Protein AF-A0A1C5BTN1-F1 (afdb_monomer)

Nearest PDB structures (foldseek):
  1w8y-assembly4_D  TM=7.448E-01  e=2.068E-21  Actinomadura sp. R39
  1w5d-assembly1_A  TM=7.800E-01  e=8.644E-19  Bacillus subtilis
  6pq9-assembly1_A  TM=5.997E-01  e=9.226E-04  Escherichia coli
  5tfq-assembly1_A  TM=5.715E-01  e=2.314E-03  Bacteroides cellulosilyticus DSM 14838
  6hzj-assembly1_A  TM=1.402E-01  e=7.714E-02  Neisseria gonorrhoeae FA6140

Sequence (410 aa):
MVGSGDLALGGRTTASGTLDVPDFDHYDANAVPGMASLTQEDPLAGINELARQVVASGVRQIDGDVVIDNRLWDPVSIGGVPVTPTIVNDNLIDVLITPGAPGEPAKVDWRPKTAAFSVDAQVATAPAGSKPAVTTESVTPGHIRVRGSVPADAKAPFVTTYQVPDPAAFARTVLIEALARNGVSVAAPRLGENPSSKLPPSKEVKEMPASATYTSPPFKEYAKLINKVSHNLGANLLPPLMAVQHGQRTYADGMKIERDFLARSGIDPHSLTLVDAQGLPGDKATPTAQVALLRHLARQDNFGVFYDSMPSMGVDGSLADVIERTNPAAGHIRAKTGTLVSTYKGKLALGTKALAGYIDAKDGHPYAFAIYVNNIPVPSNSVSDAIDLALRANKQLGAMAANIYESPKA

Radius of gyration: 22.61 Å; Cα contacts (8 Å, |Δi|>4): 860; chains: 1; bounding box: 58×58×64 Å

Mean predicted aligned error: 3.68 Å

Structure (mmCIF, N/CA/C/O backbone):
data_AF-A0A1C5BTN1-F1
#
_entry.id   AF-A0A1C5BTN1-F1
#
loop_
_atom_site.group_PDB
_atom_site.id
_atom_site.type_symbol
_atom_site.label_atom_id
_atom_site.label_alt_id
_atom_site.label_comp_id
_atom_site.label_asym_id
_atom_site.label_entity_id
_atom_site.label_seq_id
_atom_site.pdbx_PDB_ins_code
_atom_site.Cartn_x
_atom_site.Cartn_y
_atom_site.Cartn_z
_atom_site.occupancy
_atom_site.B_iso_or_equiv
_atom_site.auth_seq_id
_atom_site.auth_comp_id
_atom_site.auth_asym_id
_atom_site.auth_atom_id
_atom_site.pdbx_PDB_model_num
ATOM 1 N N . MET A 1 1 ? -12.320 -11.335 17.261 1.00 96.00 1 MET A N 1
ATOM 2 C CA . MET A 1 1 ? -12.188 -11.346 15.788 1.00 96.00 1 MET A CA 1
ATOM 3 C C . MET A 1 1 ? -10.887 -12.035 15.439 1.00 96.00 1 MET A C 1
ATOM 5 O O . MET A 1 1 ? -9.878 -11.686 16.035 1.00 96.00 1 MET A O 1
ATOM 9 N N . VAL A 1 2 ? -10.913 -13.023 14.548 1.00 97.25 2 VAL A N 1
ATOM 10 C CA . VAL A 1 2 ? -9.708 -13.746 14.114 1.00 97.25 2 VAL A CA 1
ATOM 11 C C . VAL A 1 2 ? -9.205 -13.114 12.821 1.00 97.25 2 VAL A C 1
ATOM 13 O O . VAL A 1 2 ? -9.974 -13.007 11.869 1.00 97.25 2 VAL A O 1
ATOM 16 N N . GLY A 1 3 ? -7.948 -12.674 12.797 1.00 96.00 3 GLY A N 1
ATOM 17 C CA . GLY A 1 3 ? -7.324 -12.138 11.590 1.00 96.00 3 GLY A CA 1
ATOM 18 C C . GLY A 1 3 ? -6.980 -13.257 10.610 1.00 96.00 3 GLY A C 1
ATOM 19 O O . GLY A 1 3 ? -6.321 -14.226 10.989 1.00 96.00 3 GLY A O 1
ATOM 20 N N . SER A 1 4 ? -7.426 -13.129 9.361 1.00 94.44 4 SER A N 1
ATOM 21 C CA . SER A 1 4 ? -7.217 -14.114 8.288 1.00 94.44 4 SER A CA 1
ATOM 22 C C . SER A 1 4 ? -6.164 -13.696 7.252 1.00 94.44 4 SER A C 1
ATOM 24 O O . SER A 1 4 ? -5.919 -14.434 6.301 1.00 94.44 4 SER A O 1
ATOM 26 N N . GLY A 1 5 ? -5.532 -12.534 7.438 1.00 94.25 5 GLY A N 1
ATOM 27 C CA . GLY A 1 5 ? -4.538 -11.973 6.525 1.00 94.25 5 GLY A CA 1
ATOM 28 C C . GLY A 1 5 ? -5.113 -11.250 5.313 1.00 94.25 5 GLY A C 1
ATOM 29 O O . GLY A 1 5 ? -4.429 -11.110 4.303 1.00 94.25 5 GLY A O 1
ATOM 30 N N . ASP A 1 6 ? -6.360 -10.791 5.411 1.00 95.25 6 ASP A N 1
ATOM 31 C CA . ASP A 1 6 ? -6.957 -9.935 4.397 1.00 95.25 6 ASP A CA 1
ATOM 32 C C . ASP A 1 6 ? -6.364 -8.519 4.453 1.00 95.25 6 ASP A C 1
ATOM 34 O O . ASP A 1 6 ? -6.453 -7.856 5.485 1.00 95.25 6 ASP A O 1
ATOM 38 N N . LEU A 1 7 ? -5.766 -8.053 3.350 1.00 92.94 7 LEU A N 1
ATOM 39 C CA . LEU A 1 7 ? -5.112 -6.737 3.288 1.00 92.94 7 LEU A CA 1
ATOM 40 C C . LEU A 1 7 ? -6.119 -5.578 3.356 1.00 92.94 7 LEU A C 1
ATOM 42 O O . LEU A 1 7 ? -5.834 -4.549 3.958 1.00 92.94 7 LEU A O 1
ATOM 46 N N . ALA A 1 8 ? -7.286 -5.735 2.728 1.00 93.69 8 ALA A N 1
ATOM 47 C CA . ALA A 1 8 ? -8.221 -4.633 2.514 1.00 93.69 8 ALA A CA 1
ATOM 48 C C . ALA A 1 8 ? -9.295 -4.517 3.606 1.00 93.69 8 ALA A C 1
ATOM 50 O O . ALA A 1 8 ? -9.773 -3.418 3.882 1.00 93.69 8 ALA A O 1
ATOM 51 N N . LEU A 1 9 ? -9.742 -5.648 4.157 1.00 96.00 9 LEU A N 1
ATOM 52 C CA . LEU A 1 9 ? -10.893 -5.797 5.051 1.00 96.00 9 LEU A CA 1
ATOM 53 C C . LEU A 1 9 ? -12.097 -4.951 4.609 1.00 96.00 9 LEU A C 1
ATOM 55 O O . LEU A 1 9 ? -12.702 -4.208 5.382 1.00 96.00 9 LEU A O 1
ATOM 59 N N . GLY A 1 10 ? -12.408 -5.032 3.314 1.00 95.62 10 GLY A N 1
ATOM 60 C CA . GLY A 1 10 ? -13.507 -4.314 2.664 1.00 95.62 10 GLY A CA 1
ATOM 61 C C . GLY A 1 10 ? -13.249 -2.844 2.347 1.00 95.62 10 GLY A C 1
ATOM 62 O O . GLY A 1 10 ? -13.999 -2.286 1.554 1.00 95.62 10 GLY A O 1
ATOM 63 N N . GLY A 1 11 ? -12.178 -2.237 2.865 1.00 96.31 11 GLY A N 1
ATOM 64 C CA . GLY A 1 11 ? -11.900 -0.797 2.765 1.00 96.31 11 GLY A CA 1
ATOM 65 C C . GLY A 1 11 ? -11.727 -0.229 1.352 1.00 96.31 11 GLY A C 1
ATOM 66 O O . GLY A 1 11 ? -11.666 0.982 1.175 1.00 96.31 11 GLY A O 1
ATOM 67 N N . ARG A 1 12 ? -11.646 -1.103 0.347 1.00 96.50 12 ARG A N 1
ATOM 68 C CA . ARG A 1 12 ? -11.568 -0.774 -1.084 1.00 96.50 12 ARG A CA 1
ATOM 69 C C . ARG A 1 12 ? -12.337 -1.769 -1.958 1.00 96.50 12 ARG A C 1
ATOM 71 O O . ARG A 1 12 ? -12.048 -1.913 -3.137 1.00 96.50 12 ARG A O 1
ATOM 78 N N . THR A 1 13 ? -13.255 -2.548 -1.377 1.00 96.75 13 THR A N 1
ATOM 79 C CA . THR A 1 13 ? -14.066 -3.504 -2.148 1.00 96.75 13 THR A CA 1
ATOM 80 C C . THR A 1 13 ? -15.252 -2.784 -2.780 1.00 96.75 13 THR A C 1
ATOM 82 O O . THR A 1 13 ? -16.116 -2.264 -2.077 1.00 96.75 13 THR A O 1
ATOM 85 N N . THR A 1 14 ? -15.300 -2.777 -4.108 1.00 96.50 14 THR A N 1
ATOM 86 C CA . THR A 1 14 ? -16.365 -2.138 -4.882 1.00 96.50 14 THR A CA 1
ATOM 87 C C . THR A 1 14 ? -17.674 -2.927 -4.784 1.00 96.50 14 THR A C 1
ATOM 89 O O . THR A 1 14 ? -17.700 -4.105 -4.416 1.00 96.50 14 THR A O 1
ATOM 92 N N . ALA A 1 15 ? -18.780 -2.320 -5.223 1.00 92.94 15 ALA A N 1
ATOM 93 C CA . ALA A 1 15 ? -20.073 -3.003 -5.314 1.00 92.94 15 ALA A CA 1
ATOM 94 C C . ALA A 1 15 ? -20.061 -4.242 -6.238 1.00 92.94 15 ALA A C 1
ATOM 96 O O . ALA A 1 15 ? -20.904 -5.123 -6.081 1.00 92.94 15 ALA A O 1
ATOM 97 N N . SER A 1 16 ? -19.115 -4.337 -7.184 1.00 93.81 16 SER A N 1
ATOM 98 C CA . SER A 1 16 ? -18.939 -5.517 -8.044 1.00 93.81 16 SER A CA 1
ATOM 99 C C . SER A 1 16 ? -18.084 -6.622 -7.413 1.00 93.81 16 SER A C 1
ATOM 101 O O . SER A 1 16 ? -17.842 -7.638 -8.062 1.00 93.81 16 SER A O 1
ATOM 103 N N . GLY A 1 17 ? -17.606 -6.443 -6.176 1.00 93.00 17 GLY A N 1
ATOM 104 C CA . GLY A 1 17 ? -16.769 -7.421 -5.477 1.00 93.00 17 GLY A CA 1
ATOM 105 C C . GLY A 1 17 ? -15.315 -7.468 -5.961 1.00 93.00 17 GLY A C 1
ATOM 106 O O . GLY A 1 17 ? -14.629 -8.463 -5.733 1.00 93.00 17 GLY A O 1
ATOM 107 N N . THR A 1 18 ? -14.845 -6.417 -6.639 1.00 96.50 18 THR A N 1
ATOM 108 C CA . THR A 1 18 ? -13.437 -6.231 -7.038 1.00 96.50 18 THR A CA 1
ATOM 109 C C . THR A 1 18 ? -12.755 -5.242 -6.097 1.00 96.50 18 THR A C 1
ATOM 111 O O . THR A 1 18 ? -13.437 -4.551 -5.341 1.00 96.50 18 THR A O 1
ATOM 114 N N . LEU A 1 19 ? -11.425 -5.135 -6.138 1.00 97.44 19 LEU A N 1
ATOM 115 C CA . LEU A 1 19 ? -10.737 -4.057 -5.416 1.00 97.44 19 LEU A CA 1
ATOM 116 C C . LEU A 1 19 ? -10.651 -2.801 -6.295 1.00 97.44 19 LEU A C 1
ATOM 118 O O . LEU A 1 19 ? -10.307 -2.895 -7.478 1.00 97.44 19 LEU A O 1
ATOM 122 N N . ASP A 1 20 ? -10.963 -1.641 -5.718 1.00 97.06 20 ASP A N 1
ATOM 123 C CA . ASP A 1 20 ? -10.607 -0.342 -6.286 1.00 97.06 20 ASP A CA 1
ATOM 124 C C . ASP A 1 20 ? -9.090 -0.147 -6.162 1.00 97.06 20 ASP A C 1
ATOM 126 O O . ASP A 1 20 ? -8.489 -0.431 -5.122 1.00 97.06 20 ASP A O 1
ATOM 130 N N . VAL A 1 21 ? -8.463 0.265 -7.261 1.00 96.75 21 VAL A N 1
ATOM 131 C CA . VAL A 1 21 ? -7.008 0.368 -7.391 1.00 96.75 21 VAL A CA 1
ATOM 132 C C . VAL A 1 21 ? -6.693 1.694 -8.082 1.00 96.75 21 VAL A C 1
ATOM 134 O O . VAL A 1 21 ? -6.838 1.775 -9.305 1.00 96.75 21 VAL A O 1
ATOM 137 N N . PRO A 1 22 ? -6.274 2.729 -7.333 1.00 95.56 22 PRO A N 1
ATOM 138 C CA . PRO A 1 22 ? -5.873 4.003 -7.920 1.00 95.56 22 PRO A CA 1
ATOM 139 C C . PRO A 1 22 ? -4.527 3.870 -8.647 1.00 95.56 22 PRO A C 1
ATOM 141 O O . PRO A 1 22 ? -3.791 2.905 -8.449 1.00 95.56 22 PRO A O 1
ATOM 144 N N . ASP A 1 23 ? -4.154 4.868 -9.451 1.00 94.69 23 ASP A N 1
ATOM 145 C CA . ASP A 1 23 ? -2.835 4.877 -10.105 1.00 94.69 23 ASP A CA 1
ATOM 146 C C . ASP A 1 23 ? -1.689 5.098 -9.107 1.00 94.69 23 ASP A C 1
ATOM 148 O O . ASP A 1 23 ? -0.633 4.466 -9.198 1.00 94.69 23 ASP A O 1
ATOM 152 N N . PHE A 1 24 ? -1.939 5.954 -8.113 1.00 93.81 24 PHE A N 1
ATOM 153 C CA . PHE A 1 24 ? -1.073 6.203 -6.965 1.00 93.81 24 PHE A CA 1
ATOM 154 C C . PHE A 1 24 ? -1.886 6.031 -5.688 1.00 93.81 24 PHE A C 1
ATOM 156 O O . PHE A 1 24 ? -2.838 6.773 -5.438 1.00 93.81 24 PHE A O 1
ATOM 163 N N . ASP A 1 25 ? -1.511 5.036 -4.898 1.00 96.12 25 ASP A N 1
ATOM 164 C CA . ASP A 1 25 ? -2.249 4.600 -3.720 1.00 96.12 25 ASP A CA 1
ATOM 165 C C . ASP A 1 25 ? -1.856 5.406 -2.475 1.00 96.12 25 ASP A C 1
ATOM 167 O O . ASP A 1 25 ? -0.730 5.895 -2.352 1.00 96.12 25 ASP A O 1
ATOM 171 N N . HIS A 1 26 ? -2.797 5.560 -1.541 1.00 96.31 26 HIS A N 1
ATOM 172 C CA . HIS A 1 26 ? -2.578 6.301 -0.295 1.00 96.31 26 HIS A CA 1
ATOM 173 C C . HIS A 1 26 ? -1.416 5.759 0.550 1.00 96.31 26 HIS A C 1
ATOM 175 O O . HIS A 1 26 ? -0.807 6.518 1.305 1.00 96.31 26 HIS A O 1
ATOM 181 N N . TYR A 1 27 ? -1.051 4.487 0.371 1.00 95.12 27 TYR A N 1
ATOM 182 C CA . TYR A 1 27 ? 0.059 3.859 1.067 1.00 95.12 27 TYR A CA 1
ATOM 183 C C . TYR A 1 27 ? 1.393 4.578 0.802 1.00 95.12 27 TYR A C 1
ATOM 185 O O . TYR A 1 27 ? 2.217 4.716 1.705 1.00 95.12 27 TYR A O 1
ATOM 193 N N . ASP A 1 28 ? 1.564 5.141 -0.398 1.00 92.81 28 ASP A N 1
ATOM 194 C CA . ASP A 1 28 ? 2.759 5.889 -0.802 1.00 92.81 28 ASP A CA 1
ATOM 195 C C . ASP A 1 28 ? 2.587 7.418 -0.709 1.00 92.81 28 ASP A C 1
ATOM 197 O O . ASP A 1 28 ? 3.470 8.172 -1.131 1.00 92.81 28 ASP A O 1
ATOM 201 N N . ALA A 1 29 ? 1.489 7.911 -0.121 1.00 95.50 29 ALA A N 1
ATOM 202 C CA . ALA A 1 29 ? 1.176 9.343 -0.056 1.00 95.50 29 ALA A CA 1
ATOM 203 C C . ALA A 1 29 ? 2.302 10.186 0.564 1.00 95.50 29 ALA A C 1
ATOM 205 O O . ALA A 1 29 ? 2.580 11.292 0.107 1.00 95.50 29 ALA A O 1
ATOM 206 N N . ASN A 1 30 ? 2.993 9.648 1.571 1.00 93.88 30 ASN A N 1
ATOM 207 C CA . ASN A 1 30 ? 4.114 10.332 2.216 1.00 93.88 30 ASN A CA 1
ATOM 208 C C . ASN A 1 30 ? 5.437 10.187 1.444 1.00 93.88 30 ASN A C 1
ATOM 210 O O . ASN A 1 30 ? 6.329 11.019 1.605 1.00 93.88 30 ASN A O 1
ATOM 214 N N . ALA A 1 31 ? 5.581 9.142 0.622 1.00 90.88 31 ALA A N 1
ATOM 215 C CA . ALA A 1 31 ? 6.781 8.899 -0.175 1.00 90.88 31 ALA A CA 1
ATOM 216 C C . ALA A 1 31 ? 6.822 9.788 -1.426 1.00 90.88 31 ALA A C 1
ATOM 218 O O . ALA A 1 31 ? 7.895 10.244 -1.826 1.00 90.88 31 ALA A O 1
ATOM 219 N N . VAL A 1 32 ? 5.655 10.060 -2.021 1.00 91.56 32 VAL A N 1
ATOM 220 C CA . VAL A 1 32 ? 5.506 10.933 -3.193 1.00 91.56 32 VAL A CA 1
ATOM 221 C C . VAL A 1 32 ? 4.352 11.927 -2.962 1.00 91.56 32 VAL A C 1
ATOM 223 O O . VAL A 1 32 ? 3.234 11.722 -3.448 1.00 91.56 32 VAL A O 1
ATOM 226 N N . PRO A 1 33 ? 4.600 13.010 -2.198 1.00 93.12 33 PRO A N 1
ATOM 227 C CA . PRO A 1 33 ? 3.545 13.904 -1.731 1.00 93.12 33 PRO A CA 1
ATOM 228 C C . PRO A 1 33 ? 2.761 14.564 -2.870 1.00 93.12 33 PRO A C 1
ATOM 230 O O . PRO A 1 33 ? 3.340 15.122 -3.801 1.00 93.12 33 PRO A O 1
ATOM 233 N N . GLY A 1 34 ? 1.430 14.530 -2.768 1.00 93.00 34 GLY A N 1
ATOM 234 C CA . GLY A 1 34 ? 0.510 15.166 -3.720 1.00 93.00 34 GLY A CA 1
ATOM 235 C C . GLY A 1 34 ? 0.136 14.331 -4.947 1.00 93.00 34 GLY A C 1
ATOM 236 O O . GLY A 1 34 ? -0.662 14.797 -5.757 1.00 93.00 34 GLY A O 1
ATOM 237 N N . MET A 1 35 ? 0.667 13.111 -5.0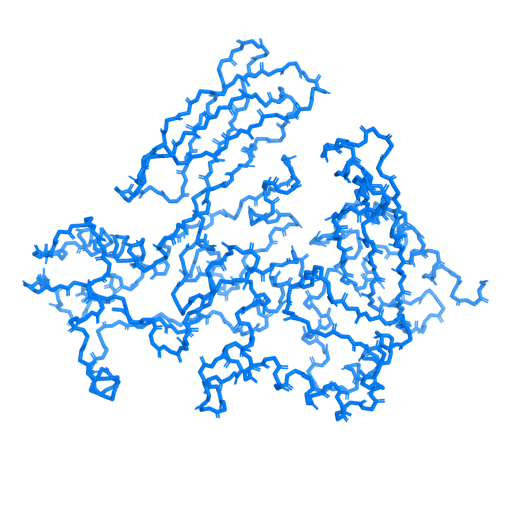85 1.00 92.81 35 MET A N 1
ATOM 238 C CA . MET A 1 35 ? 0.302 12.205 -6.186 1.00 92.81 35 MET A CA 1
ATOM 239 C C . MET A 1 35 ? -0.775 11.186 -5.804 1.00 92.81 35 MET A C 1
ATOM 241 O O . MET A 1 35 ? -1.584 10.805 -6.652 1.00 92.81 35 MET A O 1
ATOM 245 N N . ALA A 1 36 ? -0.805 10.760 -4.539 1.00 95.06 36 ALA A N 1
ATOM 246 C CA . ALA A 1 36 ? -1.744 9.749 -4.073 1.00 95.06 36 ALA A CA 1
ATOM 247 C C . ALA A 1 36 ? -3.204 10.185 -4.242 1.00 95.06 36 ALA A C 1
ATOM 249 O O . ALA A 1 36 ? -3.570 11.342 -4.033 1.00 95.06 36 ALA A O 1
ATOM 250 N N . SER A 1 37 ? -4.044 9.224 -4.608 1.00 91.44 37 SER A N 1
ATOM 251 C CA . SER A 1 37 ? -5.495 9.357 -4.649 1.00 91.44 37 SER A CA 1
ATOM 252 C C . SER A 1 37 ? -6.121 8.334 -3.707 1.00 91.44 37 SER A C 1
ATOM 254 O O . SER A 1 37 ? -5.545 7.285 -3.428 1.00 91.44 37 SER A O 1
ATOM 256 N N . LEU A 1 38 ? -7.303 8.663 -3.199 1.00 93.25 38 LEU A N 1
ATOM 257 C CA . LEU A 1 38 ? -8.046 7.814 -2.279 1.00 93.25 38 LEU A CA 1
ATOM 258 C C . LEU A 1 38 ? -9.165 7.083 -3.016 1.00 93.25 38 LEU A C 1
ATOM 260 O O . LEU A 1 38 ? -9.860 7.676 -3.844 1.00 93.25 38 LEU A O 1
ATOM 264 N N . THR A 1 39 ? -9.356 5.819 -2.655 1.00 94.81 39 THR A N 1
ATOM 265 C CA . THR A 1 39 ? -10.542 5.031 -3.006 1.00 94.81 39 THR A CA 1
ATOM 266 C C . THR A 1 39 ? -11.791 5.668 -2.389 1.00 94.81 39 THR A C 1
ATOM 268 O O . THR A 1 39 ? -11.696 6.356 -1.364 1.00 94.81 39 THR A O 1
ATOM 271 N N . GLN A 1 40 ? -12.965 5.488 -2.994 1.00 94.62 40 GLN A N 1
ATOM 272 C CA . GLN A 1 40 ? -14.209 6.098 -2.484 1.00 94.62 40 GLN A CA 1
ATOM 273 C C . GLN A 1 40 ? -14.869 5.273 -1.375 1.00 94.62 40 GLN A C 1
ATOM 275 O O . GLN A 1 40 ? -15.725 5.777 -0.647 1.00 94.62 40 GLN A O 1
ATOM 280 N N . GLU A 1 41 ? -14.475 4.011 -1.249 1.00 97.06 41 GLU A N 1
ATOM 281 C CA . GLU A 1 41 ? -15.008 3.066 -0.285 1.00 97.06 41 GLU A CA 1
ATOM 282 C C . GLU A 1 41 ? -14.732 3.491 1.165 1.00 97.06 41 GLU A C 1
ATOM 284 O O . GLU A 1 41 ? -13.768 4.194 1.486 1.00 97.06 41 GLU A O 1
ATOM 289 N N . ASP A 1 42 ? -15.616 3.046 2.061 1.00 97.44 42 ASP A N 1
ATOM 290 C CA . ASP A 1 42 ? -15.448 3.238 3.497 1.00 97.44 42 ASP A CA 1
ATOM 291 C C . ASP A 1 42 ? -14.296 2.350 4.001 1.00 97.44 42 ASP A C 1
ATOM 293 O O . ASP A 1 42 ? -14.433 1.124 3.950 1.00 97.44 42 ASP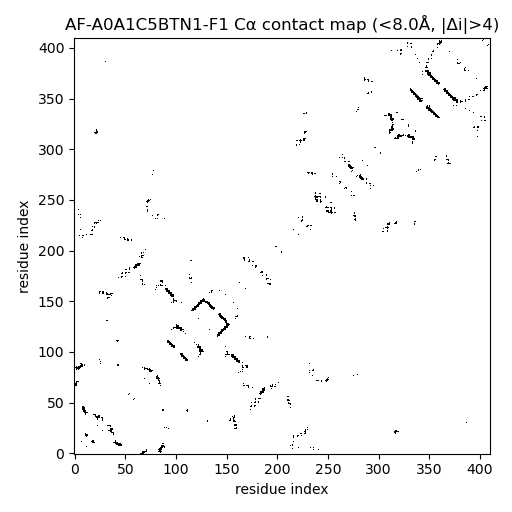 A O 1
ATOM 297 N N . PRO A 1 43 ? -13.209 2.914 4.564 1.00 97.75 43 PRO A N 1
ATOM 298 C CA . PRO A 1 43 ? -12.097 2.137 5.117 1.00 97.75 43 PRO A CA 1
ATOM 299 C C . PRO A 1 43 ? -12.501 1.157 6.234 1.00 97.75 43 PRO A C 1
ATOM 301 O O . PRO A 1 43 ? -11.726 0.267 6.581 1.00 97.75 43 PRO A O 1
ATOM 304 N N . LEU A 1 44 ? -13.702 1.301 6.812 1.00 98.31 44 LEU A N 1
ATOM 305 C CA . LEU A 1 44 ? -14.264 0.392 7.814 1.00 98.31 44 LEU A CA 1
ATOM 306 C C . LEU A 1 44 ? -15.319 -0.576 7.253 1.00 98.31 44 LEU A C 1
ATOM 308 O O . LEU A 1 44 ? -15.979 -1.253 8.043 1.00 98.31 44 LEU A O 1
ATOM 312 N N . ALA A 1 45 ? -15.503 -0.677 5.933 1.00 97.94 45 ALA A N 1
ATOM 313 C CA . ALA A 1 45 ? -16.606 -1.434 5.336 1.00 97.94 45 ALA A CA 1
ATOM 314 C C . ALA A 1 45 ? -16.682 -2.897 5.812 1.00 97.94 45 ALA A C 1
ATOM 316 O O . ALA A 1 45 ? -17.754 -3.342 6.227 1.00 97.94 45 ALA A O 1
ATOM 317 N N . GLY A 1 46 ? -15.566 -3.637 5.837 1.00 97.81 46 GLY A N 1
ATOM 318 C CA . GLY A 1 46 ? -15.558 -5.026 6.315 1.00 97.81 46 GLY A CA 1
ATOM 319 C C . GLY A 1 46 ? -15.789 -5.145 7.823 1.00 97.81 46 GLY A C 1
ATOM 320 O O . GLY A 1 46 ? -16.494 -6.048 8.268 1.00 97.81 46 GLY A O 1
ATOM 321 N N . ILE A 1 47 ? -15.291 -4.194 8.620 1.00 98.44 47 ILE A N 1
ATOM 322 C CA . ILE A 1 47 ? -15.578 -4.124 10.064 1.00 98.44 47 ILE A CA 1
ATOM 323 C C . ILE A 1 47 ? -17.073 -3.861 10.311 1.00 98.44 47 ILE A C 1
ATOM 325 O O . ILE A 1 47 ? -17.691 -4.499 11.166 1.00 98.44 47 ILE A O 1
ATOM 329 N N . ASN A 1 48 ? -17.672 -2.949 9.544 1.00 98.50 48 ASN A N 1
ATOM 330 C CA . ASN A 1 48 ? -19.094 -2.628 9.619 1.00 98.50 48 ASN A CA 1
ATOM 331 C C . ASN A 1 48 ? -19.969 -3.812 9.163 1.00 98.50 48 ASN A C 1
ATOM 333 O O . ASN A 1 48 ? -21.004 -4.075 9.775 1.00 98.50 48 ASN A O 1
ATOM 337 N N . GLU A 1 49 ? -19.551 -4.550 8.131 1.00 98.19 49 GLU A N 1
ATOM 338 C CA . GLU A 1 49 ? -20.192 -5.796 7.689 1.00 98.19 49 GLU A CA 1
ATOM 339 C C . GLU A 1 49 ? -20.147 -6.870 8.785 1.00 98.19 49 GLU A C 1
ATOM 341 O O . GLU A 1 49 ? -21.191 -7.413 9.147 1.00 98.19 49 GLU A O 1
ATOM 346 N N . LEU A 1 50 ? -18.978 -7.115 9.390 1.00 98.62 50 LEU A N 1
ATOM 347 C CA . LEU A 1 50 ? -18.842 -8.049 10.512 1.00 98.62 50 LEU A CA 1
ATOM 348 C C . LEU A 1 50 ? -19.778 -7.680 11.671 1.00 98.62 50 LEU A C 1
ATOM 350 O O . LEU A 1 50 ? -20.471 -8.547 12.198 1.00 98.62 50 LEU A O 1
ATOM 354 N N . ALA A 1 51 ? -19.852 -6.400 12.048 1.00 98.62 51 ALA A N 1
ATOM 355 C CA . ALA A 1 51 ? -20.748 -5.947 13.112 1.00 98.62 51 ALA A CA 1
ATOM 356 C C . ALA A 1 51 ? -22.234 -6.182 12.777 1.00 98.62 51 ALA A C 1
ATOM 358 O O . ALA A 1 51 ? -22.991 -6.634 13.640 1.00 98.62 51 ALA A O 1
ATOM 359 N N . ARG A 1 52 ? -22.652 -5.938 11.525 1.00 98.62 52 ARG A N 1
ATOM 360 C CA . ARG A 1 52 ? -24.018 -6.241 11.061 1.00 98.62 52 ARG A CA 1
ATOM 361 C C . ARG A 1 52 ? -24.334 -7.733 11.151 1.00 98.62 52 ARG A C 1
ATOM 363 O O . ARG A 1 52 ? -25.408 -8.093 11.629 1.00 98.62 52 ARG A O 1
ATOM 370 N N . GLN A 1 53 ? -23.403 -8.598 10.752 1.00 98.69 53 GLN A N 1
ATOM 371 C CA . GLN A 1 53 ? -23.574 -10.050 10.859 1.00 98.69 53 GLN A CA 1
ATOM 372 C C . GLN A 1 53 ? -23.658 -10.521 12.317 1.00 98.69 53 GLN A C 1
ATOM 374 O O . GLN A 1 53 ? -24.532 -11.320 12.647 1.00 98.69 53 GLN A O 1
ATOM 379 N N . VAL A 1 54 ? -22.836 -9.964 13.216 1.00 98.50 54 VAL A N 1
ATOM 380 C CA . VAL A 1 54 ? -22.924 -10.254 14.658 1.00 98.50 54 VAL A CA 1
ATOM 381 C C . VAL A 1 54 ? -24.327 -9.936 15.188 1.00 98.50 54 VAL A C 1
ATOM 383 O O . VAL A 1 54 ? -24.923 -10.762 15.878 1.00 98.50 54 VAL A O 1
ATOM 386 N N . VAL A 1 55 ? -24.913 -8.795 14.815 1.00 98.12 55 VAL A N 1
ATOM 387 C CA . VAL A 1 55 ? -26.299 -8.462 15.192 1.00 98.12 55 VAL A CA 1
ATOM 388 C C . VAL A 1 55 ? -27.305 -9.427 14.567 1.00 98.12 55 VAL A C 1
ATOM 390 O O . VAL A 1 55 ? -28.222 -9.887 15.254 1.00 98.12 55 VAL A O 1
ATOM 393 N N . ALA A 1 56 ? -27.138 -9.774 13.292 1.00 9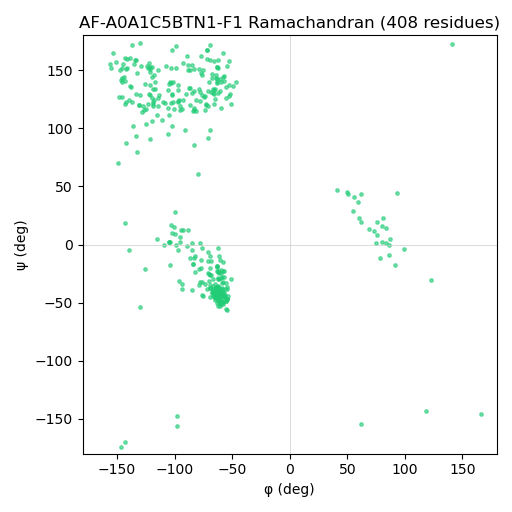8.31 56 ALA A N 1
ATOM 394 C CA . ALA A 1 56 ? -28.006 -10.730 12.607 1.00 98.31 56 ALA A CA 1
ATOM 395 C C . ALA A 1 56 ? -27.967 -12.128 13.253 1.00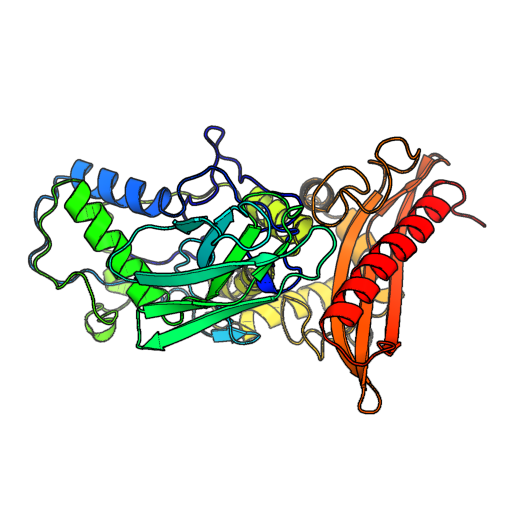 98.31 56 ALA A C 1
ATOM 397 O O . ALA A 1 56 ? -28.986 -12.812 13.274 1.00 98.31 56 ALA A O 1
ATOM 398 N N . SER A 1 57 ? -26.842 -12.513 13.867 1.00 97.94 57 SER A N 1
ATOM 399 C CA . SER A 1 57 ? -26.706 -13.766 14.627 1.00 97.94 57 SER A CA 1
ATOM 400 C C . SER A 1 57 ? -27.465 -13.781 15.967 1.00 97.94 57 SER A C 1
ATOM 402 O O . SER A 1 57 ? -27.523 -14.810 16.634 1.00 97.94 57 SER A O 1
ATOM 404 N N . GLY A 1 58 ? -28.057 -12.651 16.371 1.00 97.75 58 GLY A N 1
ATOM 405 C CA . GLY A 1 58 ? -28.836 -12.521 17.607 1.00 97.75 58 GLY A CA 1
ATOM 406 C C . GLY A 1 58 ? -28.074 -11.899 18.779 1.00 97.75 58 GLY A C 1
ATOM 407 O O . GLY A 1 58 ? -28.679 -11.624 19.814 1.00 97.75 58 GLY A O 1
ATOM 408 N N . VAL A 1 59 ? -26.780 -11.597 18.626 1.00 97.94 59 VAL A N 1
ATOM 409 C CA . VAL A 1 59 ? -26.001 -10.915 19.669 1.00 97.94 59 VAL A CA 1
ATOM 410 C C . VAL A 1 59 ? -26.526 -9.490 19.862 1.00 97.94 59 VAL A C 1
ATOM 412 O O . VAL A 1 59 ? -26.719 -8.738 18.905 1.00 97.94 59 VAL A O 1
ATOM 415 N N . ARG A 1 60 ? -26.785 -9.117 21.117 1.00 97.94 60 ARG A N 1
ATOM 416 C CA . ARG A 1 60 ? -27.211 -7.762 21.524 1.00 97.94 60 ARG A CA 1
ATOM 417 C C . ARG A 1 60 ? -26.315 -7.158 22.598 1.00 97.94 60 ARG A C 1
ATOM 419 O O . ARG A 1 60 ? -26.266 -5.942 22.740 1.00 97.94 60 ARG A O 1
ATOM 426 N N . GLN A 1 61 ? -25.586 -7.999 23.321 1.00 98.31 61 GLN A N 1
ATOM 427 C CA . GLN A 1 61 ? -24.721 -7.591 24.412 1.00 98.31 61 GLN A CA 1
ATOM 428 C C . GLN A 1 61 ? -23.484 -8.490 24.460 1.00 98.31 61 GLN A C 1
ATOM 430 O O . GLN A 1 61 ? -23.571 -9.687 24.186 1.00 98.31 61 GLN A O 1
ATOM 435 N N . ILE A 1 62 ? -22.340 -7.894 24.787 1.00 98.00 62 ILE A N 1
ATOM 436 C CA . ILE A 1 62 ? -21.069 -8.564 25.055 1.00 98.00 62 ILE A CA 1
ATOM 437 C C . ILE A 1 62 ? -20.615 -8.111 26.444 1.00 98.00 62 ILE A C 1
ATOM 439 O O . ILE A 1 62 ? -20.130 -6.991 26.607 1.00 98.00 62 ILE A O 1
ATOM 443 N N . ASP A 1 63 ? -20.782 -8.985 27.436 1.00 97.25 63 ASP A N 1
ATOM 444 C CA . ASP A 1 63 ? -20.415 -8.711 28.836 1.00 97.25 63 ASP A CA 1
ATOM 445 C C . ASP A 1 63 ? -18.907 -8.805 29.096 1.00 97.25 63 ASP A C 1
ATOM 447 O O . ASP A 1 63 ? -18.399 -8.280 30.085 1.00 97.25 63 ASP A O 1
ATOM 451 N N . GLY A 1 64 ? -18.192 -9.500 28.211 1.00 95.12 64 GLY A N 1
ATOM 452 C CA . GLY A 1 64 ? -16.749 -9.693 28.282 1.00 95.12 64 GLY A CA 1
ATOM 453 C C . GLY A 1 64 ? -15.963 -8.731 27.394 1.00 95.12 64 GLY A C 1
ATOM 454 O O . GLY A 1 64 ? -16.416 -7.648 27.024 1.00 95.12 64 GLY A O 1
ATOM 455 N N . ASP A 1 65 ? -14.758 -9.164 27.031 1.00 95.44 65 ASP A N 1
ATOM 456 C CA . ASP A 1 65 ? -13.880 -8.425 26.130 1.00 95.44 65 ASP A CA 1
ATOM 457 C C . ASP A 1 65 ? -14.156 -8.691 24.651 1.00 95.44 65 ASP A C 1
ATOM 459 O O . ASP A 1 65 ? -14.586 -9.769 24.243 1.00 95.44 65 ASP A O 1
ATOM 463 N N . VAL A 1 66 ? -13.787 -7.708 23.829 1.00 97.56 66 VAL A N 1
ATOM 464 C CA . VAL A 1 66 ? -13.523 -7.903 22.401 1.00 97.56 66 VAL A CA 1
ATOM 465 C C . VAL A 1 66 ? -12.016 -8.064 22.228 1.00 97.56 66 VAL A C 1
ATOM 467 O O . VAL A 1 66 ? -11.250 -7.196 22.644 1.00 97.56 66 VAL A O 1
ATOM 470 N N . VAL A 1 67 ? -11.586 -9.173 21.624 1.00 98.12 67 VAL A N 1
ATOM 471 C CA . VAL A 1 67 ? -10.163 -9.506 21.444 1.00 98.12 67 VAL A CA 1
ATOM 472 C C . VAL A 1 67 ? -9.866 -9.785 19.972 1.00 98.12 67 VAL A C 1
ATOM 474 O O . VAL A 1 67 ? -10.657 -10.444 19.286 1.00 98.12 67 VAL A O 1
ATOM 477 N N . ILE A 1 68 ? -8.737 -9.276 19.481 1.00 98.12 68 ILE A N 1
ATOM 478 C CA . ILE A 1 68 ? -8.216 -9.533 18.136 1.00 98.12 68 ILE A CA 1
ATOM 479 C C . ILE A 1 68 ? -7.204 -10.675 18.219 1.00 98.12 68 ILE A C 1
ATOM 481 O O . ILE A 1 68 ? -6.166 -10.555 18.873 1.00 98.12 68 ILE A O 1
ATOM 485 N N . ASP A 1 69 ? -7.518 -11.793 17.571 1.00 97.75 69 ASP A N 1
ATOM 486 C CA . ASP A 1 69 ? -6.639 -12.951 17.472 1.00 97.75 69 ASP A CA 1
ATOM 487 C C . ASP A 1 69 ? -5.776 -12.837 16.213 1.00 97.75 69 ASP A C 1
ATOM 489 O O . ASP A 1 69 ? -6.206 -13.154 15.105 1.00 97.75 69 ASP A O 1
ATOM 493 N N . ASN A 1 70 ? -4.546 -12.368 16.413 1.00 96.25 70 ASN A N 1
ATOM 494 C CA . ASN A 1 70 ? -3.515 -12.242 15.386 1.00 96.25 70 ASN A CA 1
ATOM 495 C C . ASN A 1 70 ? -2.509 -13.407 15.434 1.00 96.25 70 ASN A C 1
ATOM 497 O O . ASN A 1 70 ? -1.360 -13.233 15.050 1.00 96.25 70 ASN A O 1
ATOM 501 N N . ARG A 1 71 ? -2.909 -14.596 15.910 1.00 96.50 71 ARG A N 1
ATOM 502 C CA . ARG A 1 71 ? -2.021 -15.772 16.008 1.00 96.50 71 ARG A CA 1
ATOM 503 C C . ARG A 1 71 ? -1.995 -16.641 14.744 1.00 96.50 71 ARG A C 1
ATOM 505 O O . ARG A 1 71 ? -1.524 -17.775 14.824 1.00 96.50 71 ARG A O 1
ATOM 512 N N . LEU A 1 72 ? -2.527 -16.163 13.614 1.00 96.81 72 LEU A N 1
ATOM 513 C CA . LEU A 1 72 ? -2.484 -16.900 12.344 1.00 96.81 72 LEU A CA 1
ATOM 514 C C . LEU A 1 72 ? -1.037 -17.129 11.882 1.00 96.81 72 LEU A C 1
ATOM 516 O O . LEU A 1 72 ? -0.683 -18.242 11.511 1.00 96.81 72 LEU A O 1
ATOM 520 N N . TRP A 1 73 ? -0.206 -16.098 11.999 1.00 97.50 73 TRP A N 1
ATOM 521 C CA . TRP A 1 73 ? 1.250 -16.148 11.892 1.00 97.50 73 TRP A CA 1
ATOM 522 C C . TRP A 1 73 ? 1.856 -15.281 12.996 1.00 97.50 73 TRP A C 1
ATOM 524 O O . TRP A 1 73 ? 1.132 -14.567 13.692 1.00 97.50 73 TRP A O 1
ATOM 534 N N . ASP A 1 74 ? 3.170 -15.346 13.164 1.00 97.06 74 ASP A N 1
ATOM 535 C CA . ASP A 1 74 ? 3.882 -14.570 14.174 1.00 97.06 74 ASP A CA 1
ATOM 536 C C . ASP A 1 74 ? 4.145 -13.154 13.627 1.00 97.06 74 ASP A C 1
ATOM 538 O O . ASP A 1 74 ? 4.841 -13.020 12.613 1.00 97.06 74 ASP A O 1
ATOM 542 N N . PRO A 1 75 ? 3.571 -12.090 14.230 1.00 95.38 75 PRO A N 1
ATOM 543 C CA . PRO A 1 75 ? 3.730 -10.732 13.722 1.00 95.38 75 PRO A CA 1
ATOM 544 C C . PRO A 1 75 ? 5.195 -10.304 13.627 1.00 95.38 75 PRO A C 1
ATOM 546 O O . PRO A 1 75 ? 5.994 -10.569 14.524 1.00 95.38 75 PRO A O 1
ATOM 549 N N . VAL A 1 76 ? 5.530 -9.582 12.561 1.00 96.56 76 VAL A N 1
ATOM 550 C CA . VAL A 1 76 ? 6.876 -9.053 12.309 1.00 96.56 76 VAL A CA 1
ATOM 551 C C . VAL A 1 76 ? 6.788 -7.589 11.880 1.00 96.56 76 VAL A C 1
ATOM 553 O O . VAL A 1 76 ? 5.737 -7.135 11.431 1.00 96.56 76 VAL A O 1
ATOM 556 N N . SER A 1 77 ? 7.878 -6.838 12.023 1.00 96.25 77 SER A N 1
ATOM 557 C CA . SER A 1 77 ? 8.015 -5.495 11.454 1.00 96.25 77 SER A CA 1
ATOM 558 C C . SER A 1 77 ? 9.008 -5.539 10.297 1.00 96.25 77 SER A C 1
ATOM 560 O O . SER A 1 77 ? 10.152 -5.949 10.494 1.00 96.25 77 SER A O 1
ATOM 562 N N . ILE A 1 78 ? 8.575 -5.130 9.102 1.00 95.81 78 ILE A N 1
ATOM 563 C CA . ILE A 1 78 ? 9.417 -5.036 7.902 1.00 95.81 78 ILE A CA 1
ATOM 564 C C . ILE A 1 78 ? 9.441 -3.574 7.466 1.00 95.81 78 ILE A C 1
ATOM 566 O O . ILE A 1 78 ? 8.395 -2.950 7.313 1.00 95.81 78 ILE A O 1
ATOM 570 N N . GLY A 1 79 ? 10.634 -2.988 7.344 1.00 90.75 79 GLY A N 1
ATOM 571 C CA . GLY A 1 79 ? 10.771 -1.562 7.017 1.00 90.75 79 GLY A CA 1
ATOM 572 C C . GLY A 1 79 ? 10.118 -0.615 8.035 1.00 90.75 79 GLY A C 1
ATOM 573 O O . GLY A 1 79 ? 9.770 0.505 7.681 1.00 90.75 79 GLY A O 1
ATOM 574 N N . GLY A 1 80 ? 9.922 -1.061 9.282 1.00 91.31 80 GLY A N 1
ATOM 575 C CA . GLY A 1 80 ? 9.215 -0.301 10.319 1.00 91.31 80 GLY A CA 1
ATOM 576 C C . GLY A 1 80 ? 7.687 -0.426 10.274 1.00 91.31 80 GLY A C 1
ATOM 577 O O . GLY A 1 80 ? 7.019 0.160 11.122 1.00 91.31 80 GLY A O 1
ATOM 578 N N . VAL A 1 81 ? 7.128 -1.209 9.344 1.00 94.19 81 VAL A N 1
ATOM 579 C CA . VAL A 1 81 ? 5.681 -1.418 9.200 1.00 94.19 81 VAL A CA 1
ATOM 580 C C . VAL A 1 81 ? 5.278 -2.776 9.793 1.00 94.19 81 VAL A C 1
ATOM 582 O O . VAL A 1 81 ? 5.888 -3.794 9.450 1.00 94.19 81 VAL A O 1
ATOM 585 N N . PRO A 1 82 ? 4.266 -2.834 10.681 1.00 95.25 82 PRO A N 1
ATOM 586 C CA . PRO A 1 82 ? 3.749 -4.094 11.208 1.00 95.25 82 PRO A CA 1
ATOM 587 C C . PRO A 1 82 ? 3.070 -4.955 10.131 1.00 95.25 82 PRO A C 1
ATOM 589 O O . PRO A 1 82 ? 2.155 -4.505 9.443 1.00 95.25 82 PRO A O 1
ATOM 592 N N . VAL A 1 83 ? 3.461 -6.226 10.053 1.00 97.12 83 VAL A N 1
ATOM 593 C CA . VAL A 1 83 ? 2.863 -7.251 9.188 1.00 97.12 83 VAL A CA 1
ATOM 594 C C . VAL A 1 83 ? 2.030 -8.196 10.057 1.00 97.12 83 VAL A C 1
ATOM 596 O O . VAL A 1 83 ? 2.545 -9.141 10.665 1.00 97.12 83 VAL A O 1
ATOM 599 N N . THR A 1 84 ? 0.728 -7.922 10.149 1.00 96.56 84 THR A N 1
ATOM 600 C CA . THR A 1 84 ? -0.212 -8.601 11.058 1.00 96.56 84 THR A CA 1
ATOM 601 C C . THR A 1 84 ? -1.378 -9.270 10.320 1.00 96.56 84 THR A C 1
ATOM 603 O O . THR A 1 84 ? -1.788 -8.772 9.276 1.00 96.56 84 THR A O 1
ATOM 606 N N . PRO A 1 85 ? -1.986 -10.343 10.872 1.00 97.00 85 PRO A N 1
ATOM 607 C CA . PRO A 1 85 ? -3.157 -11.002 10.269 1.00 97.00 85 PRO A CA 1
ATOM 608 C C . PRO A 1 85 ? -4.429 -10.161 10.160 1.00 97.00 85 PRO A C 1
ATOM 610 O O . PRO A 1 85 ? -5.345 -10.526 9.427 1.00 97.00 85 PRO A O 1
ATOM 613 N N . THR A 1 86 ? -4.520 -9.075 10.921 1.00 97.19 86 THR A N 1
ATOM 614 C CA . THR A 1 86 ? -5.623 -8.118 10.848 1.00 97.19 86 THR A CA 1
ATOM 615 C C . THR A 1 86 ? -5.075 -6.795 10.356 1.00 97.19 86 THR A C 1
ATOM 617 O O . THR A 1 86 ? -4.129 -6.278 10.958 1.00 97.19 86 THR A O 1
ATOM 620 N N . ILE A 1 87 ? -5.676 -6.262 9.295 1.00 96.81 87 ILE A N 1
ATOM 621 C CA . ILE A 1 87 ? -5.314 -4.982 8.692 1.00 96.81 87 ILE A CA 1
ATOM 622 C C . ILE A 1 87 ? -6.599 -4.206 8.444 1.00 96.81 87 ILE A C 1
ATOM 624 O O . ILE A 1 87 ? -7.563 -4.734 7.898 1.00 96.81 87 ILE A O 1
ATOM 628 N N . VAL A 1 88 ? -6.618 -2.958 8.896 1.00 97.81 88 VAL A N 1
ATOM 629 C CA . VAL A 1 88 ? -7.727 -2.030 8.669 1.00 97.81 88 VAL A CA 1
ATOM 630 C C . VAL A 1 88 ? -7.144 -0.810 7.980 1.00 97.81 88 VAL A C 1
ATOM 632 O O . VAL A 1 88 ? -6.251 -0.180 8.547 1.00 97.81 88 VAL A O 1
ATOM 635 N N . ASN A 1 89 ? -7.636 -0.488 6.780 1.00 97.44 89 ASN A N 1
ATOM 636 C CA . ASN A 1 89 ? -7.154 0.642 5.977 1.00 97.44 89 ASN A CA 1
ATOM 637 C C . ASN A 1 89 ? -5.625 0.656 5.832 1.00 97.44 89 ASN A C 1
ATOM 639 O O . ASN A 1 89 ? -4.991 1.668 6.114 1.00 97.44 89 ASN A O 1
ATOM 643 N N . ASP A 1 90 ? -5.026 -0.501 5.539 1.00 96.62 90 ASP A N 1
ATOM 644 C CA . ASP A 1 90 ? -3.573 -0.639 5.363 1.00 96.62 90 ASP A CA 1
ATOM 645 C C . ASP A 1 90 ? -2.754 -0.286 6.620 1.00 96.62 90 ASP A C 1
ATOM 647 O O . ASP A 1 90 ? -1.550 -0.040 6.564 1.00 96.62 90 ASP A O 1
ATOM 651 N N . ASN A 1 91 ? -3.414 -0.304 7.785 1.00 96.31 91 ASN A N 1
ATOM 652 C CA . ASN A 1 91 ? -2.911 0.210 9.056 1.00 96.31 91 ASN A CA 1
ATOM 653 C C . ASN A 1 91 ? -2.575 1.710 8.989 1.00 96.31 91 ASN A C 1
ATOM 655 O O . ASN A 1 91 ? -1.617 2.160 9.615 1.00 96.31 91 ASN A O 1
ATOM 659 N N . LEU A 1 92 ? -3.368 2.490 8.253 1.00 97.31 92 LEU A N 1
ATOM 660 C CA . LEU A 1 92 ? -3.188 3.924 8.056 1.00 97.31 92 LEU A CA 1
ATOM 661 C C . LEU A 1 92 ? -4.405 4.727 8.525 1.00 97.31 92 LEU A C 1
ATOM 663 O O . LEU A 1 92 ? -5.558 4.303 8.413 1.00 97.31 92 LEU A O 1
ATOM 667 N N . ILE A 1 93 ? -4.130 5.941 8.999 1.00 98.12 93 ILE A N 1
ATOM 668 C CA . ILE A 1 93 ? -5.102 7.035 9.044 1.00 98.12 93 ILE A CA 1
ATOM 669 C C . ILE A 1 93 ? -4.773 7.986 7.897 1.00 98.12 93 ILE A C 1
ATOM 671 O O . ILE A 1 93 ? -3.664 8.521 7.836 1.00 98.12 93 ILE A O 1
ATOM 675 N N . ASP A 1 94 ? -5.736 8.212 7.010 1.00 98.38 94 ASP A N 1
ATOM 676 C CA . ASP A 1 94 ? -5.616 9.165 5.911 1.00 98.38 94 ASP A CA 1
ATOM 677 C C . ASP A 1 94 ? -5.981 10.560 6.404 1.00 98.38 94 ASP A C 1
ATOM 679 O O . ASP A 1 94 ? -7.050 10.750 6.984 1.00 98.38 94 ASP A O 1
ATOM 683 N N . VAL A 1 95 ? -5.142 11.551 6.119 1.00 98.31 95 VAL A N 1
ATOM 684 C CA . VAL A 1 95 ? -5.422 12.972 6.334 1.00 98.31 95 VAL A CA 1
ATOM 685 C C . VAL A 1 95 ? -5.594 13.636 4.972 1.00 98.31 95 VAL A C 1
ATOM 687 O O . VAL A 1 95 ? -4.707 13.598 4.119 1.00 98.31 95 VAL A O 1
ATOM 690 N N . LEU A 1 96 ? -6.758 14.247 4.776 1.00 98.25 96 LEU A N 1
ATOM 691 C CA . LEU A 1 96 ? -7.189 14.857 3.528 1.00 98.25 96 LEU A CA 1
ATOM 692 C C . LEU A 1 96 ? -7.097 16.374 3.668 1.00 98.25 96 LEU A C 1
ATOM 694 O O . LEU A 1 96 ? -7.796 16.969 4.486 1.00 98.25 96 LEU A O 1
ATOM 698 N N . ILE A 1 97 ? -6.256 17.007 2.859 1.00 98.56 97 ILE A N 1
ATOM 699 C CA . ILE A 1 97 ? -5.971 18.440 2.924 1.00 98.56 97 ILE A CA 1
ATOM 700 C C . ILE A 1 97 ? -6.489 19.097 1.644 1.00 98.56 97 ILE A C 1
ATOM 702 O O . ILE A 1 97 ? -6.063 18.766 0.543 1.00 98.56 97 ILE A O 1
ATOM 706 N N . THR A 1 98 ? -7.419 20.038 1.768 1.00 98.44 98 THR A N 1
ATOM 707 C CA . THR A 1 98 ? -7.934 20.836 0.646 1.00 98.44 98 THR A CA 1
ATOM 708 C C . THR A 1 98 ? -7.336 22.243 0.723 1.00 98.44 98 THR A C 1
ATOM 710 O O . THR A 1 98 ? -7.676 22.970 1.665 1.00 98.44 98 THR A O 1
ATOM 713 N N . PRO A 1 99 ? -6.448 22.633 -0.214 1.00 98.06 99 PRO A N 1
ATOM 714 C CA . PRO A 1 99 ? -5.889 23.983 -0.260 1.00 98.06 99 PRO A CA 1
ATOM 715 C C . PRO A 1 99 ? -6.984 25.055 -0.386 1.00 98.06 99 PRO A C 1
ATOM 717 O O . PRO A 1 99 ? -7.999 24.843 -1.051 1.00 98.06 99 PRO A O 1
ATOM 720 N N . GLY A 1 100 ? -6.776 26.199 0.265 1.00 97.31 100 GLY A N 1
ATOM 721 C CA . GLY A 1 100 ? -7.591 27.408 0.130 1.00 97.31 100 GLY A CA 1
ATOM 722 C C . GLY A 1 100 ? -6.965 28.426 -0.831 1.00 97.31 100 GLY A C 1
ATOM 723 O O . GLY A 1 100 ? -6.280 28.069 -1.787 1.00 97.31 100 GLY A O 1
ATOM 724 N N . ALA A 1 101 ? -7.176 29.718 -0.570 1.00 97.88 101 ALA A N 1
ATOM 725 C CA . ALA A 1 101 ? -6.409 30.771 -1.238 1.00 97.88 101 ALA A CA 1
ATOM 726 C C . ALA A 1 101 ? -4.982 30.855 -0.649 1.00 97.88 101 ALA A C 1
ATOM 728 O O . ALA A 1 101 ? -4.808 30.576 0.538 1.00 97.88 101 ALA A O 1
ATOM 729 N N . PRO A 1 102 ? -3.951 31.256 -1.420 1.00 98.25 102 PRO A N 1
ATOM 730 C CA . PRO A 1 102 ? -2.608 31.462 -0.877 1.00 98.25 102 PRO A CA 1
ATOM 731 C C . PRO A 1 102 ? -2.609 32.383 0.353 1.00 98.25 102 PRO A C 1
ATOM 733 O O . PRO A 1 102 ? -3.170 33.475 0.307 1.00 98.25 102 PRO A O 1
ATOM 736 N N . GLY A 1 103 ? -1.962 31.948 1.436 1.00 96.81 103 GLY A N 1
ATOM 737 C CA . GLY A 1 103 ? -1.940 32.640 2.730 1.00 96.81 103 GLY A CA 1
ATOM 738 C C . GLY A 1 103 ? -3.041 32.207 3.703 1.00 96.81 103 GLY A C 1
ATOM 739 O O . GLY A 1 103 ? -2.883 32.407 4.906 1.00 96.81 103 GLY A O 1
ATOM 740 N N . GLU A 1 104 ? -4.101 31.555 3.221 1.00 98.06 104 GLU A N 1
ATOM 741 C CA . GLU A 1 104 ? -5.195 31.056 4.058 1.00 98.06 104 GLU A CA 1
ATOM 742 C C . GLU A 1 104 ? -4.925 29.634 4.586 1.00 98.06 104 GLU A C 1
ATOM 744 O O . GLU A 1 104 ? -4.211 28.845 3.945 1.00 98.06 104 GLU A O 1
ATOM 749 N N . PRO A 1 105 ? -5.519 29.249 5.730 1.00 98.31 105 PRO A N 1
ATOM 750 C CA . PRO A 1 105 ? -5.499 27.868 6.202 1.00 98.31 105 PRO A CA 1
ATOM 751 C C . PRO A 1 105 ? -6.140 26.904 5.193 1.00 98.31 105 PRO A C 1
ATOM 753 O O . PRO A 1 105 ? -7.187 27.190 4.612 1.00 98.31 105 PRO A O 1
ATOM 756 N N . ALA A 1 106 ? -5.538 25.730 5.018 1.00 98.44 106 ALA A N 1
ATOM 757 C CA . ALA A 1 106 ? -6.143 24.627 4.284 1.00 98.44 106 ALA A CA 1
ATOM 758 C C . ALA A 1 106 ? -7.223 23.944 5.140 1.00 98.44 106 ALA A C 1
ATOM 760 O O . ALA A 1 106 ? -7.087 23.814 6.361 1.00 98.44 106 ALA A O 1
ATOM 761 N N . LYS A 1 107 ? -8.288 23.454 4.500 1.00 98.50 107 LYS A N 1
ATOM 762 C CA . LYS A 1 107 ? -9.295 22.628 5.178 1.00 98.50 107 LYS A CA 1
ATOM 763 C C . LYS A 1 107 ? -8.745 21.216 5.344 1.00 98.50 107 LYS A C 1
ATOM 765 O O . LYS A 1 107 ? -8.280 20.628 4.371 1.00 98.50 107 LYS A O 1
ATOM 770 N N . VAL A 1 108 ? -8.848 20.661 6.549 1.00 98.38 108 VAL A N 1
ATOM 771 C CA . VAL A 1 108 ? -8.367 19.308 6.849 1.00 98.38 108 VAL A CA 1
ATOM 772 C C . VAL A 1 108 ? -9.509 18.410 7.306 1.00 98.38 108 VAL A C 1
ATOM 774 O O . VAL A 1 108 ? -10.324 18.794 8.144 1.00 98.38 108 VAL A O 1
ATOM 777 N N . ASP A 1 109 ? -9.546 17.208 6.745 1.00 98.19 109 ASP A N 1
ATOM 778 C CA . ASP A 1 109 ? -10.393 16.094 7.155 1.00 98.19 109 ASP A CA 1
ATOM 779 C C . ASP A 1 109 ? -9.532 14.827 7.317 1.00 98.19 109 ASP A C 1
ATOM 781 O O . ASP A 1 109 ? -8.336 14.841 7.029 1.00 98.19 109 ASP A O 1
ATOM 785 N N . TRP A 1 110 ? -10.100 13.731 7.817 1.00 98.25 110 TRP A N 1
ATOM 786 C CA . TRP A 1 110 ? -9.382 12.461 7.953 1.00 98.25 110 TRP A CA 1
ATOM 787 C C . TRP A 1 110 ? -10.326 11.266 7.990 1.00 98.25 110 TRP A C 1
ATOM 789 O O . TRP A 1 110 ? -11.477 11.395 8.424 1.00 98.25 110 TRP A O 1
ATOM 799 N N . ARG A 1 111 ? -9.817 10.096 7.602 1.00 98.06 111 ARG A N 1
ATOM 800 C CA . ARG A 1 111 ? -10.536 8.821 7.674 1.00 98.06 111 ARG A CA 1
ATOM 801 C C . ARG A 1 111 ? -9.612 7.662 8.091 1.00 98.06 111 ARG A C 1
ATOM 803 O O . ARG A 1 111 ? -8.419 7.716 7.808 1.00 98.06 111 ARG A O 1
ATOM 810 N N . PRO A 1 112 ? -10.151 6.613 8.736 1.00 97.75 112 PRO A N 1
ATOM 811 C CA . PRO A 1 112 ? -11.504 6.535 9.293 1.00 97.75 112 PRO A CA 1
ATOM 812 C C . PRO A 1 112 ? -11.737 7.501 10.467 1.00 97.75 112 PRO A C 1
ATOM 814 O O . PRO A 1 112 ? -10.804 7.922 11.151 1.00 97.75 112 PRO A O 1
ATOM 817 N N . LYS A 1 113 ? -13.008 7.836 10.727 1.00 96.88 113 LYS A N 1
ATOM 818 C CA . LYS A 1 113 ? -13.416 8.537 11.955 1.00 96.88 113 LYS A CA 1
ATOM 819 C C . LYS A 1 113 ? -13.608 7.523 13.079 1.00 96.88 113 LYS A C 1
ATOM 821 O O . LYS A 1 113 ? -14.505 6.687 13.014 1.00 96.88 113 LYS A O 1
ATOM 826 N N . THR A 1 114 ? -12.773 7.611 14.106 1.00 97.44 114 THR A N 1
ATOM 827 C CA . THR A 1 114 ? -12.772 6.701 15.258 1.00 97.44 114 THR A CA 1
ATOM 828 C C . THR A 1 114 ? -12.270 7.424 16.503 1.00 97.44 114 THR A C 1
ATOM 830 O O . THR A 1 114 ? -11.538 8.405 16.397 1.00 97.44 114 THR A O 1
ATOM 833 N N . ALA A 1 115 ? -12.621 6.938 17.691 1.00 96.06 115 ALA A N 1
ATOM 834 C CA . ALA A 1 115 ? -12.051 7.409 18.945 1.00 96.06 115 ALA A CA 1
ATOM 835 C C . ALA A 1 115 ? -10.585 6.987 19.145 1.00 96.06 115 ALA A C 1
ATOM 837 O O . ALA A 1 115 ? -9.942 7.527 20.042 1.00 96.06 115 ALA A O 1
ATOM 838 N N . ALA A 1 116 ? -10.058 6.032 18.362 1.00 96.38 116 ALA A N 1
ATOM 839 C CA . ALA A 1 116 ? -8.657 5.609 18.469 1.00 96.38 116 ALA A CA 1
ATOM 840 C C . ALA A 1 116 ? -7.674 6.744 18.146 1.00 96.38 116 ALA A C 1
ATOM 842 O O . ALA A 1 116 ? -6.568 6.764 18.682 1.00 96.38 116 ALA A O 1
ATOM 843 N N . PHE A 1 117 ? -8.082 7.677 17.277 1.00 96.88 117 PHE A N 1
ATOM 844 C CA . PHE A 1 117 ? -7.244 8.774 16.817 1.00 96.88 117 PHE A CA 1
ATOM 845 C C . PHE A 1 117 ? -8.017 10.088 16.736 1.00 96.88 117 PHE A C 1
ATOM 847 O O . PHE A 1 117 ? -9.118 10.162 16.194 1.00 96.88 117 PHE A O 1
ATOM 854 N N . SER A 1 118 ? -7.387 11.155 17.213 1.00 96.62 118 SER A N 1
ATOM 855 C CA . SER A 1 118 ? -7.785 12.538 16.958 1.00 96.62 118 SER A CA 1
ATOM 856 C C . SER A 1 118 ? -6.710 13.240 16.134 1.00 96.62 118 SER A C 1
ATOM 858 O O . SER A 1 118 ? -5.531 12.897 16.235 1.00 96.62 118 SER A O 1
ATOM 860 N N . VAL A 1 119 ? -7.117 14.209 15.313 1.00 97.94 119 VAL A N 1
ATOM 861 C CA . VAL A 1 119 ? -6.218 14.956 14.427 1.00 97.94 119 VAL A CA 1
ATOM 862 C C . VAL A 1 119 ? -6.248 16.436 14.800 1.00 97.94 119 VAL A C 1
ATOM 864 O O . VAL A 1 119 ? -7.291 17.081 14.725 1.00 97.94 119 VAL A O 1
ATOM 867 N N . ASP A 1 120 ? -5.091 16.968 15.187 1.00 97.75 120 ASP A N 1
ATOM 868 C CA . ASP A 1 120 ? -4.825 18.397 15.357 1.00 97.75 120 ASP A CA 1
ATOM 869 C C . ASP A 1 120 ? -4.038 18.894 14.139 1.00 97.75 120 ASP A C 1
ATOM 871 O O . ASP A 1 120 ? -2.827 18.668 14.030 1.00 97.75 120 ASP A O 1
ATOM 875 N N . ALA A 1 121 ? -4.721 19.568 13.214 1.00 97.75 121 ALA A N 1
ATOM 876 C CA . ALA A 1 121 ? -4.140 20.014 11.955 1.00 97.75 121 ALA A CA 1
ATOM 877 C C . ALA A 1 121 ? -4.059 21.541 11.846 1.00 97.75 121 ALA A C 1
ATOM 879 O O . ALA A 1 121 ? -5.051 22.249 12.001 1.00 97.75 121 ALA A O 1
ATOM 880 N N . GLN A 1 122 ? -2.868 22.034 11.506 1.00 98.06 122 GLN A N 1
ATOM 881 C CA . GLN A 1 122 ? -2.609 23.429 11.150 1.00 98.06 122 GLN A CA 1
ATOM 882 C C . GLN A 1 122 ? -1.754 23.434 9.885 1.00 98.06 122 GLN A C 1
ATOM 884 O O . GLN A 1 122 ? -0.528 23.318 9.945 1.00 98.06 122 GLN A O 1
ATOM 889 N N . VAL A 1 123 ? -2.421 23.511 8.737 1.00 98.50 123 VAL A N 1
ATOM 890 C CA . VAL A 1 123 ? -1.783 23.476 7.420 1.00 98.50 123 VAL A CA 1
ATOM 891 C C . VAL A 1 123 ? -2.131 24.761 6.683 1.00 98.50 123 VAL A C 1
ATOM 893 O O . VAL A 1 123 ? -3.300 25.127 6.605 1.00 98.50 123 VAL A O 1
ATOM 896 N N . ALA A 1 124 ? -1.125 25.458 6.166 1.00 98.44 124 ALA A N 1
ATOM 897 C CA . ALA A 1 124 ? -1.306 26.675 5.381 1.00 98.44 124 ALA A CA 1
ATOM 898 C C . ALA A 1 124 ? -1.373 26.369 3.880 1.00 98.44 124 ALA A C 1
ATOM 900 O O . ALA A 1 124 ? -0.807 25.383 3.402 1.00 98.44 124 ALA A O 1
ATOM 901 N N . THR A 1 125 ? -2.007 27.256 3.122 1.00 98.75 125 THR A N 1
ATOM 902 C CA . THR A 1 125 ? -1.970 27.210 1.662 1.00 98.75 125 THR A CA 1
ATOM 903 C C . THR A 1 125 ? -0.848 28.102 1.144 1.00 98.75 125 THR A C 1
ATOM 905 O O . THR A 1 125 ? -0.851 29.316 1.350 1.00 98.75 125 THR A O 1
ATOM 908 N N . ALA A 1 126 ? 0.133 27.503 0.480 1.00 98.38 126 ALA A N 1
ATOM 909 C CA . ALA A 1 126 ? 1.253 28.201 -0.140 1.00 98.38 126 ALA A CA 1
ATOM 910 C C . ALA A 1 126 ? 0.919 28.616 -1.590 1.00 98.38 126 ALA A C 1
ATOM 912 O O . ALA A 1 126 ? -0.019 28.077 -2.182 1.00 98.38 126 ALA A O 1
ATOM 913 N N . PRO A 1 127 ? 1.668 29.558 -2.197 1.00 98.38 127 PRO A N 1
ATOM 914 C CA . PRO A 1 127 ? 1.493 29.910 -3.606 1.00 98.38 127 PRO A CA 1
ATOM 915 C C . PRO A 1 127 ? 1.588 28.695 -4.541 1.00 98.38 127 PRO A C 1
ATOM 917 O O . PRO A 1 127 ? 2.270 27.713 -4.230 1.00 98.38 127 PRO A O 1
ATOM 920 N N . ALA A 1 128 ? 0.933 28.782 -5.698 1.00 97.69 128 ALA A N 1
ATOM 921 C CA . ALA A 1 128 ? 1.019 27.758 -6.736 1.00 97.69 128 ALA A CA 1
ATOM 922 C C . ALA A 1 128 ? 2.476 27.511 -7.176 1.00 97.69 128 ALA A C 1
ATOM 924 O O . ALA A 1 128 ? 3.291 28.439 -7.186 1.00 97.69 128 ALA A O 1
ATOM 925 N N . GLY A 1 129 ? 2.809 26.264 -7.511 1.00 95.00 129 GLY A N 1
ATOM 926 C CA . GLY A 1 129 ? 4.162 25.845 -7.894 1.00 95.00 129 GLY A CA 1
ATOM 927 C C . GLY A 1 129 ? 5.167 25.736 -6.739 1.00 95.00 129 GLY A C 1
ATOM 928 O O . GLY A 1 129 ? 6.335 25.416 -6.970 1.00 95.00 129 GLY A O 1
ATOM 929 N N . SER A 1 130 ? 4.749 25.991 -5.494 1.00 95.12 130 SER A N 1
ATOM 930 C CA . SER A 1 130 ? 5.578 25.694 -4.320 1.00 95.12 130 SER A CA 1
ATOM 931 C C . SER A 1 130 ? 5.724 24.180 -4.108 1.00 95.12 130 SER A C 1
ATOM 933 O O . SER A 1 130 ? 4.930 23.382 -4.601 1.00 95.12 130 SER A O 1
ATOM 935 N N . LYS A 1 131 ? 6.764 23.758 -3.378 1.00 92.06 131 LYS A N 1
ATOM 936 C CA . LYS A 1 131 ? 6.923 22.353 -2.974 1.00 92.06 131 LYS A CA 1
ATOM 937 C C . LYS A 1 131 ? 6.088 22.100 -1.707 1.00 92.06 131 LYS A C 1
ATOM 939 O O . LYS A 1 131 ? 6.195 22.899 -0.773 1.00 92.06 131 LYS A O 1
ATOM 944 N N . PRO A 1 132 ? 5.279 21.026 -1.641 1.00 94.19 132 PRO A N 1
ATOM 945 C CA . PRO A 1 132 ? 4.547 20.687 -0.427 1.00 94.19 132 PRO A CA 1
ATOM 946 C C . PRO A 1 132 ? 5.514 20.342 0.707 1.00 94.19 132 PRO A C 1
ATOM 948 O O . PRO A 1 132 ? 6.545 19.703 0.494 1.00 94.19 132 PRO A O 1
ATOM 951 N N . ALA A 1 133 ? 5.155 20.740 1.921 1.00 94.06 133 ALA A N 1
ATOM 952 C CA . ALA A 1 133 ? 5.906 20.434 3.127 1.00 94.06 133 ALA A CA 1
ATOM 953 C C . ALA A 1 133 ? 4.908 20.157 4.247 1.00 94.06 133 ALA A C 1
ATOM 955 O O . ALA A 1 133 ? 4.521 21.072 4.963 1.00 94.06 133 ALA A O 1
ATOM 956 N N . VAL A 1 134 ? 4.464 18.907 4.368 1.00 96.12 134 VAL A N 1
ATOM 957 C CA . VAL A 1 134 ? 3.520 18.474 5.404 1.00 96.12 134 VAL A CA 1
ATOM 958 C C . VAL A 1 134 ? 4.199 17.439 6.287 1.00 96.12 134 VAL A C 1
ATOM 960 O O . VAL A 1 134 ? 4.843 16.519 5.785 1.00 96.12 134 VAL A O 1
ATOM 963 N N . THR A 1 135 ? 4.063 17.593 7.600 1.00 94.81 135 THR A N 1
ATOM 964 C CA . THR A 1 135 ? 4.530 16.615 8.581 1.00 94.81 135 THR A CA 1
ATOM 965 C C . THR A 1 135 ? 3.358 16.052 9.363 1.00 94.81 135 THR A C 1
ATOM 967 O O . THR A 1 135 ? 2.443 16.785 9.746 1.00 94.81 135 THR A O 1
ATOM 970 N N . THR A 1 136 ? 3.423 14.747 9.617 1.00 94.69 136 THR A N 1
ATOM 971 C CA . THR A 1 136 ? 2.415 13.993 10.359 1.00 94.69 136 THR A CA 1
ATOM 972 C C . THR A 1 136 ? 3.130 13.217 11.457 1.00 94.69 136 THR A C 1
ATOM 974 O O . THR A 1 136 ? 3.944 12.342 11.172 1.00 94.69 136 THR A O 1
ATOM 977 N N . GLU A 1 137 ? 2.871 13.560 12.716 1.00 93.88 137 GLU A N 1
ATOM 978 C CA . GLU A 1 137 ? 3.543 12.963 13.875 1.00 93.88 137 GLU A CA 1
ATOM 979 C C . GLU A 1 137 ? 2.553 12.616 14.992 1.00 93.88 137 GLU A C 1
ATOM 981 O O . GLU A 1 137 ? 1.489 13.223 15.109 1.00 93.88 137 GLU A O 1
ATOM 986 N N . SER A 1 138 ? 2.909 11.651 15.844 1.00 91.50 138 SER A N 1
ATOM 987 C CA . SER A 1 138 ? 2.161 11.372 17.075 1.00 91.50 138 SER A CA 1
ATOM 988 C C . SER A 1 138 ? 2.811 12.118 18.229 1.00 91.50 138 SER A C 1
ATOM 990 O O . SER A 1 138 ? 3.969 11.867 18.551 1.00 91.50 138 SER A O 1
ATOM 992 N N . VAL A 1 139 ? 2.068 13.016 18.870 1.00 85.75 139 VAL A N 1
ATOM 993 C CA . VAL A 1 139 ? 2.571 13.782 20.029 1.00 85.75 139 VAL A CA 1
ATOM 994 C C . VAL A 1 139 ? 2.396 12.979 21.314 1.00 85.75 139 VAL A C 1
ATOM 996 O O . VAL A 1 139 ? 3.256 12.967 22.189 1.00 85.75 139 VAL A O 1
ATOM 999 N N . THR A 1 140 ? 1.268 12.283 21.401 1.00 90.38 140 THR A N 1
ATOM 1000 C CA . THR A 1 140 ? 0.926 11.279 22.408 1.00 90.38 140 THR A CA 1
ATOM 1001 C C . THR A 1 140 ? 0.131 10.165 21.714 1.00 90.38 140 THR A C 1
ATOM 1003 O O . THR A 1 140 ? -0.379 10.392 20.608 1.00 90.38 140 THR A O 1
ATOM 1006 N N . PRO A 1 141 ? 0.025 8.956 22.300 1.00 91.44 141 PRO A N 1
ATOM 1007 C CA . PRO A 1 141 ? -0.748 7.869 21.701 1.00 91.44 141 PRO A CA 1
ATOM 1008 C C . PRO A 1 141 ? -2.180 8.308 21.364 1.00 91.44 141 PRO A C 1
ATOM 1010 O O . PRO A 1 141 ? -2.872 8.863 22.214 1.00 91.44 141 PRO A O 1
ATOM 1013 N N . GLY A 1 142 ? -2.614 8.091 20.119 1.00 94.00 142 GLY A N 1
ATOM 1014 C CA . GLY A 1 142 ? -3.957 8.467 19.653 1.00 94.00 142 GLY A CA 1
ATOM 1015 C C . GLY A 1 142 ? -4.148 9.949 19.288 1.00 94.00 142 GLY A C 1
ATOM 1016 O O . GLY A 1 142 ? -5.246 10.348 18.901 1.00 94.00 142 GLY A O 1
ATOM 1017 N N . HIS A 1 143 ? -3.106 10.782 19.364 1.00 96.62 143 HIS A N 1
ATOM 1018 C CA . HIS A 1 143 ? -3.163 12.194 18.969 1.00 96.62 143 HIS A CA 1
ATOM 1019 C C . HIS A 1 143 ? -2.176 12.482 17.836 1.00 96.62 143 HIS A C 1
ATOM 1021 O O . HIS A 1 143 ? -0.961 12.553 18.048 1.00 96.62 143 HIS A O 1
ATOM 1027 N N . ILE A 1 144 ? -2.720 12.665 16.632 1.00 97.75 144 ILE A N 1
ATOM 1028 C CA . ILE A 1 144 ? -1.974 12.947 15.407 1.00 97.75 144 ILE A CA 1
ATOM 1029 C C . ILE A 1 144 ? -1.894 14.461 15.224 1.00 97.75 144 ILE A C 1
ATOM 1031 O O . ILE A 1 144 ? -2.915 15.147 15.169 1.00 97.75 144 ILE A O 1
ATOM 1035 N N . ARG A 1 145 ? -0.679 14.987 15.097 1.00 98.06 145 ARG A N 1
ATOM 1036 C CA . ARG A 1 145 ? -0.420 16.383 14.759 1.00 98.06 145 ARG A CA 1
ATOM 1037 C C . ARG A 1 145 ? -0.020 16.494 13.293 1.00 98.06 145 ARG A C 1
ATOM 1039 O O . ARG A 1 145 ? 0.905 15.815 12.856 1.00 98.06 145 ARG A O 1
ATOM 1046 N N . VAL A 1 146 ? -0.684 17.396 12.571 1.00 98.25 146 VAL A N 1
ATOM 1047 C CA . VAL A 1 146 ? -0.410 17.692 11.156 1.00 98.25 146 VAL A CA 1
ATOM 1048 C C . VAL A 1 146 ? 0.000 19.153 11.013 1.00 98.25 146 VAL A C 1
ATOM 1050 O O . VAL A 1 146 ? -0.737 20.048 11.443 1.00 98.25 146 VAL A O 1
ATOM 1053 N N . ARG A 1 147 ? 1.181 19.419 10.452 1.00 97.88 147 ARG A N 1
ATOM 1054 C CA . ARG A 1 147 ? 1.730 20.778 10.290 1.00 97.88 147 ARG A CA 1
ATOM 1055 C C . ARG A 1 147 ? 2.303 20.997 8.898 1.00 97.88 147 ARG A C 1
ATOM 1057 O O . ARG A 1 147 ? 2.670 20.042 8.223 1.00 97.88 147 ARG A O 1
ATOM 1064 N N . GLY A 1 148 ? 2.417 22.266 8.509 1.00 97.50 148 GLY A N 1
ATOM 1065 C CA . GLY A 1 148 ? 3.167 22.687 7.328 1.00 97.50 148 GLY A CA 1
ATOM 1066 C C . GLY A 1 148 ? 2.307 23.384 6.279 1.00 97.50 148 GLY A C 1
ATOM 1067 O O . GLY A 1 148 ? 1.418 24.159 6.634 1.00 97.50 148 GLY A O 1
ATOM 1068 N N . SER A 1 149 ? 2.580 23.153 4.997 1.00 97.81 149 SER A N 1
ATOM 1069 C CA . SER A 1 149 ? 1.859 23.794 3.898 1.00 97.81 149 SER A CA 1
ATOM 1070 C C . SER A 1 149 ? 1.693 22.915 2.662 1.00 97.81 149 SER A C 1
ATOM 1072 O O . SER A 1 149 ? 2.522 22.053 2.355 1.00 97.81 149 SER A O 1
ATOM 1074 N N . VAL A 1 150 ? 0.611 23.179 1.930 1.00 98.25 150 VAL A N 1
ATOM 1075 C CA . VAL A 1 150 ? 0.330 22.598 0.612 1.00 98.25 150 VAL A CA 1
ATOM 1076 C C . VAL A 1 150 ? 0.217 23.705 -0.445 1.00 98.25 150 VAL A C 1
ATOM 1078 O O . VAL A 1 150 ? -0.288 24.784 -0.127 1.00 98.25 150 VAL A O 1
ATOM 1081 N N . PRO A 1 151 ? 0.674 23.483 -1.688 1.00 97.94 151 PRO A N 1
ATOM 1082 C CA . PRO A 1 151 ? 0.516 24.446 -2.778 1.00 97.94 151 PRO A CA 1
ATOM 1083 C C . PRO A 1 151 ? -0.957 24.677 -3.134 1.00 97.94 151 PRO A C 1
ATOM 1085 O O . PRO A 1 151 ? -1.758 23.744 -3.097 1.00 97.94 151 PRO A O 1
ATOM 1088 N N . ALA A 1 152 ? -1.317 25.901 -3.523 1.00 98.06 152 ALA A N 1
ATOM 1089 C CA . ALA A 1 152 ? -2.679 26.241 -3.949 1.00 98.06 152 ALA A CA 1
ATOM 1090 C C . ALA A 1 152 ? -3.142 25.478 -5.206 1.00 98.06 152 ALA A C 1
ATOM 1092 O O . ALA A 1 152 ? -4.340 25.316 -5.417 1.00 98.06 152 ALA A O 1
ATOM 1093 N N . ASP A 1 153 ? -2.203 25.013 -6.033 1.00 96.75 153 ASP A N 1
ATOM 1094 C CA . ASP A 1 153 ? -2.431 24.200 -7.232 1.00 96.75 153 ASP A CA 1
ATOM 1095 C C . ASP A 1 153 ? -2.288 22.689 -6.983 1.00 96.75 153 ASP A C 1
ATOM 1097 O O . ASP A 1 153 ? -2.356 21.897 -7.925 1.00 96.75 153 ASP A O 1
ATOM 1101 N N . ALA A 1 154 ? -2.111 22.262 -5.728 1.00 95.94 154 ALA A N 1
ATOM 1102 C CA . ALA A 1 154 ? -2.109 20.846 -5.398 1.00 95.94 154 ALA A CA 1
ATOM 1103 C C . ALA A 1 154 ? -3.472 20.214 -5.714 1.00 95.94 154 ALA A C 1
ATOM 1105 O O . ALA A 1 154 ? -4.528 20.774 -5.408 1.00 95.94 154 ALA A O 1
ATOM 1106 N N . LYS A 1 155 ? -3.449 19.002 -6.282 1.00 94.12 155 LYS A N 1
ATOM 1107 C CA . LYS A 1 155 ? -4.657 18.194 -6.475 1.00 94.12 155 LYS A CA 1
ATOM 1108 C C . LYS A 1 155 ? -5.359 18.017 -5.126 1.00 94.12 155 LYS A C 1
ATOM 1110 O O . LYS A 1 155 ? -4.739 17.569 -4.165 1.00 94.12 155 LYS A O 1
ATOM 1115 N N . ALA A 1 156 ? -6.642 18.366 -5.066 1.00 93.81 156 ALA A N 1
ATOM 1116 C CA . ALA A 1 156 ? -7.455 18.227 -3.865 1.00 93.81 156 ALA A CA 1
ATOM 1117 C C . ALA A 1 156 ? -8.281 16.919 -3.893 1.00 93.81 156 ALA A C 1
ATOM 1119 O O . ALA A 1 156 ? -8.880 16.611 -4.927 1.00 93.81 156 ALA A O 1
ATOM 1120 N N . PRO A 1 157 ? -8.373 16.181 -2.770 1.00 96.12 157 PRO A N 1
ATOM 1121 C CA . PRO A 1 157 ? -7.587 16.388 -1.555 1.00 96.12 157 PRO A CA 1
ATOM 1122 C C . PRO A 1 157 ? -6.114 16.000 -1.773 1.00 96.12 157 PRO A C 1
ATOM 1124 O O . PRO A 1 157 ? -5.821 14.974 -2.381 1.00 96.12 157 PRO A O 1
ATOM 1127 N N . PHE A 1 158 ? -5.196 16.795 -1.223 1.00 97.62 158 PHE A N 1
ATOM 1128 C CA . PHE A 1 158 ? -3.816 16.382 -1.005 1.00 97.62 158 PHE A CA 1
ATOM 1129 C C . PHE A 1 158 ? -3.810 15.397 0.166 1.00 97.62 158 PHE A C 1
ATOM 1131 O O . PHE A 1 158 ? -4.354 15.700 1.230 1.00 97.62 158 PHE A O 1
ATOM 1138 N N . VAL A 1 159 ? -3.212 14.225 -0.021 1.00 97.69 159 VAL A N 1
ATOM 1139 C CA . VAL A 1 159 ? -3.250 13.138 0.964 1.00 97.69 159 VAL A CA 1
ATOM 1140 C C . VAL A 1 159 ? -1.900 13.024 1.665 1.00 97.69 159 VAL A C 1
ATOM 1142 O O . VAL A 1 159 ? -0.857 13.001 1.017 1.00 97.69 159 VAL A O 1
ATOM 1145 N N . THR A 1 160 ? -1.927 12.926 2.990 1.00 97.62 160 THR A N 1
ATOM 1146 C CA . THR A 1 160 ? -0.820 12.421 3.816 1.00 97.62 160 THR A CA 1
ATOM 1147 C C . THR A 1 160 ? -1.375 11.356 4.752 1.00 97.62 160 THR A C 1
ATOM 1149 O O . THR A 1 160 ? -2.564 11.369 5.066 1.00 97.62 160 THR A O 1
ATOM 1152 N N . THR A 1 161 ? -0.543 10.419 5.187 1.00 97.50 161 THR A N 1
ATOM 1153 C CA . THR A 1 161 ? -0.981 9.300 6.026 1.00 97.50 161 THR A CA 1
ATOM 1154 C C . THR A 1 161 ? -0.228 9.248 7.347 1.00 97.50 161 THR A C 1
ATOM 1156 O O . THR A 1 161 ? 0.886 9.760 7.485 1.00 97.50 161 THR A O 1
ATOM 1159 N N . TYR A 1 162 ? -0.845 8.623 8.343 1.00 97.38 162 TYR A N 1
ATOM 1160 C CA . TYR A 1 162 ? -0.217 8.269 9.608 1.00 97.38 162 TYR A CA 1
ATOM 1161 C C . TYR A 1 162 ? -0.259 6.752 9.794 1.00 97.38 162 TYR A C 1
ATOM 1163 O O . TYR A 1 162 ? -1.334 6.155 9.742 1.00 97.38 162 TYR A O 1
ATOM 1171 N N . GLN A 1 163 ? 0.904 6.142 10.036 1.00 96.25 163 GLN A N 1
ATOM 1172 C CA . GLN A 1 163 ? 1.021 4.712 10.312 1.00 96.25 163 GLN A CA 1
ATOM 1173 C C . GLN A 1 163 ? 0.492 4.393 11.710 1.00 96.25 163 GLN A C 1
ATOM 1175 O O . GLN A 1 163 ? 1.035 4.855 12.712 1.00 96.25 163 GLN A O 1
ATOM 1180 N N . VAL A 1 164 ? -0.532 3.547 11.778 1.00 96.06 164 VAL A N 1
ATOM 1181 C CA . VAL A 1 164 ? -1.070 3.014 13.029 1.00 96.06 164 VAL A CA 1
ATOM 1182 C C . VAL A 1 164 ? -0.012 2.114 13.688 1.00 96.06 164 VAL A C 1
ATOM 1184 O O . VAL A 1 164 ? 0.396 1.123 13.074 1.00 96.06 164 VAL A O 1
ATOM 1187 N N . PRO A 1 165 ? 0.428 2.418 14.927 1.00 92.88 165 PRO A N 1
ATOM 1188 C CA . PRO A 1 165 ? 1.501 1.674 15.589 1.00 92.88 165 PRO A CA 1
ATOM 1189 C C . PRO A 1 165 ? 1.047 0.326 16.169 1.00 92.88 165 PRO A C 1
ATOM 1191 O O . PRO A 1 165 ? 1.825 -0.623 16.172 1.00 92.88 165 PRO A O 1
ATOM 1194 N N . ASP A 1 166 ? -0.204 0.226 16.632 1.00 95.19 166 ASP A N 1
ATOM 1195 C CA . ASP A 1 166 ? -0.803 -1.018 17.135 1.00 95.19 166 ASP A CA 1
ATOM 1196 C C . ASP A 1 166 ? -2.059 -1.376 16.316 1.00 95.19 166 ASP A C 1
ATOM 1198 O O . ASP A 1 166 ? -3.173 -0.948 16.648 1.00 95.19 166 ASP A O 1
ATOM 1202 N N . PRO A 1 167 ? -1.901 -2.166 15.235 1.00 96.56 167 PRO A N 1
ATOM 1203 C CA . PRO A 1 167 ? -3.020 -2.620 14.414 1.00 96.56 167 PRO A CA 1
ATOM 1204 C C . PRO A 1 167 ? -4.085 -3.406 15.185 1.00 96.56 167 PRO A C 1
ATOM 1206 O O . PRO A 1 167 ? -5.266 -3.336 14.846 1.00 96.56 167 PRO A O 1
ATOM 1209 N N . ALA A 1 168 ? -3.707 -4.156 16.227 1.00 97.31 168 ALA A N 1
ATOM 1210 C CA . ALA A 1 168 ? -4.647 -4.984 16.976 1.00 97.31 168 ALA A CA 1
ATOM 1211 C C . ALA A 1 168 ? -5.529 -4.130 17.897 1.00 97.31 168 ALA A C 1
ATOM 1213 O O . ALA A 1 168 ? -6.746 -4.320 17.927 1.00 97.31 168 ALA A O 1
ATOM 1214 N N . ALA A 1 169 ? -4.948 -3.162 18.610 1.00 97.62 169 ALA A N 1
ATOM 1215 C CA . ALA A 1 169 ? -5.719 -2.203 19.403 1.00 97.62 169 ALA A CA 1
ATOM 1216 C C . ALA A 1 169 ? -6.613 -1.317 18.519 1.00 97.62 169 ALA A C 1
ATOM 1218 O O . ALA A 1 169 ? -7.769 -1.047 18.867 1.00 97.62 169 ALA A O 1
ATOM 1219 N N . PHE A 1 170 ? -6.119 -0.917 17.343 1.00 98.19 170 PHE A N 1
ATOM 1220 C CA . PHE A 1 170 ? -6.907 -0.166 16.369 1.00 98.19 170 PHE A CA 1
ATOM 1221 C C . PHE A 1 170 ? -8.108 -0.973 15.865 1.00 98.19 170 PHE A C 1
ATOM 1223 O O . PHE A 1 170 ? -9.244 -0.519 16.016 1.00 98.19 170 PHE A O 1
ATOM 1230 N N . ALA A 1 171 ? -7.885 -2.197 15.374 1.00 98.44 171 ALA A N 1
ATOM 1231 C CA . ALA A 1 171 ? -8.946 -3.095 14.920 1.00 98.44 171 ALA A CA 1
ATOM 1232 C C . ALA A 1 171 ? -9.972 -3.397 16.026 1.00 98.44 171 ALA A C 1
ATOM 1234 O O . ALA A 1 171 ? -11.178 -3.394 15.773 1.00 98.44 171 ALA A O 1
ATOM 1235 N N . ARG A 1 172 ? -9.512 -3.600 17.272 1.00 98.44 172 ARG A N 1
ATOM 1236 C CA . ARG A 1 172 ? -10.382 -3.767 18.447 1.00 98.44 172 ARG A CA 1
ATOM 1237 C C . ARG A 1 172 ? -11.290 -2.558 18.637 1.00 98.44 172 ARG A C 1
ATOM 1239 O O . ARG A 1 172 ? -12.497 -2.727 18.792 1.00 98.44 172 ARG A O 1
ATOM 1246 N N . THR A 1 173 ? -10.713 -1.359 18.611 1.00 98.62 173 THR A N 1
ATOM 1247 C CA . THR A 1 173 ? -11.450 -0.110 18.825 1.00 98.62 173 THR A CA 1
ATOM 1248 C C . THR A 1 173 ? -12.535 0.068 17.768 1.00 98.62 173 THR A C 1
ATOM 1250 O O . THR A 1 173 ? -13.706 0.220 18.116 1.00 98.62 173 THR A O 1
ATOM 1253 N N . VAL A 1 174 ? -12.181 -0.019 16.481 1.00 98.69 174 VAL A N 1
ATOM 1254 C CA . VAL A 1 174 ? -13.150 0.200 15.396 1.00 98.69 174 VAL A CA 1
ATOM 1255 C C . VAL A 1 174 ? -14.228 -0.885 15.344 1.00 98.69 174 VAL A C 1
ATOM 1257 O O . VAL A 1 174 ? -15.363 -0.586 14.976 1.00 98.69 174 VAL A O 1
ATOM 1260 N N . LEU A 1 175 ? -13.922 -2.119 15.767 1.00 98.75 175 LEU A N 1
ATOM 1261 C CA . LEU A 1 175 ? -14.913 -3.187 15.893 1.00 98.75 175 LEU A CA 1
ATOM 1262 C C . LEU A 1 175 ? -15.898 -2.922 17.037 1.00 98.75 175 LEU A C 1
ATOM 1264 O O . LEU A 1 175 ? -17.102 -3.062 16.832 1.00 98.75 175 LEU A O 1
ATOM 1268 N N . ILE A 1 176 ? -15.422 -2.508 18.218 1.00 98.75 176 ILE A N 1
ATOM 1269 C CA . ILE A 1 176 ? -16.305 -2.125 19.335 1.00 98.75 176 ILE A CA 1
ATOM 1270 C C . ILE A 1 176 ? -17.217 -0.969 18.911 1.00 98.75 176 ILE A C 1
ATOM 1272 O O . ILE A 1 176 ? -18.418 -0.996 19.174 1.00 98.75 176 ILE A O 1
ATOM 1276 N N . GLU A 1 177 ? -16.674 0.030 18.215 1.00 98.62 177 GLU A N 1
ATOM 1277 C CA . GLU A 1 177 ? -17.466 1.146 17.701 1.00 98.62 177 GLU A CA 1
ATOM 1278 C C . GLU A 1 177 ? -18.496 0.700 16.661 1.00 98.62 177 GLU A C 1
ATOM 1280 O O . GLU A 1 177 ? -19.639 1.153 16.703 1.00 98.62 177 GLU A O 1
ATOM 1285 N N . ALA A 1 178 ? -18.128 -0.200 15.748 1.00 98.69 178 ALA A N 1
ATOM 1286 C CA . ALA A 1 178 ? -19.052 -0.740 14.757 1.00 98.69 178 ALA A CA 1
ATOM 1287 C C . ALA A 1 178 ? -20.180 -1.552 15.404 1.00 98.69 178 ALA A C 1
ATOM 1289 O O . ALA A 1 178 ? -21.341 -1.385 15.031 1.00 98.69 178 ALA A O 1
ATOM 1290 N N . LEU A 1 179 ? -19.867 -2.374 16.407 1.00 98.75 179 LEU A N 1
ATOM 1291 C CA . LEU A 1 179 ? -20.852 -3.106 17.206 1.00 98.75 179 LEU A CA 1
ATOM 1292 C C . LEU A 1 179 ? -21.822 -2.143 17.905 1.00 98.75 179 LEU A C 1
ATOM 1294 O O . LEU A 1 179 ? -23.037 -2.290 17.765 1.00 98.75 179 LEU A O 1
ATOM 1298 N N . ALA A 1 180 ? -21.299 -1.106 18.564 1.00 98.31 180 ALA A N 1
ATOM 1299 C CA . ALA A 1 180 ? -22.108 -0.094 19.240 1.00 98.31 180 ALA A CA 1
ATOM 1300 C C . ALA A 1 180 ? -23.012 0.687 18.270 1.00 98.31 180 ALA A C 1
ATOM 1302 O O . ALA A 1 180 ? -24.194 0.876 18.555 1.00 98.31 180 ALA A O 1
ATOM 1303 N N . ARG A 1 181 ? -22.500 1.085 17.093 1.00 97.81 181 ARG A N 1
ATOM 1304 C CA . ARG A 1 181 ? -23.301 1.734 16.033 1.00 97.81 181 ARG A CA 1
ATOM 1305 C C . ARG A 1 181 ? -24.459 0.860 15.545 1.00 97.81 181 ARG A C 1
ATOM 1307 O O . ARG A 1 181 ? -25.476 1.398 15.125 1.00 97.81 181 ARG A O 1
ATOM 1314 N N . ASN A 1 182 ? -24.315 -0.463 15.613 1.00 98.06 182 ASN A N 1
ATOM 1315 C CA . ASN A 1 182 ? -25.355 -1.427 15.248 1.00 98.06 182 ASN A CA 1
ATOM 1316 C C . ASN A 1 182 ? -26.200 -1.894 16.455 1.00 98.06 182 ASN A C 1
ATOM 1318 O O . ASN A 1 182 ? -26.969 -2.844 16.338 1.00 98.06 182 ASN A O 1
ATOM 1322 N N . GLY A 1 183 ? -26.088 -1.228 17.610 1.00 97.69 183 GLY A N 1
ATOM 1323 C CA . GLY A 1 183 ? -26.932 -1.485 18.779 1.00 97.69 183 GLY A CA 1
ATOM 1324 C C . GLY A 1 183 ? -26.475 -2.637 19.677 1.00 97.69 183 GLY A C 1
ATOM 1325 O O . GLY A 1 183 ? -27.251 -3.069 20.526 1.00 97.69 183 GLY A O 1
ATOM 1326 N N . VAL A 1 184 ? -25.243 -3.136 19.527 1.00 98.56 184 VAL A N 1
ATOM 1327 C CA . VAL A 1 184 ? -24.655 -4.102 20.468 1.00 98.56 184 VAL A CA 1
ATOM 1328 C C . VAL A 1 184 ? -23.983 -3.354 21.614 1.00 98.56 184 VAL A C 1
ATOM 1330 O O . VAL A 1 184 ? -23.035 -2.598 21.400 1.00 98.56 184 VAL A O 1
ATOM 1333 N N . SER A 1 185 ? -24.431 -3.586 22.845 1.00 98.12 185 SER A N 1
ATOM 1334 C CA . SER A 1 185 ? -23.746 -3.070 24.033 1.00 98.12 185 SER A CA 1
ATOM 1335 C C . SER A 1 185 ? -22.492 -3.894 24.328 1.00 98.12 185 SER A C 1
ATOM 1337 O O . SER A 1 185 ? -22.562 -5.116 24.421 1.00 98.12 185 SER A O 1
ATOM 1339 N N . VAL A 1 186 ? -21.344 -3.239 24.493 1.00 98.19 186 VAL A N 1
ATOM 1340 C CA . VAL A 1 186 ? -20.071 -3.894 24.833 1.00 98.19 186 VAL A CA 1
ATOM 1341 C C . VAL A 1 186 ? -19.597 -3.357 26.178 1.00 98.19 186 VAL A C 1
ATOM 1343 O O . VAL A 1 186 ? -19.410 -2.150 26.318 1.00 98.19 186 VAL A O 1
ATOM 1346 N N . ALA A 1 187 ? -19.419 -4.238 27.162 1.00 97.19 187 ALA A N 1
ATOM 1347 C CA . ALA A 1 187 ? -18.980 -3.857 28.505 1.00 97.19 187 ALA A CA 1
ATOM 1348 C C . ALA A 1 187 ? -17.512 -3.403 28.533 1.00 97.19 187 ALA A C 1
ATOM 1350 O O . ALA A 1 187 ? -17.128 -2.549 29.333 1.00 97.19 187 ALA A O 1
ATOM 1351 N N . ALA A 1 188 ? -16.687 -3.970 27.652 1.00 96.50 188 ALA A N 1
ATOM 1352 C CA . ALA A 1 188 ? -15.279 -3.631 27.559 1.00 96.50 188 ALA A CA 1
ATOM 1353 C C . ALA A 1 188 ? -15.060 -2.157 27.164 1.00 96.50 188 ALA A C 1
ATOM 1355 O O . ALA A 1 188 ? -15.758 -1.643 26.284 1.00 96.50 188 ALA A O 1
ATOM 1356 N N . PRO A 1 189 ? -14.039 -1.481 27.727 1.00 96.25 189 PRO A N 1
ATOM 1357 C CA . PRO A 1 189 ? -13.676 -0.138 27.301 1.00 96.25 189 PRO A CA 1
ATOM 1358 C C . PRO A 1 189 ? -13.391 -0.090 25.799 1.00 96.25 189 PRO A C 1
ATOM 1360 O O . PRO A 1 189 ? -12.674 -0.941 25.259 1.00 96.25 189 PRO A O 1
ATOM 1363 N N . ARG A 1 190 ? -13.936 0.938 25.140 1.00 94.62 190 ARG A N 1
ATOM 1364 C CA . ARG A 1 190 ? -13.751 1.184 23.703 1.00 94.62 190 ARG A CA 1
ATOM 1365 C C . ARG A 1 190 ? -12.276 1.324 23.329 1.00 94.62 190 ARG A C 1
ATOM 1367 O O . ARG A 1 190 ? -11.851 0.742 22.341 1.00 94.62 190 ARG A O 1
ATOM 1374 N N . LEU A 1 191 ? -11.526 2.092 24.118 1.00 96.69 191 LEU A N 1
ATOM 1375 C CA . LEU A 1 191 ? -10.092 2.320 23.941 1.00 96.69 191 LEU A CA 1
ATOM 1376 C C . LEU A 1 191 ? -9.288 1.409 24.868 1.00 96.69 191 LEU A C 1
ATOM 1378 O O . LEU A 1 191 ? -9.756 1.057 25.951 1.00 96.69 191 LEU A O 1
ATOM 1382 N N . GLY A 1 192 ? -8.071 1.075 24.454 1.00 94.19 192 GLY A N 1
ATOM 1383 C CA . GLY A 1 192 ? -7.130 0.270 25.226 1.00 94.19 192 GLY A CA 1
ATOM 1384 C C . GLY A 1 192 ? -6.366 -0.711 24.347 1.00 94.19 192 GLY A C 1
ATOM 1385 O O . GLY A 1 192 ? -6.671 -0.875 23.165 1.00 94.19 192 GLY A O 1
ATOM 1386 N N . GLU A 1 193 ? -5.378 -1.366 24.947 1.00 95.81 193 GLU A N 1
ATOM 1387 C CA . GLU A 1 193 ? -4.608 -2.426 24.300 1.00 95.81 193 GLU A CA 1
ATOM 1388 C C . GLU A 1 193 ? -5.500 -3.614 23.915 1.00 95.81 193 GLU A C 1
ATOM 1390 O O . GLU A 1 193 ? -6.580 -3.831 24.475 1.00 95.81 193 GLU A O 1
ATOM 1395 N N . ASN A 1 194 ? -5.033 -4.423 22.966 1.00 97.25 194 ASN A N 1
ATOM 1396 C CA . ASN A 1 194 ? -5.656 -5.707 22.679 1.00 97.25 194 ASN A CA 1
ATOM 1397 C C . ASN A 1 194 ? -5.325 -6.714 23.803 1.00 97.25 194 ASN A C 1
ATOM 1399 O O . ASN A 1 194 ? -4.157 -7.086 23.931 1.00 97.25 194 ASN A O 1
ATOM 1403 N N . PRO A 1 195 ? -6.303 -7.217 24.587 1.00 97.06 195 PRO A N 1
ATOM 1404 C CA . PRO A 1 195 ? -6.040 -8.102 25.723 1.00 97.06 195 PRO A CA 1
ATOM 1405 C C . PRO A 1 195 ? -5.802 -9.549 25.256 1.00 97.06 195 PRO A C 1
ATOM 1407 O O . PRO A 1 195 ? -6.539 -10.471 25.603 1.00 97.06 195 PRO A O 1
ATOM 1410 N N . SER A 1 196 ? -4.772 -9.755 24.435 1.00 94.81 196 SER A N 1
ATOM 1411 C CA . SER A 1 196 ? -4.460 -11.026 23.767 1.00 94.81 196 SER A CA 1
ATOM 1412 C C . SER A 1 196 ? -4.167 -12.172 24.739 1.00 94.81 196 SER A C 1
ATOM 1414 O O . SER A 1 196 ? -4.413 -13.329 24.407 1.00 94.81 196 SER A O 1
ATOM 1416 N N . SER A 1 197 ? -3.729 -11.864 25.963 1.00 95.00 197 SER A N 1
ATOM 1417 C CA . SER A 1 197 ? -3.555 -12.834 27.051 1.00 95.00 197 SER A CA 1
ATOM 1418 C C . SER A 1 197 ? -4.860 -13.499 27.500 1.00 95.00 197 SER A C 1
ATOM 1420 O O . SER A 1 197 ? -4.813 -14.557 28.122 1.00 95.00 197 SER A O 1
ATOM 1422 N N . LYS A 1 198 ? -6.023 -12.917 27.173 1.00 95.69 198 LYS A N 1
ATOM 1423 C CA . LYS A 1 198 ? -7.345 -13.498 27.449 1.00 95.69 198 LYS A CA 1
ATOM 1424 C C . LYS A 1 198 ? -7.815 -14.477 26.371 1.00 95.69 198 LYS A C 1
ATOM 1426 O O . LYS A 1 198 ? -8.884 -15.063 26.521 1.00 95.69 198 LYS A O 1
ATOM 1431 N N . LEU A 1 199 ? -7.068 -14.644 25.274 1.00 96.06 199 LEU A N 1
ATOM 1432 C CA . LEU A 1 199 ? -7.435 -15.597 24.228 1.00 96.06 199 LEU A CA 1
ATOM 1433 C C . LEU A 1 199 ? -7.303 -17.037 24.747 1.00 96.06 199 LEU A C 1
ATOM 1435 O O . LEU A 1 199 ? -6.228 -17.408 25.225 1.00 96.06 199 LEU A O 1
ATOM 1439 N N . PRO A 1 200 ? -8.327 -17.886 24.554 1.00 96.00 200 PRO A N 1
ATOM 1440 C CA . PRO A 1 200 ? -8.181 -19.326 24.721 1.00 96.00 200 PRO A CA 1
ATOM 1441 C C . PRO A 1 200 ? -7.091 -19.893 23.795 1.00 96.00 200 PRO A C 1
ATOM 1443 O O . PRO A 1 200 ? -6.690 -19.235 22.817 1.00 96.00 200 PRO A O 1
ATOM 1446 N N . PRO A 1 201 ? -6.615 -21.127 24.034 1.00 96.50 201 PRO A N 1
ATOM 1447 C CA . PRO A 1 201 ? -5.759 -21.843 23.094 1.00 96.50 201 PRO A CA 1
ATOM 1448 C C . PRO A 1 201 ? -6.305 -21.786 21.659 1.00 96.50 201 PRO A C 1
ATOM 1450 O O . PRO A 1 201 ? -7.506 -21.911 21.433 1.00 96.50 201 PRO A O 1
ATOM 1453 N N . SER A 1 202 ? -5.433 -21.615 20.659 1.00 94.31 202 SER A N 1
ATOM 1454 C CA . SER A 1 202 ? -5.864 -21.427 19.262 1.00 94.31 202 SER A CA 1
ATOM 1455 C C . SER A 1 202 ? -6.737 -22.564 18.725 1.00 94.31 202 SER A C 1
ATOM 1457 O O . SER A 1 202 ? -7.554 -22.329 17.840 1.00 94.31 202 SER A O 1
ATOM 1459 N N . LYS A 1 203 ? -6.572 -23.790 19.239 1.00 94.94 203 LYS A N 1
ATOM 1460 C CA . LYS A 1 203 ? -7.423 -24.929 18.875 1.00 94.94 203 LYS A CA 1
ATOM 1461 C C . LYS A 1 203 ? -8.870 -24.710 19.323 1.00 94.94 203 LYS A C 1
ATOM 1463 O O . LYS A 1 203 ? -9.770 -24.875 18.514 1.00 94.94 203 LYS A O 1
ATOM 1468 N N . GLU A 1 204 ? -9.069 -24.258 20.558 1.00 96.81 204 GLU A N 1
ATOM 1469 C CA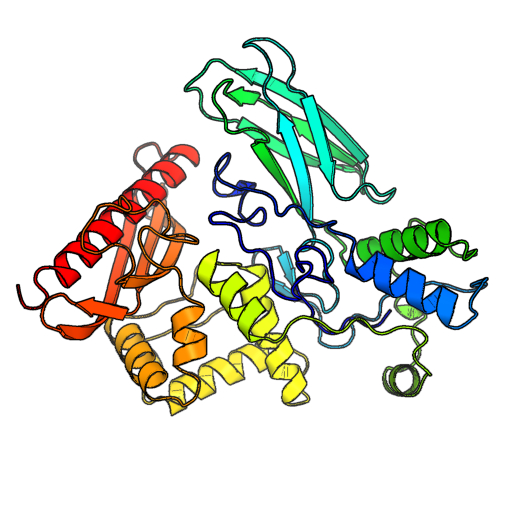 . GLU A 1 204 ? -10.400 -23.966 21.098 1.00 96.81 204 GLU A CA 1
ATOM 1470 C C . GLU A 1 204 ? -11.063 -22.823 20.329 1.00 96.81 204 GLU A C 1
ATOM 1472 O O . GLU A 1 204 ? -12.214 -22.945 19.931 1.00 96.81 204 GLU A O 1
ATOM 1477 N N . VAL A 1 205 ? -10.323 -21.747 20.024 1.00 95.38 205 VAL A N 1
ATOM 1478 C CA . VAL A 1 205 ? -10.854 -20.623 19.226 1.00 95.38 205 VAL A CA 1
ATOM 1479 C C . VAL A 1 205 ? -11.339 -21.081 17.845 1.00 95.38 205 VAL A C 1
ATOM 1481 O O . VAL A 1 205 ? -12.366 -20.602 17.377 1.00 95.38 205 VAL A O 1
ATOM 1484 N N . LYS A 1 206 ? -10.637 -22.020 17.196 1.00 91.94 206 LYS A N 1
ATOM 1485 C CA . LYS A 1 206 ? -11.041 -22.577 15.890 1.00 91.94 206 LYS A CA 1
ATOM 1486 C C . LYS A 1 206 ? -12.302 -23.443 15.958 1.00 91.94 206 LYS A C 1
ATOM 1488 O O . LYS A 1 206 ? -12.981 -23.579 14.947 1.00 91.94 206 LYS A O 1
ATOM 1493 N N . GLU A 1 207 ? -12.583 -24.045 17.109 1.00 95.25 207 GLU A N 1
ATOM 1494 C CA . GLU A 1 207 ? -13.756 -24.899 17.332 1.00 95.25 207 GLU A CA 1
ATOM 1495 C C . GLU A 1 207 ? -14.995 -24.088 17.762 1.00 95.25 207 GLU A C 1
ATOM 1497 O O . GLU A 1 207 ? -16.110 -24.611 17.749 1.00 95.25 207 GLU A O 1
ATOM 1502 N N . MET A 1 208 ? -14.830 -22.805 18.113 1.00 94.94 208 MET A N 1
ATOM 1503 C CA . MET A 1 208 ? -15.942 -21.922 18.468 1.00 94.94 208 MET A CA 1
ATOM 1504 C C . MET A 1 208 ? -16.842 -21.615 17.258 1.00 94.94 208 MET A C 1
ATOM 1506 O O . MET A 1 208 ? -16.344 -21.409 16.148 1.00 94.94 208 MET A O 1
ATOM 1510 N N . PRO A 1 209 ? -18.169 -21.506 17.455 1.00 94.25 209 PRO A N 1
ATOM 1511 C CA . PRO A 1 209 ? -19.076 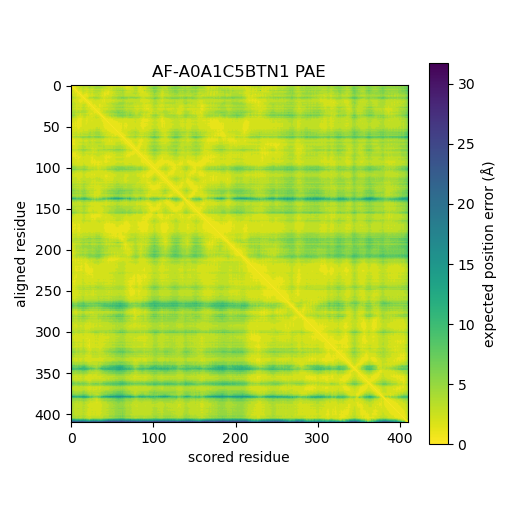-21.096 16.391 1.00 94.25 209 PRO A CA 1
ATOM 1512 C C . PRO A 1 209 ? -18.799 -19.648 15.965 1.00 94.25 209 PRO A C 1
ATOM 1514 O O . PRO A 1 209 ? -18.674 -18.748 16.798 1.00 94.25 209 PRO A O 1
ATOM 1517 N N . ALA A 1 210 ? -18.744 -19.411 14.654 1.00 95.69 210 ALA A N 1
ATOM 1518 C CA . ALA A 1 210 ? -18.594 -18.071 14.102 1.00 95.69 210 ALA A CA 1
ATOM 1519 C C . ALA A 1 210 ? -19.948 -17.344 14.066 1.00 95.69 210 ALA A C 1
ATOM 1521 O O . ALA A 1 210 ? -20.899 -17.819 13.450 1.00 95.69 210 ALA A O 1
ATOM 1522 N N . SER A 1 211 ? -20.026 -16.166 14.690 1.00 96.75 211 SER A N 1
ATOM 1523 C CA . SER A 1 211 ? -21.191 -15.269 14.601 1.00 96.75 211 SER A CA 1
ATOM 1524 C C . SER A 1 211 ? -21.167 -14.363 13.366 1.00 96.75 211 SER A C 1
ATOM 1526 O O . SER A 1 211 ? -22.191 -13.791 13.003 1.00 96.75 211 SER A O 1
ATOM 1528 N N . ALA A 1 212 ? -20.004 -14.221 12.729 1.00 98.19 212 ALA A N 1
ATOM 1529 C CA . ALA A 1 212 ? -19.795 -13.430 11.524 1.00 98.19 212 ALA A CA 1
ATOM 1530 C C . ALA A 1 212 ? -18.583 -13.952 10.744 1.00 98.19 212 ALA A C 1
ATOM 1532 O O . ALA A 1 212 ? -17.642 -14.500 11.323 1.00 98.19 212 ALA A O 1
ATOM 1533 N N . THR A 1 213 ? -18.583 -13.769 9.428 1.00 97.44 213 THR A N 1
ATOM 1534 C CA . THR A 1 213 ? -17.454 -14.067 8.544 1.00 97.44 213 THR A CA 1
ATOM 1535 C C . THR A 1 213 ? -17.418 -13.058 7.404 1.00 97.44 213 THR A C 1
ATOM 1537 O O . THR A 1 213 ? -18.396 -12.866 6.683 1.00 97.44 213 THR A O 1
ATOM 1540 N N . TYR A 1 214 ? -16.261 -12.430 7.220 1.00 97.31 214 TYR A N 1
ATOM 1541 C CA . TYR A 1 214 ? -15.986 -11.596 6.060 1.00 97.31 214 TYR A CA 1
ATOM 1542 C C . TYR A 1 214 ? -15.222 -12.425 5.027 1.00 97.31 214 TYR A C 1
ATOM 1544 O O . TYR A 1 214 ? -14.166 -12.976 5.338 1.00 97.31 214 TYR A O 1
ATOM 1552 N N . THR A 1 215 ? -15.765 -12.528 3.814 1.00 96.00 215 THR A N 1
ATOM 1553 C CA . THR A 1 215 ? -15.088 -13.181 2.685 1.00 96.00 215 THR A CA 1
ATOM 1554 C C . THR A 1 215 ? -14.517 -12.103 1.781 1.00 96.00 215 THR A C 1
ATOM 1556 O O . THR A 1 215 ? -15.256 -11.244 1.303 1.00 96.00 215 THR A O 1
ATOM 1559 N N . SER A 1 216 ? -13.209 -12.141 1.560 1.00 95.69 216 SER A N 1
ATOM 1560 C CA . SER A 1 216 ? -12.522 -11.186 0.703 1.00 95.69 216 SER A CA 1
ATOM 1561 C C . SER A 1 216 ? -12.718 -11.474 -0.789 1.00 95.69 216 SER A C 1
ATOM 1563 O O . SER A 1 216 ? -13.076 -12.596 -1.167 1.00 95.69 216 SER A O 1
ATOM 1565 N N . PRO A 1 217 ? -12.458 -10.483 -1.664 1.00 97.00 217 PRO A N 1
ATOM 1566 C CA . PRO A 1 217 ? -12.277 -10.732 -3.089 1.00 97.00 217 PRO A CA 1
ATOM 1567 C C . PRO A 1 217 ? -11.224 -11.824 -3.368 1.00 97.00 217 PRO A C 1
ATOM 1569 O O . PRO A 1 217 ? -10.354 -12.097 -2.540 1.00 97.00 217 PRO A O 1
ATOM 1572 N N . PRO A 1 218 ? -11.255 -12.475 -4.541 1.00 96.44 218 PRO A N 1
ATOM 1573 C CA . PRO A 1 218 ? -10.273 -13.504 -4.868 1.00 96.44 218 PRO A CA 1
ATOM 1574 C C . PRO A 1 218 ? -8.849 -12.927 -4.946 1.00 96.44 218 PRO A C 1
ATOM 1576 O O . PRO A 1 218 ? -8.653 -11.778 -5.338 1.00 96.44 218 PRO A O 1
ATOM 1579 N N . PHE A 1 219 ? -7.835 -13.760 -4.674 1.00 96.12 219 PHE A N 1
ATOM 1580 C CA . PHE A 1 219 ? -6.418 -13.354 -4.630 1.00 96.12 219 PHE A CA 1
ATOM 1581 C C . PHE A 1 219 ? -5.930 -12.578 -5.867 1.00 96.12 219 PHE A C 1
ATOM 1583 O O . PHE A 1 219 ? -5.069 -11.713 -5.744 1.00 96.12 219 PHE A O 1
ATOM 1590 N N . LYS A 1 220 ? -6.504 -12.824 -7.054 1.00 97.50 220 LYS A N 1
ATOM 1591 C CA . LYS A 1 220 ? -6.188 -12.065 -8.278 1.00 97.50 220 LYS A CA 1
ATOM 1592 C C . LYS A 1 220 ? -6.368 -10.547 -8.119 1.00 97.50 220 LYS A C 1
ATOM 1594 O O . LYS A 1 220 ? -5.604 -9.789 -8.707 1.00 97.50 220 LYS A O 1
ATOM 1599 N N . GLU A 1 221 ? -7.329 -10.106 -7.306 1.00 98.12 221 GLU A N 1
ATOM 1600 C CA . GLU A 1 221 ? -7.556 -8.684 -7.041 1.00 98.12 221 GLU A CA 1
ATOM 1601 C C . GLU A 1 221 ? -6.445 -8.109 -6.155 1.00 98.12 221 GLU A C 1
ATOM 1603 O O . GLU A 1 221 ? -5.955 -7.012 -6.409 1.00 98.12 221 GLU A O 1
ATOM 1608 N N . TYR A 1 222 ? -5.975 -8.877 -5.169 1.00 97.75 222 TYR A N 1
ATOM 1609 C CA . TYR A 1 222 ? -4.832 -8.503 -4.332 1.00 97.75 222 TYR A CA 1
ATOM 1610 C C . TYR A 1 222 ? -3.529 -8.493 -5.127 1.00 97.75 222 TYR A C 1
ATOM 1612 O O . TYR A 1 222 ? -2.740 -7.565 -4.986 1.00 97.75 222 TYR A O 1
ATOM 1620 N N . ALA A 1 223 ? -3.322 -9.467 -6.018 1.00 97.88 223 ALA A N 1
ATOM 1621 C CA . ALA A 1 223 ? -2.189 -9.464 -6.939 1.00 97.88 223 ALA A CA 1
ATOM 1622 C C . ALA A 1 223 ? -2.206 -8.213 -7.831 1.00 97.88 223 ALA A C 1
ATOM 1624 O O . ALA A 1 223 ? -1.169 -7.571 -8.003 1.00 97.88 223 ALA A O 1
ATOM 1625 N N . LYS A 1 224 ? -3.383 -7.833 -8.355 1.00 98.19 224 LYS A N 1
ATOM 1626 C CA . LYS A 1 224 ? -3.570 -6.585 -9.107 1.00 98.19 224 LYS A CA 1
ATOM 1627 C C . LYS A 1 224 ? -3.218 -5.378 -8.248 1.00 98.19 224 LYS A C 1
ATOM 1629 O O . LYS A 1 224 ? -2.397 -4.584 -8.683 1.00 98.19 224 LYS A O 1
ATOM 1634 N N . LEU A 1 225 ? -3.768 -5.256 -7.042 1.00 97.88 225 LEU A N 1
ATOM 1635 C CA . LEU A 1 225 ? -3.434 -4.156 -6.142 1.00 97.88 225 LEU A CA 1
ATOM 1636 C C . LEU A 1 225 ? -1.917 -4.067 -5.915 1.00 97.88 225 LEU A C 1
ATOM 1638 O O . LEU A 1 225 ? -1.304 -3.054 -6.242 1.00 97.88 225 LEU A O 1
ATOM 1642 N N . ILE A 1 226 ? -1.301 -5.152 -5.440 1.00 98.19 226 ILE A N 1
ATOM 1643 C CA . ILE A 1 226 ? 0.128 -5.209 -5.112 1.00 98.19 226 ILE A CA 1
ATOM 1644 C C . ILE A 1 226 ? 0.985 -4.794 -6.309 1.00 98.19 226 ILE A C 1
ATOM 1646 O O . ILE A 1 226 ? 1.862 -3.939 -6.175 1.00 98.19 226 ILE A O 1
ATOM 1650 N N . ASN A 1 227 ? 0.718 -5.345 -7.492 1.00 98.19 227 ASN A N 1
ATOM 1651 C CA . ASN A 1 227 ? 1.543 -5.077 -8.663 1.00 98.19 227 ASN A CA 1
ATOM 1652 C C . ASN A 1 227 ? 1.274 -3.700 -9.281 1.00 98.19 227 ASN A C 1
ATOM 1654 O O . ASN A 1 227 ? 2.240 -3.006 -9.611 1.00 98.19 227 ASN A O 1
ATOM 1658 N N . LYS A 1 228 ? 0.006 -3.280 -9.418 1.00 97.81 228 LYS A N 1
ATOM 1659 C CA . LYS A 1 228 ? -0.376 -1.993 -10.029 1.00 97.81 228 LYS A CA 1
ATOM 1660 C C . LYS A 1 228 ? 0.226 -0.814 -9.277 1.00 97.81 228 LYS A C 1
ATOM 1662 O O . LYS A 1 228 ? 0.852 0.046 -9.901 1.00 97.81 228 LYS A O 1
ATOM 1667 N N . VAL A 1 229 ? 0.082 -0.806 -7.952 1.00 96.62 229 VAL A N 1
ATOM 1668 C CA . VAL A 1 229 ? 0.467 0.346 -7.118 1.00 96.62 229 VAL A CA 1
ATOM 1669 C C . VAL A 1 229 ? 1.756 0.122 -6.344 1.00 96.62 229 VAL A C 1
ATOM 1671 O O . VAL A 1 229 ? 2.184 1.009 -5.627 1.00 96.62 229 VAL A O 1
ATOM 1674 N N . SER A 1 230 ? 2.419 -1.028 -6.518 1.00 96.75 230 SER A N 1
ATOM 1675 C CA . SER A 1 230 ? 3.636 -1.374 -5.771 1.00 96.75 230 SER A CA 1
ATOM 1676 C C . SER A 1 230 ? 3.419 -1.470 -4.258 1.00 96.75 230 SER A C 1
ATOM 1678 O O . SER A 1 230 ? 4.234 -0.982 -3.480 1.00 96.75 230 SER A O 1
ATOM 1680 N N . HIS A 1 231 ? 2.326 -2.102 -3.835 1.00 97.44 231 HIS A N 1
ATOM 1681 C CA . HIS A 1 231 ? 1.884 -2.075 -2.442 1.00 97.44 231 HIS A CA 1
ATOM 1682 C C . HIS A 1 231 ? 2.813 -2.866 -1.501 1.00 97.44 231 HIS A C 1
ATOM 1684 O O . HIS A 1 231 ? 2.684 -4.086 -1.366 1.00 97.44 231 HIS A O 1
ATOM 1690 N N . ASN A 1 232 ? 3.716 -2.176 -0.800 1.00 96.38 232 ASN A N 1
ATOM 1691 C CA . ASN A 1 232 ? 4.764 -2.802 0.020 1.00 96.38 232 ASN A CA 1
ATOM 1692 C C . ASN A 1 232 ? 4.216 -3.681 1.158 1.00 96.38 232 ASN A C 1
ATOM 1694 O O . ASN A 1 232 ? 4.621 -4.837 1.291 1.00 96.38 232 ASN A O 1
ATOM 1698 N N . LEU A 1 233 ? 3.246 -3.185 1.943 1.00 97.06 233 LEU A N 1
ATOM 1699 C CA . LEU A 1 233 ? 2.595 -4.003 2.979 1.00 97.06 233 LEU A CA 1
ATOM 1700 C C . LEU A 1 233 ? 1.928 -5.237 2.367 1.00 97.06 233 LEU A C 1
ATOM 1702 O O . LEU A 1 233 ? 1.993 -6.318 2.938 1.00 97.06 233 LEU A O 1
ATOM 1706 N N . GLY A 1 234 ? 1.343 -5.093 1.177 1.00 97.44 234 GLY A N 1
ATOM 1707 C CA . GLY A 1 234 ? 0.653 -6.187 0.508 1.00 97.44 234 GLY A CA 1
ATOM 1708 C C . GLY A 1 234 ? 1.628 -7.276 0.076 1.00 97.44 234 GLY A C 1
ATOM 1709 O O . GLY A 1 234 ? 1.364 -8.453 0.302 1.00 97.44 234 GLY A O 1
ATOM 1710 N N . ALA A 1 235 ? 2.789 -6.887 -0.454 1.00 97.88 235 ALA A N 1
ATOM 1711 C CA . ALA A 1 235 ? 3.859 -7.817 -0.786 1.00 97.88 235 ALA A CA 1
ATOM 1712 C C . ALA A 1 235 ? 4.382 -8.552 0.463 1.00 97.88 235 ALA A C 1
ATOM 1714 O O . ALA A 1 235 ? 4.490 -9.774 0.459 1.00 97.88 235 ALA A O 1
ATOM 1715 N N . ASN A 1 236 ? 4.591 -7.842 1.577 1.00 97.69 236 ASN A N 1
ATOM 1716 C CA . ASN A 1 236 ? 5.041 -8.445 2.838 1.00 97.69 236 ASN A CA 1
ATOM 1717 C C . ASN A 1 236 ? 4.020 -9.354 3.529 1.00 97.69 236 ASN A C 1
ATOM 1719 O O . ASN A 1 236 ? 4.401 -10.118 4.416 1.00 97.69 236 ASN A O 1
ATOM 1723 N N . LEU A 1 237 ? 2.746 -9.315 3.142 1.00 97.25 237 LEU A N 1
ATOM 1724 C CA . LEU A 1 237 ? 1.765 -10.287 3.626 1.00 97.25 237 LEU A CA 1
ATOM 1725 C C . LEU A 1 237 ? 1.859 -11.627 2.902 1.00 97.25 237 LEU A C 1
ATOM 1727 O O . LEU A 1 237 ? 1.422 -12.637 3.453 1.00 97.25 237 LEU A O 1
ATOM 1731 N N . LEU A 1 238 ? 2.436 -11.672 1.698 1.00 97.88 238 LEU A N 1
ATOM 1732 C CA . LEU A 1 238 ? 2.510 -12.907 0.920 1.00 97.88 238 LEU A CA 1
ATOM 1733 C C . LEU A 1 238 ? 3.369 -13.983 1.605 1.00 97.88 238 LEU A C 1
ATOM 1735 O O . LEU A 1 238 ? 2.878 -15.111 1.712 1.00 97.88 238 LEU A O 1
ATOM 1739 N N . PRO A 1 239 ? 4.576 -13.690 2.141 1.00 98.31 239 PRO A N 1
ATOM 1740 C CA . PRO A 1 239 ? 5.374 -14.692 2.841 1.00 98.31 239 PRO A CA 1
ATOM 1741 C C . PRO A 1 239 ? 4.633 -15.385 3.997 1.00 98.31 239 PRO A C 1
ATOM 1743 O O . PRO A 1 239 ? 4.529 -16.614 3.964 1.00 98.31 239 PRO A O 1
ATOM 1746 N N . PRO A 1 240 ? 4.069 -14.682 5.003 1.00 98.25 240 PRO A N 1
ATOM 1747 C CA . PRO A 1 240 ? 3.358 -15.361 6.081 1.00 98.25 240 PRO A CA 1
ATOM 1748 C C . PRO A 1 240 ? 2.090 -16.083 5.598 1.00 98.25 240 PRO A C 1
ATOM 1750 O O . PRO A 1 240 ? 1.801 -17.170 6.097 1.00 98.25 240 PRO A O 1
ATOM 1753 N N . LEU A 1 241 ? 1.364 -15.556 4.602 1.00 97.25 241 LEU A N 1
ATOM 1754 C CA . LEU A 1 241 ? 0.219 -16.260 4.008 1.00 97.25 241 LEU A CA 1
ATOM 1755 C C . LEU A 1 241 ? 0.637 -17.595 3.378 1.00 97.25 241 LEU A C 1
ATOM 1757 O O . LEU A 1 241 ? -0.013 -18.615 3.612 1.00 97.25 241 LEU A O 1
ATOM 1761 N N . MET A 1 242 ? 1.743 -17.615 2.630 1.00 97.81 242 MET A N 1
ATOM 1762 C CA . MET A 1 242 ? 2.314 -18.851 2.092 1.00 97.81 242 MET A CA 1
ATOM 1763 C C . MET A 1 242 ? 2.770 -19.791 3.211 1.00 97.81 242 MET A C 1
ATOM 1765 O O . MET A 1 242 ? 2.446 -20.975 3.176 1.00 97.81 242 MET A O 1
ATOM 1769 N N . ALA A 1 243 ? 3.463 -19.281 4.231 1.00 98.38 243 ALA A N 1
ATOM 1770 C CA . ALA A 1 243 ? 3.916 -20.080 5.369 1.00 98.38 243 ALA A CA 1
ATOM 1771 C C . ALA A 1 243 ? 2.747 -20.830 6.031 1.00 98.38 243 ALA A C 1
ATOM 1773 O O . ALA A 1 243 ? 2.821 -22.043 6.235 1.00 98.38 243 ALA A O 1
ATOM 1774 N N . VAL A 1 244 ? 1.633 -20.136 6.273 1.00 97.31 244 VAL A N 1
ATOM 1775 C CA . VAL A 1 244 ? 0.425 -20.702 6.891 1.00 97.31 244 VAL A CA 1
ATOM 1776 C C . VAL A 1 244 ? -0.182 -21.830 6.059 1.00 97.31 244 VAL A C 1
ATOM 1778 O O . VAL A 1 244 ? -0.585 -22.847 6.628 1.00 97.31 244 VAL A O 1
ATOM 1781 N N . GLN A 1 245 ? -0.187 -21.717 4.727 1.00 96.44 245 GLN A N 1
ATOM 1782 C CA . GLN A 1 245 ? -0.641 -22.801 3.837 1.00 96.44 245 GLN A CA 1
ATOM 1783 C C . GLN A 1 245 ? 0.225 -24.066 3.953 1.00 96.44 245 GLN A C 1
ATOM 1785 O O . GLN A 1 245 ? -0.242 -25.170 3.686 1.00 96.44 245 GLN A O 1
ATOM 1790 N N . HIS A 1 246 ? 1.469 -23.921 4.409 1.00 97.00 246 HIS A N 1
ATOM 1791 C CA . HIS A 1 246 ? 2.404 -25.017 4.664 1.00 97.00 246 HIS A CA 1
ATOM 1792 C C . HIS A 1 246 ? 2.500 -25.407 6.151 1.00 97.00 246 HIS A C 1
ATOM 1794 O O . HIS A 1 246 ? 3.436 -26.102 6.551 1.00 97.00 246 HIS A O 1
ATOM 1800 N N . GLY A 1 247 ? 1.550 -24.969 6.988 1.00 96.38 247 GLY A N 1
ATOM 1801 C CA . GLY A 1 247 ? 1.544 -25.248 8.429 1.00 96.38 247 GLY A CA 1
ATOM 1802 C C . GLY A 1 247 ? 2.658 -24.541 9.211 1.00 96.38 247 GLY A C 1
ATOM 1803 O O . GLY A 1 247 ? 2.907 -24.891 10.363 1.00 96.38 247 GLY A O 1
ATOM 1804 N N . GLN A 1 248 ? 3.324 -23.567 8.590 1.00 98.06 248 GLN A N 1
ATOM 1805 C CA . GLN A 1 248 ? 4.346 -22.711 9.187 1.00 98.06 248 GLN A CA 1
ATOM 1806 C C . GLN A 1 248 ? 3.745 -21.367 9.605 1.00 98.06 248 GLN A C 1
ATOM 1808 O O . GLN A 1 248 ? 2.588 -21.066 9.312 1.00 98.06 248 GLN A O 1
ATOM 1813 N N . ARG A 1 249 ? 4.512 -20.558 10.341 1.00 97.19 249 ARG A N 1
ATOM 1814 C CA . ARG A 1 249 ? 3.988 -19.329 10.964 1.00 97.19 249 ARG A CA 1
ATOM 1815 C C . ARG A 1 249 ? 4.923 -18.135 10.899 1.00 97.19 249 ARG A C 1
ATOM 1817 O O . ARG A 1 249 ? 4.525 -17.060 11.331 1.00 97.19 249 ARG A O 1
ATOM 1824 N N . THR A 1 250 ? 6.142 -18.286 10.394 1.00 98.19 250 THR A N 1
ATOM 1825 C CA . THR A 1 250 ? 7.093 -17.175 10.386 1.00 98.19 250 THR A CA 1
ATOM 1826 C C . THR A 1 250 ? 7.215 -16.558 8.999 1.00 98.19 250 THR A C 1
ATOM 1828 O O . THR A 1 250 ? 7.069 -17.225 7.973 1.00 98.19 250 THR A O 1
ATOM 1831 N N . TYR A 1 251 ? 7.544 -15.267 8.963 1.00 98.19 251 TYR A N 1
ATOM 1832 C CA . TYR A 1 251 ? 7.898 -14.574 7.725 1.00 98.19 251 TYR A CA 1
ATOM 1833 C C . TYR A 1 251 ? 9.073 -15.265 7.007 1.00 98.19 251 TYR A C 1
ATOM 1835 O O . TYR A 1 251 ? 9.064 -15.415 5.787 1.00 98.19 251 TYR A O 1
ATOM 1843 N N . ALA A 1 252 ? 10.060 -15.757 7.767 1.00 98.00 252 ALA A N 1
ATOM 1844 C CA . ALA A 1 252 ? 11.233 -16.443 7.230 1.00 98.00 252 ALA A CA 1
ATOM 1845 C C . ALA A 1 252 ? 10.887 -17.763 6.516 1.00 98.00 252 ALA A C 1
ATOM 1847 O O . ALA A 1 252 ? 11.493 -18.061 5.482 1.00 98.00 252 ALA A O 1
ATOM 1848 N N . ASP A 1 253 ? 9.906 -18.517 7.026 1.00 98.38 253 ASP A N 1
ATOM 1849 C CA . ASP A 1 253 ? 9.389 -19.724 6.366 1.00 98.38 253 ASP A CA 1
ATOM 1850 C C . ASP A 1 253 ? 8.739 -19.377 5.024 1.00 98.38 253 ASP A C 1
ATOM 1852 O O . ASP A 1 253 ? 8.990 -20.037 4.017 1.00 98.38 253 ASP A O 1
ATOM 1856 N N . GLY A 1 254 ? 7.971 -18.286 4.989 1.00 98.06 254 GLY A N 1
ATOM 1857 C CA . GLY A 1 254 ? 7.396 -17.730 3.767 1.00 98.06 254 GLY A CA 1
ATOM 1858 C C . GLY A 1 254 ? 8.451 -17.368 2.726 1.00 98.06 254 GLY A C 1
ATOM 1859 O O . GLY A 1 254 ? 8.413 -17.845 1.594 1.00 98.06 254 GLY A O 1
ATOM 1860 N N . MET A 1 255 ? 9.466 -16.607 3.138 1.00 97.62 255 MET A N 1
ATOM 1861 C CA . MET A 1 255 ? 10.582 -16.241 2.261 1.00 97.62 255 MET A CA 1
ATOM 1862 C C . MET A 1 255 ? 11.368 -17.467 1.777 1.00 97.62 255 MET A C 1
ATOM 1864 O O . MET A 1 255 ? 11.959 -17.455 0.697 1.00 97.62 255 MET A O 1
ATOM 1868 N N . LYS A 1 256 ? 11.406 -18.551 2.564 1.00 96.50 256 LYS A N 1
ATOM 1869 C CA . LYS A 1 256 ? 12.016 -19.812 2.128 1.00 96.50 256 LYS A CA 1
ATOM 1870 C C . LYS A 1 256 ? 11.222 -20.439 0.980 1.00 96.50 256 LYS A C 1
ATOM 1872 O O . LYS A 1 256 ? 11.847 -20.915 0.037 1.00 96.50 256 LYS A O 1
ATOM 1877 N N . ILE A 1 257 ? 9.890 -20.403 1.025 1.00 97.06 257 ILE A N 1
ATOM 1878 C CA . ILE A 1 257 ? 9.031 -20.907 -0.059 1.00 97.06 257 ILE A CA 1
ATOM 1879 C C . ILE A 1 257 ? 9.328 -20.162 -1.368 1.00 97.06 257 ILE A C 1
ATOM 1881 O O . ILE A 1 257 ? 9.498 -20.809 -2.404 1.00 97.06 257 ILE A O 1
ATOM 1885 N N . GLU A 1 258 ? 9.476 -18.835 -1.319 1.00 94.75 258 GLU A N 1
ATOM 1886 C CA . GLU A 1 258 ? 9.851 -18.025 -2.488 1.00 94.75 258 GLU A CA 1
ATOM 1887 C C . GLU A 1 258 ? 11.224 -18.410 -3.047 1.00 94.75 258 GLU A C 1
ATOM 1889 O O . GLU A 1 258 ? 11.367 -18.669 -4.243 1.00 94.75 258 GLU A O 1
ATOM 1894 N N . ARG A 1 259 ? 12.241 -18.522 -2.183 1.00 92.62 259 ARG A N 1
ATOM 1895 C CA . ARG A 1 259 ? 13.590 -18.942 -2.601 1.00 92.62 259 ARG A CA 1
ATOM 1896 C C . ARG A 1 259 ? 13.593 -20.337 -3.222 1.00 92.62 259 ARG A C 1
ATOM 1898 O O . ARG A 1 259 ? 14.224 -20.546 -4.257 1.00 92.62 259 ARG A O 1
ATOM 1905 N N . ASP A 1 260 ? 12.862 -21.277 -2.630 1.00 93.44 260 ASP A N 1
ATOM 1906 C CA . ASP A 1 260 ? 12.753 -22.638 -3.150 1.00 93.44 260 ASP A CA 1
ATOM 1907 C C . ASP A 1 260 ? 12.015 -22.662 -4.503 1.00 93.44 260 ASP A C 1
ATOM 1909 O O . ASP A 1 260 ? 12.365 -23.449 -5.387 1.00 93.44 260 ASP A O 1
ATOM 1913 N N . PHE A 1 261 ? 11.008 -21.801 -4.694 1.00 93.88 261 PHE A N 1
ATOM 1914 C CA . PHE A 1 261 ? 10.334 -21.620 -5.982 1.00 93.88 261 PHE A CA 1
ATOM 1915 C C . PHE A 1 261 ? 11.299 -21.099 -7.056 1.00 93.88 261 PHE A C 1
ATOM 1917 O O . PHE A 1 261 ? 11.359 -21.667 -8.149 1.00 93.88 261 PHE A O 1
ATOM 1924 N N . LEU A 1 262 ? 12.103 -20.079 -6.745 1.00 93.00 262 LEU A N 1
ATOM 1925 C CA . LEU A 1 262 ? 13.088 -19.527 -7.681 1.00 93.00 262 LEU A CA 1
ATOM 1926 C C . LEU A 1 262 ? 14.153 -20.560 -8.071 1.00 93.00 262 LEU A C 1
ATOM 1928 O O . LEU A 1 262 ? 14.446 -20.713 -9.258 1.00 93.00 262 LEU A O 1
ATOM 1932 N N . ALA A 1 263 ? 14.659 -21.333 -7.106 1.00 90.06 263 ALA A N 1
ATOM 1933 C CA . ALA A 1 263 ? 15.620 -22.404 -7.367 1.00 90.06 263 ALA A CA 1
ATOM 1934 C C . ALA A 1 263 ? 15.042 -23.488 -8.298 1.00 90.06 263 ALA A C 1
ATOM 1936 O O . ALA A 1 263 ? 15.694 -23.905 -9.256 1.00 90.06 263 ALA A O 1
ATOM 1937 N N . ARG A 1 264 ? 13.787 -23.910 -8.076 1.00 92.94 264 ARG A N 1
ATOM 1938 C CA . ARG A 1 264 ? 13.100 -24.877 -8.956 1.00 92.94 264 ARG A CA 1
ATOM 1939 C C . ARG A 1 264 ? 12.758 -24.312 -10.335 1.00 92.94 264 ARG A 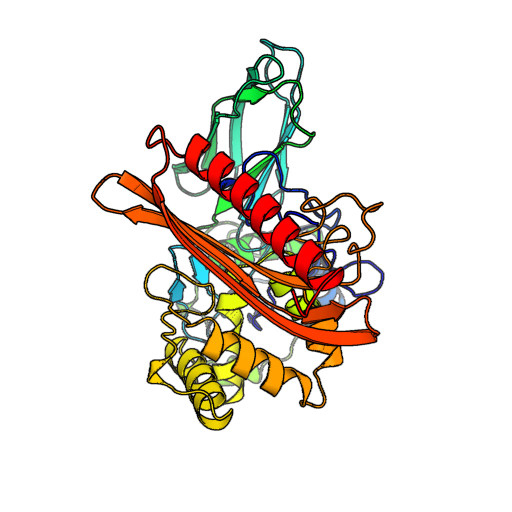C 1
ATOM 1941 O O . ARG A 1 264 ? 12.565 -25.081 -11.272 1.00 92.94 264 ARG A O 1
ATOM 1948 N N . SER A 1 265 ? 12.709 -22.989 -10.476 1.00 92.00 265 SER A N 1
ATOM 1949 C CA . SER A 1 265 ? 12.399 -22.316 -11.742 1.00 92.00 265 SER A CA 1
ATOM 1950 C C . SER A 1 265 ? 13.563 -22.321 -12.743 1.00 92.00 265 SER A C 1
ATOM 1952 O O . SER A 1 265 ? 13.390 -21.862 -13.875 1.00 92.00 265 SER A O 1
ATOM 1954 N N . GLY A 1 266 ? 14.728 -22.859 -12.352 1.00 87.44 266 GLY A N 1
ATOM 1955 C CA . GLY A 1 266 ? 15.943 -22.907 -13.171 1.00 87.44 266 GLY A CA 1
ATOM 1956 C C . GLY A 1 266 ? 16.721 -21.590 -13.186 1.00 87.44 266 GLY A C 1
ATOM 1957 O O . GLY A 1 266 ? 17.549 -21.377 -14.069 1.00 87.44 266 GLY A O 1
ATOM 1958 N N . ILE A 1 267 ? 16.433 -20.695 -12.240 1.00 92.31 267 ILE A N 1
ATOM 1959 C CA . ILE A 1 267 ? 17.129 -19.418 -12.075 1.00 92.31 267 ILE A CA 1
ATOM 1960 C C . ILE A 1 267 ? 18.353 -19.658 -11.192 1.00 92.31 267 ILE A C 1
ATOM 1962 O O . ILE A 1 267 ? 18.251 -20.322 -10.162 1.00 92.31 267 ILE A O 1
ATOM 1966 N N . ASP A 1 268 ? 19.504 -19.111 -11.586 1.00 89.00 268 ASP A N 1
ATOM 1967 C CA . ASP A 1 268 ? 20.727 -19.199 -10.787 1.00 89.00 268 ASP A CA 1
ATOM 1968 C C . ASP A 1 268 ? 20.503 -18.542 -9.409 1.00 89.00 268 ASP A C 1
ATOM 1970 O O . ASP A 1 268 ? 20.258 -17.331 -9.350 1.00 89.00 268 ASP A O 1
ATOM 1974 N N . PRO A 1 269 ? 20.600 -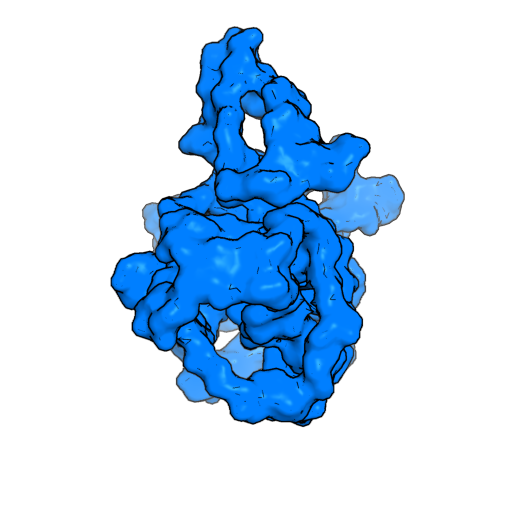19.283 -8.292 1.00 86.06 269 PRO A N 1
ATOM 1975 C CA . PRO A 1 269 ? 20.390 -18.721 -6.961 1.00 86.06 269 PRO A CA 1
ATOM 1976 C C . PRO A 1 269 ? 21.419 -17.642 -6.590 1.00 86.06 269 PRO A C 1
ATOM 1978 O O . PRO A 1 269 ? 21.144 -16.835 -5.709 1.00 86.06 269 PRO A O 1
ATOM 1981 N N . HIS A 1 270 ? 22.577 -17.577 -7.256 1.00 89.00 270 HIS A N 1
ATOM 1982 C CA . HIS A 1 270 ? 23.573 -16.519 -7.046 1.00 89.00 270 HIS A CA 1
ATOM 1983 C C . HIS A 1 270 ? 23.260 -15.226 -7.810 1.00 89.00 270 HIS A C 1
ATOM 1985 O O . HIS A 1 270 ? 23.890 -14.194 -7.579 1.00 89.00 270 HIS A O 1
ATOM 1991 N N . SER A 1 271 ? 22.277 -15.265 -8.710 1.00 92.44 271 SER A N 1
ATOM 1992 C CA . SER A 1 271 ? 21.873 -14.128 -9.539 1.00 92.44 271 SER A CA 1
ATOM 1993 C C . SER A 1 271 ? 20.793 -13.247 -8.895 1.00 92.44 271 SER A C 1
ATOM 1995 O O . SER A 1 271 ? 20.404 -12.225 -9.479 1.00 92.44 271 SER A O 1
ATOM 1997 N N . LEU A 1 272 ? 20.335 -13.624 -7.693 1.00 93.00 272 LEU A N 1
ATOM 1998 C CA . LEU A 1 272 ? 19.359 -12.900 -6.887 1.00 93.00 272 LEU A CA 1
ATOM 1999 C C . LEU A 1 272 ? 19.636 -13.011 -5.378 1.00 93.00 272 LEU A C 1
ATOM 2001 O O . LEU A 1 272 ? 20.269 -13.941 -4.893 1.00 93.00 272 LEU A O 1
ATOM 2005 N N . THR A 1 273 ? 19.160 -12.037 -4.617 1.00 93.44 273 THR A N 1
ATOM 2006 C CA . THR A 1 273 ? 19.165 -12.013 -3.153 1.00 93.44 273 THR A CA 1
ATOM 2007 C C . THR A 1 273 ? 17.833 -11.434 -2.716 1.00 93.44 273 THR A C 1
ATOM 2009 O O . THR A 1 273 ? 17.501 -10.337 -3.155 1.00 93.44 273 THR A O 1
ATOM 2012 N N . LEU A 1 274 ? 17.101 -12.184 -1.888 1.00 92.88 274 LEU A N 1
ATOM 2013 C CA . LEU A 1 274 ? 15.825 -11.769 -1.308 1.00 92.88 274 LEU A CA 1
ATOM 2014 C C . LEU A 1 274 ? 15.959 -11.658 0.213 1.00 92.88 274 LEU A C 1
ATOM 2016 O O . LEU A 1 274 ? 16.151 -12.672 0.896 1.00 92.88 274 LEU A O 1
ATOM 2020 N N . VAL A 1 275 ? 15.895 -10.431 0.718 1.00 93.44 275 VAL A N 1
ATOM 2021 C CA . VAL A 1 275 ? 15.883 -10.058 2.135 1.00 93.44 275 VAL A CA 1
ATOM 2022 C C . VAL A 1 275 ? 14.444 -9.911 2.622 1.00 93.44 275 VAL A C 1
ATOM 2024 O O . VAL A 1 275 ? 14.136 -10.361 3.725 1.00 93.44 275 VAL A O 1
ATOM 2027 N N . ASP A 1 276 ? 13.566 -9.361 1.785 1.00 95.56 276 ASP A N 1
ATOM 2028 C CA . ASP A 1 276 ? 12.128 -9.278 2.023 1.00 95.56 276 ASP A CA 1
ATOM 2029 C C . ASP A 1 276 ? 11.327 -9.387 0.713 1.00 95.56 276 ASP A C 1
ATOM 2031 O O . ASP A 1 276 ? 11.877 -9.696 -0.344 1.00 95.56 276 ASP A O 1
ATOM 2035 N N . ALA A 1 277 ? 10.011 -9.195 0.804 1.00 96.44 277 ALA A N 1
ATOM 2036 C CA . ALA A 1 277 ? 9.087 -9.281 -0.322 1.00 96.44 277 ALA A CA 1
ATOM 2037 C C . ALA A 1 277 ? 8.740 -7.917 -0.953 1.00 96.44 277 ALA A C 1
ATOM 2039 O O . ALA A 1 277 ? 8.039 -7.882 -1.962 1.00 96.44 277 ALA A O 1
ATOM 2040 N N . GLN A 1 278 ? 9.201 -6.793 -0.391 1.00 95.12 278 GLN A N 1
ATOM 2041 C CA . GLN A 1 278 ? 8.902 -5.438 -0.880 1.00 95.12 278 GLN A CA 1
ATOM 2042 C C . GLN A 1 278 ? 10.068 -4.770 -1.637 1.00 95.12 278 GLN A C 1
ATOM 2044 O O . GLN A 1 278 ? 9.838 -3.807 -2.367 1.00 95.12 278 GLN A O 1
ATOM 2049 N N . GLY A 1 279 ? 11.302 -5.266 -1.496 1.00 93.88 279 GLY A N 1
ATOM 2050 C CA . GLY A 1 279 ? 12.493 -4.762 -2.185 1.00 93.88 279 GLY A CA 1
ATOM 2051 C C . GLY A 1 279 ? 13.291 -3.706 -1.407 1.00 93.88 279 GLY A C 1
ATOM 2052 O O . GLY A 1 279 ? 13.679 -2.685 -1.986 1.00 93.88 279 GLY A O 1
ATOM 2053 N N . LEU A 1 280 ? 13.522 -3.904 -0.103 1.00 91.81 280 LEU A N 1
ATOM 2054 C CA . LEU A 1 280 ? 14.365 -3.016 0.716 1.00 91.81 280 LEU A CA 1
ATOM 2055 C C . LEU A 1 280 ? 15.863 -3.099 0.362 1.00 91.81 280 LEU A C 1
ATOM 2057 O O . LEU A 1 280 ? 16.314 -3.960 -0.400 1.00 91.81 280 LEU A O 1
ATOM 2061 N N . PRO A 1 281 ? 16.701 -2.199 0.925 1.00 91.31 281 PRO A N 1
ATOM 2062 C CA . PRO A 1 281 ? 18.146 -2.321 0.801 1.00 91.31 281 PRO A CA 1
ATOM 2063 C C . PRO A 1 281 ? 18.651 -3.718 1.191 1.00 91.31 281 PRO A C 1
ATOM 2065 O O . PRO A 1 281 ? 18.499 -4.156 2.328 1.00 91.31 281 PRO A O 1
ATOM 2068 N N . GLY A 1 282 ? 19.314 -4.384 0.247 1.00 91.12 282 GLY A N 1
ATOM 2069 C CA . GLY A 1 282 ? 19.821 -5.749 0.406 1.00 91.12 282 GLY A CA 1
ATOM 2070 C C . GLY A 1 282 ? 19.280 -6.693 -0.662 1.00 91.12 282 GLY A C 1
ATOM 2071 O O . GLY A 1 282 ? 20.023 -7.576 -1.099 1.00 91.12 282 GLY A O 1
ATOM 2072 N N . ASP A 1 283 ? 18.065 -6.431 -1.149 1.00 94.06 283 ASP A N 1
ATOM 2073 C CA . ASP A 1 283 ? 17.490 -7.124 -2.296 1.00 94.06 283 ASP A CA 1
ATOM 2074 C C . ASP A 1 283 ? 18.270 -6.820 -3.573 1.00 94.06 283 ASP A C 1
ATOM 2076 O O . ASP A 1 283 ? 18.633 -5.675 -3.867 1.00 94.06 283 ASP A O 1
ATOM 2080 N N . LYS A 1 284 ? 18.582 -7.871 -4.331 1.00 94.19 284 LYS A N 1
ATOM 2081 C CA . LYS A 1 284 ? 19.371 -7.778 -5.563 1.00 94.19 284 LYS A CA 1
ATOM 2082 C C . LYS A 1 284 ? 18.837 -8.759 -6.586 1.00 94.19 284 LYS A C 1
ATOM 2084 O O . LYS A 1 284 ? 18.549 -9.902 -6.261 1.00 94.19 284 LYS A O 1
ATOM 2089 N N . ALA A 1 285 ? 18.798 -8.342 -7.842 1.00 94.75 285 ALA A N 1
ATOM 2090 C CA . ALA A 1 285 ? 18.564 -9.228 -8.971 1.00 94.75 285 ALA A CA 1
ATOM 2091 C C . ALA A 1 285 ? 19.354 -8.719 -10.174 1.00 94.75 285 ALA A C 1
ATOM 2093 O O . ALA A 1 285 ? 19.452 -7.511 -10.403 1.00 94.75 285 ALA A O 1
ATOM 2094 N N . THR A 1 286 ? 19.917 -9.630 -10.962 1.00 95.50 286 THR A N 1
ATOM 2095 C CA . THR A 1 286 ? 20.467 -9.261 -12.273 1.00 95.50 286 THR A CA 1
ATOM 2096 C C . THR A 1 286 ? 19.337 -9.120 -13.305 1.00 95.50 286 THR A C 1
ATOM 2098 O O . THR A 1 286 ? 18.329 -9.824 -13.199 1.00 95.50 286 THR A O 1
ATOM 2101 N N . PRO A 1 287 ? 19.480 -8.267 -14.341 1.00 95.69 287 PRO A N 1
ATOM 2102 C CA . PRO A 1 287 ? 18.508 -8.211 -15.437 1.00 95.69 287 PRO A CA 1
ATOM 2103 C C . PRO A 1 287 ? 18.278 -9.580 -16.092 1.00 95.69 287 PRO A C 1
ATOM 2105 O O . PRO A 1 287 ? 17.143 -9.946 -16.389 1.00 95.69 287 PRO A O 1
ATOM 2108 N N . THR A 1 288 ? 19.339 -10.379 -16.249 1.00 95.56 288 THR A N 1
ATOM 2109 C CA . THR A 1 288 ? 19.264 -11.737 -16.807 1.00 95.56 288 THR A CA 1
ATOM 2110 C C . THR A 1 288 ? 18.400 -12.664 -15.953 1.00 95.56 288 THR A C 1
ATOM 2112 O O . THR A 1 288 ? 17.550 -13.369 -16.493 1.00 95.56 288 THR A O 1
ATOM 2115 N N . ALA A 1 289 ? 18.574 -12.639 -14.628 1.00 95.81 289 ALA A N 1
ATOM 2116 C CA . ALA A 1 289 ? 17.761 -13.415 -13.691 1.00 95.81 289 ALA A CA 1
ATOM 2117 C C . ALA A 1 289 ? 16.285 -13.014 -13.751 1.00 95.81 289 ALA A C 1
ATOM 2119 O O . ALA A 1 289 ? 15.409 -13.874 -13.818 1.00 95.81 289 ALA A O 1
ATOM 2120 N N . GLN A 1 290 ? 16.015 -11.707 -13.798 1.00 96.88 290 GLN A N 1
ATOM 2121 C CA . GLN A 1 290 ? 14.656 -11.190 -13.902 1.00 96.88 290 GLN A CA 1
ATOM 2122 C C . GLN A 1 290 ? 13.982 -11.618 -15.208 1.00 96.88 290 GLN A C 1
ATOM 2124 O O . GLN A 1 290 ? 12.847 -12.085 -15.190 1.00 96.88 290 GLN A O 1
ATOM 2129 N N . VAL A 1 291 ? 14.673 -11.509 -16.345 1.00 97.06 291 VAL A N 1
ATOM 2130 C CA . VAL A 1 291 ? 14.141 -11.961 -17.639 1.00 97.06 291 VAL A CA 1
ATOM 2131 C C . VAL A 1 291 ? 13.933 -13.478 -17.645 1.00 97.06 291 VAL A C 1
ATOM 2133 O O . VAL A 1 291 ? 12.933 -13.951 -18.182 1.00 97.06 291 VAL A O 1
ATOM 2136 N N . ALA A 1 292 ? 14.825 -14.257 -17.025 1.00 96.31 292 ALA A N 1
ATOM 2137 C CA . ALA A 1 292 ? 14.643 -15.700 -16.874 1.00 96.31 292 ALA A CA 1
ATOM 2138 C C . ALA A 1 292 ? 13.387 -16.033 -16.049 1.00 96.31 292 ALA A C 1
ATOM 2140 O O . ALA A 1 292 ? 12.602 -16.888 -16.470 1.00 96.31 292 ALA A O 1
ATOM 2141 N N . LEU A 1 293 ? 13.151 -15.315 -14.944 1.00 96.94 293 LEU A N 1
ATOM 2142 C CA . LEU A 1 293 ? 11.936 -15.436 -14.136 1.00 96.94 293 LEU A CA 1
ATOM 2143 C C . LEU A 1 293 ? 10.684 -15.088 -14.940 1.00 96.94 293 LEU A C 1
ATOM 2145 O O . LEU A 1 293 ? 9.756 -15.887 -14.992 1.00 96.94 293 LEU A O 1
ATOM 2149 N N . LEU A 1 294 ? 10.665 -13.944 -15.625 1.00 97.56 294 LEU A N 1
ATOM 2150 C CA . LEU A 1 294 ? 9.532 -13.537 -16.460 1.00 97.56 294 LEU A CA 1
ATOM 2151 C C . LEU A 1 294 ? 9.238 -14.590 -17.541 1.00 97.56 294 LEU A C 1
ATOM 2153 O O . LEU A 1 294 ? 8.109 -15.042 -17.705 1.00 97.56 294 LEU A O 1
ATOM 2157 N N . ARG A 1 295 ? 10.268 -15.105 -18.218 1.00 96.94 295 ARG A N 1
ATOM 2158 C CA . ARG A 1 295 ? 10.092 -16.195 -19.190 1.00 96.94 295 ARG A CA 1
ATOM 2159 C C . ARG A 1 295 ? 9.552 -17.471 -18.548 1.00 96.94 295 ARG A C 1
ATOM 2161 O O . ARG A 1 295 ? 8.803 -18.187 -19.207 1.00 96.94 295 ARG A O 1
ATOM 2168 N N . HIS A 1 296 ? 9.960 -17.799 -17.322 1.00 97.00 296 HIS A N 1
ATOM 2169 C CA . HIS A 1 296 ? 9.428 -18.942 -16.579 1.00 97.00 296 HIS A CA 1
ATOM 2170 C C . HIS A 1 296 ? 7.938 -18.759 -16.258 1.00 97.00 296 HIS A C 1
ATOM 2172 O O . HIS A 1 296 ? 7.148 -19.665 -16.527 1.00 97.00 296 HIS A O 1
ATOM 2178 N N . LEU A 1 297 ? 7.560 -17.584 -15.745 1.00 96.94 297 LEU A N 1
ATOM 2179 C CA . LEU A 1 297 ? 6.181 -17.234 -15.398 1.00 96.94 297 LEU A CA 1
ATOM 2180 C C . LEU A 1 297 ? 5.257 -17.234 -16.621 1.00 96.94 297 LEU A C 1
ATOM 2182 O O . LEU A 1 297 ? 4.138 -17.722 -16.525 1.00 96.94 297 LEU A O 1
ATOM 2186 N N . ALA A 1 298 ? 5.747 -16.795 -17.784 1.00 97.38 298 ALA A N 1
ATOM 2187 C CA . ALA A 1 298 ? 5.008 -16.825 -19.051 1.00 97.38 298 ALA A CA 1
ATOM 2188 C C . ALA A 1 298 ? 4.585 -18.229 -19.524 1.00 97.38 298 ALA A C 1
ATOM 2190 O O . ALA A 1 298 ? 3.776 -18.350 -20.439 1.00 97.38 298 ALA A O 1
ATOM 2191 N N . ARG A 1 299 ? 5.135 -19.295 -18.927 1.00 96.50 299 ARG A N 1
ATOM 2192 C CA . ARG A 1 299 ? 4.804 -20.692 -19.249 1.00 96.50 299 ARG A CA 1
ATOM 2193 C C . ARG A 1 299 ? 3.911 -21.369 -18.209 1.00 96.50 299 ARG A C 1
ATOM 2195 O O . ARG A 1 299 ? 3.661 -22.561 -18.340 1.00 96.50 299 ARG A O 1
ATOM 2202 N N . GLN A 1 300 ? 3.496 -20.653 -17.167 1.00 96.38 300 GLN A N 1
ATOM 2203 C CA . GLN A 1 300 ? 2.639 -21.203 -16.118 1.00 96.38 300 GLN A CA 1
ATOM 2204 C C . GLN A 1 300 ? 1.161 -21.037 -16.484 1.00 96.38 300 GLN A C 1
ATOM 2206 O O . GLN A 1 300 ? 0.781 -20.053 -17.119 1.00 96.38 300 GLN A O 1
ATOM 2211 N N . ASP A 1 301 ? 0.312 -21.953 -16.017 1.00 97.12 301 ASP A N 1
ATOM 2212 C CA . ASP A 1 301 ? -1.134 -21.944 -16.302 1.00 97.12 301 ASP A CA 1
ATOM 2213 C C . ASP A 1 301 ? -1.834 -20.659 -15.829 1.00 97.12 301 ASP A C 1
ATOM 2215 O O . ASP A 1 301 ? -2.830 -20.220 -16.400 1.00 97.12 301 ASP A O 1
ATOM 2219 N N . ASN A 1 302 ? -1.299 -20.019 -14.788 1.00 95.56 302 ASN A N 1
ATOM 2220 C CA . ASN A 1 302 ? -1.819 -18.780 -14.217 1.00 95.56 302 ASN A CA 1
ATOM 2221 C C . ASN A 1 302 ? -1.170 -17.509 -14.799 1.00 95.56 302 ASN A C 1
ATOM 2223 O O . ASN A 1 302 ? -1.379 -16.425 -14.246 1.00 95.56 302 ASN A O 1
ATOM 2227 N N . PHE A 1 303 ? -0.415 -17.605 -15.903 1.00 97.94 303 PHE A N 1
ATOM 2228 C CA . PHE A 1 303 ? 0.271 -16.457 -16.501 1.00 97.94 303 PHE A CA 1
ATOM 2229 C C . PHE A 1 303 ? -0.673 -15.288 -16.789 1.00 97.94 303 PHE A C 1
ATOM 2231 O O . PHE A 1 303 ? -0.332 -14.164 -16.446 1.00 97.94 303 PHE A O 1
ATOM 2238 N N . GLY A 1 304 ? -1.865 -15.536 -17.344 1.00 98.00 304 GLY A N 1
ATOM 2239 C CA . GLY A 1 304 ? -2.828 -14.469 -17.650 1.00 98.00 304 GLY A CA 1
ATOM 2240 C C . GLY A 1 304 ? -3.199 -13.631 -16.421 1.00 98.00 304 GLY A C 1
ATOM 2241 O O . GLY A 1 304 ? -3.184 -12.407 -16.479 1.00 98.00 304 GLY A O 1
ATOM 2242 N N . VAL A 1 305 ? -3.404 -14.278 -15.268 1.00 97.88 305 VAL A N 1
ATOM 2243 C CA . VAL A 1 305 ? -3.696 -13.585 -14.000 1.00 97.88 305 VAL A CA 1
ATOM 2244 C C . VAL A 1 305 ? -2.514 -12.721 -13.554 1.00 97.88 305 VAL A C 1
ATOM 2246 O O . VAL A 1 305 ? -2.705 -11.578 -13.142 1.00 97.88 305 VAL A O 1
ATOM 2249 N N . PHE A 1 306 ? -1.287 -13.242 -13.649 1.00 98.00 306 PHE A N 1
ATOM 2250 C CA . PHE A 1 306 ? -0.084 -12.465 -13.346 1.00 98.00 306 PHE A CA 1
ATOM 2251 C C . PHE A 1 306 ? 0.104 -11.301 -14.332 1.00 98.00 306 PHE A C 1
ATOM 2253 O O . PHE A 1 306 ? 0.361 -10.175 -13.907 1.00 98.00 306 PHE A O 1
ATOM 2260 N N . TYR A 1 307 ? -0.081 -11.547 -15.629 1.00 98.19 307 TYR A N 1
ATOM 2261 C CA . TYR A 1 307 ? 0.044 -10.559 -16.695 1.00 98.19 307 TYR A CA 1
ATOM 2262 C C . TYR A 1 307 ? -0.905 -9.372 -16.490 1.00 98.19 307 TYR A C 1
ATOM 2264 O O . TYR A 1 307 ? -0.475 -8.216 -16.478 1.00 98.19 307 TYR A O 1
ATOM 2272 N N . ASP A 1 308 ? -2.179 -9.663 -16.224 1.00 97.56 308 ASP A N 1
ATOM 2273 C CA . ASP A 1 308 ? -3.223 -8.657 -16.020 1.00 97.56 308 ASP A CA 1
ATOM 2274 C C . ASP A 1 308 ? -3.038 -7.853 -14.727 1.00 97.56 308 ASP A C 1
ATOM 2276 O O . ASP A 1 308 ? -3.451 -6.690 -14.646 1.00 97.56 308 ASP A O 1
ATOM 2280 N N . SER A 1 309 ? -2.371 -8.439 -13.729 1.00 98.19 309 SER A N 1
ATOM 2281 C CA . SER A 1 309 ? -2.071 -7.765 -12.466 1.00 98.19 309 SER A CA 1
ATOM 2282 C C . SER A 1 309 ? -1.027 -6.649 -12.604 1.00 98.19 309 SER A C 1
ATOM 2284 O O . SER A 1 309 ? -1.031 -5.715 -11.805 1.00 98.19 309 SER A O 1
ATOM 2286 N N . MET A 1 310 ? -0.146 -6.694 -13.610 1.00 98.38 310 MET A N 1
ATOM 2287 C CA . MET A 1 310 ? 0.926 -5.702 -13.760 1.00 98.38 310 MET A CA 1
ATOM 2288 C C . MET A 1 310 ? 0.419 -4.365 -14.325 1.00 98.38 310 MET A C 1
ATOM 2290 O O . MET A 1 310 ? -0.480 -4.369 -15.179 1.00 98.38 310 MET A O 1
ATOM 2294 N N . PRO A 1 311 ? 1.024 -3.226 -13.919 1.00 98.44 311 PRO A N 1
ATOM 2295 C CA . PRO A 1 311 ? 0.780 -1.913 -14.517 1.00 98.44 311 PRO A CA 1
ATOM 2296 C C . PRO A 1 311 ? 0.886 -1.944 -16.037 1.00 98.44 311 PRO A C 1
ATOM 2298 O O . PRO A 1 311 ? 1.808 -2.541 -16.594 1.00 98.44 311 PRO A O 1
ATOM 2301 N N . SER A 1 312 ? -0.064 -1.289 -16.693 1.00 98.44 312 SER A N 1
ATOM 2302 C CA . SER A 1 312 ? -0.108 -1.106 -18.135 1.00 98.44 312 SER A CA 1
ATOM 2303 C C . SER A 1 312 ? 0.387 0.291 -18.467 1.00 98.44 312 SER A C 1
ATOM 2305 O O . SER A 1 312 ? -0.221 1.288 -18.077 1.00 98.44 312 SER A O 1
ATOM 2307 N N . MET A 1 313 ? 1.498 0.369 -19.194 1.00 98.38 313 MET A N 1
ATOM 2308 C CA . MET A 1 313 ? 2.175 1.637 -19.443 1.00 98.38 313 MET A CA 1
ATOM 2309 C C . MET A 1 313 ? 1.297 2.614 -20.222 1.00 98.38 313 MET A C 1
ATOM 2311 O O . MET A 1 313 ? 0.722 2.249 -21.249 1.00 98.38 313 MET A O 1
ATOM 2315 N N . GLY A 1 314 ? 1.191 3.846 -19.720 1.00 97.94 314 GLY A N 1
ATOM 2316 C CA . GLY A 1 314 ? 0.314 4.878 -20.271 1.00 97.94 314 GLY A CA 1
ATOM 2317 C C . GLY A 1 314 ? -1.175 4.651 -19.992 1.00 97.94 314 GLY A C 1
ATOM 2318 O O . GLY A 1 314 ? -1.993 5.273 -20.663 1.00 97.94 314 GLY A O 1
ATOM 2319 N N . VAL A 1 315 ? -1.549 3.711 -19.108 1.00 97.94 315 VAL A N 1
ATOM 2320 C CA . VAL A 1 315 ? -2.955 3.328 -18.871 1.00 97.94 315 VAL A CA 1
ATOM 2321 C C . VAL A 1 315 ? -3.341 3.321 -17.403 1.00 97.94 315 VAL A C 1
ATOM 2323 O O . VAL A 1 315 ? -4.361 3.912 -17.074 1.00 97.94 315 VAL A O 1
ATOM 2326 N N . ASP A 1 316 ? -2.594 2.610 -16.555 1.00 97.44 316 ASP A N 1
ATOM 2327 C CA . ASP A 1 316 ? -2.983 2.415 -15.158 1.00 97.44 316 ASP A CA 1
ATOM 2328 C C . ASP A 1 316 ? -1.793 2.163 -14.214 1.00 97.44 316 ASP A C 1
ATOM 2330 O O . ASP A 1 316 ? -0.667 1.844 -14.627 1.00 97.44 316 ASP A O 1
ATOM 2334 N N . GLY A 1 317 ? -2.069 2.291 -12.915 1.00 96.31 317 GLY A N 1
ATOM 2335 C CA . GLY A 1 317 ? -1.120 2.031 -11.840 1.00 96.31 317 GLY A CA 1
ATOM 2336 C C . GLY A 1 317 ? 0.091 2.962 -11.891 1.00 96.31 317 GLY A C 1
ATOM 2337 O O . GLY A 1 317 ? 0.082 4.033 -12.494 1.00 96.31 317 GLY A O 1
ATOM 2338 N N . SER A 1 318 ? 1.206 2.488 -11.340 1.00 95.88 318 SER A N 1
ATOM 2339 C CA . SER A 1 318 ? 2.479 3.226 -11.285 1.00 95.88 318 SER A CA 1
ATOM 2340 C C . SER A 1 318 ? 3.105 3.580 -12.651 1.00 95.88 318 SER A C 1
ATOM 2342 O O . SER A 1 318 ? 4.156 4.232 -12.694 1.00 95.88 318 SER A O 1
ATOM 2344 N N . LEU A 1 319 ? 2.492 3.155 -13.765 1.00 97.31 319 LEU A N 1
ATOM 2345 C CA . LEU A 1 319 ? 2.899 3.494 -15.130 1.00 97.31 319 LEU A CA 1
ATOM 2346 C C . LEU A 1 319 ? 1.867 4.335 -15.905 1.00 97.31 319 LEU A C 1
ATOM 2348 O O . LEU A 1 319 ? 2.110 4.606 -17.084 1.00 97.31 319 LEU A O 1
ATOM 2352 N N . ALA A 1 320 ? 0.763 4.764 -15.281 1.00 96.69 320 ALA A N 1
ATOM 2353 C CA . ALA A 1 320 ? -0.305 5.527 -15.935 1.00 96.69 320 ALA A CA 1
ATOM 2354 C C . ALA A 1 320 ? 0.215 6.793 -16.642 1.00 96.69 320 ALA A C 1
ATOM 2356 O O . ALA A 1 320 ? -0.045 6.986 -17.824 1.00 96.69 320 ALA A O 1
ATOM 2357 N N . ASP A 1 321 ? 1.055 7.578 -15.958 1.00 93.88 321 ASP A N 1
ATOM 2358 C CA . ASP A 1 321 ? 1.558 8.878 -16.440 1.00 93.88 321 ASP A CA 1
ATOM 2359 C C . ASP A 1 321 ? 3.009 8.836 -16.961 1.00 93.88 321 ASP A C 1
ATOM 2361 O O . ASP A 1 321 ? 3.701 9.859 -17.059 1.00 93.88 321 ASP A O 1
ATOM 2365 N N . VAL A 1 322 ? 3.530 7.638 -17.242 1.00 95.44 322 VAL A N 1
ATOM 2366 C CA . VAL A 1 322 ? 4.924 7.460 -17.687 1.00 95.44 322 VAL A CA 1
ATOM 2367 C C . VAL A 1 322 ? 5.117 7.850 -19.153 1.00 95.44 322 VAL A C 1
ATOM 2369 O O . VAL A 1 322 ? 6.172 8.380 -19.505 1.00 95.44 322 VAL A O 1
ATOM 2372 N N . ILE A 1 323 ? 4.091 7.641 -19.979 1.00 96.62 323 ILE A N 1
ATOM 2373 C CA . ILE A 1 323 ? 3.973 8.120 -21.362 1.00 96.62 323 ILE A CA 1
ATOM 2374 C C . ILE A 1 323 ? 2.539 8.606 -21.594 1.00 96.62 323 ILE A C 1
ATOM 2376 O O . ILE A 1 323 ? 1.628 8.213 -20.870 1.00 96.62 323 ILE A O 1
ATOM 2380 N N . GLU A 1 324 ? 2.322 9.422 -22.621 1.00 96.12 324 GLU A N 1
ATOM 2381 C CA . GLU A 1 324 ? 0.970 9.838 -23.004 1.00 96.12 324 GLU A CA 1
ATOM 2382 C C . GLU A 1 324 ? 0.147 8.661 -23.545 1.00 96.12 324 GLU A C 1
ATOM 2384 O O . GLU A 1 324 ? 0.671 7.798 -24.253 1.00 96.12 324 GLU A O 1
ATOM 2389 N N . ARG A 1 325 ? -1.169 8.662 -23.297 1.00 95.50 325 ARG A N 1
ATOM 2390 C CA . ARG A 1 325 ? -2.098 7.632 -23.806 1.00 95.50 325 ARG A CA 1
ATOM 2391 C C . ARG A 1 325 ? -2.128 7.543 -25.339 1.00 95.50 325 ARG A C 1
ATOM 2393 O O . ARG A 1 325 ? -2.489 6.505 -25.882 1.00 95.50 325 ARG A O 1
ATOM 2400 N N . THR A 1 326 ? -1.768 8.629 -26.021 1.00 96.56 326 THR A N 1
ATOM 2401 C CA . THR A 1 326 ? -1.649 8.755 -27.484 1.00 96.56 326 THR A CA 1
ATOM 2402 C C . THR A 1 326 ? -0.382 8.110 -28.047 1.00 96.56 326 THR A C 1
ATOM 2404 O O . THR A 1 326 ? -0.279 7.932 -29.260 1.00 96.56 326 THR A O 1
ATOM 2407 N N . ASN A 1 327 ? 0.592 7.766 -27.200 1.00 97.25 327 ASN A N 1
ATOM 2408 C CA . ASN A 1 327 ? 1.815 7.106 -27.630 1.00 97.25 327 ASN A CA 1
ATOM 2409 C C . ASN A 1 327 ? 1.496 5.688 -28.156 1.00 97.25 327 ASN A C 1
ATOM 2411 O O . ASN A 1 327 ? 0.785 4.950 -27.472 1.00 97.25 327 ASN A O 1
ATOM 2415 N N . PRO A 1 328 ? 2.044 5.261 -29.311 1.00 96.88 328 PRO A N 1
ATOM 2416 C CA . PRO A 1 328 ? 1.773 3.937 -29.877 1.00 96.88 328 PRO A CA 1
ATOM 2417 C C . PRO A 1 328 ? 2.108 2.745 -28.970 1.00 96.88 328 PRO A C 1
ATOM 2419 O O . PRO A 1 328 ? 1.558 1.670 -29.177 1.00 96.88 328 PRO A O 1
ATOM 2422 N N . ALA A 1 329 ? 2.997 2.913 -27.985 1.00 97.69 329 ALA A N 1
ATOM 2423 C CA . ALA A 1 329 ? 3.351 1.875 -27.018 1.00 97.69 329 ALA A CA 1
ATOM 2424 C C . ALA A 1 329 ? 2.366 1.776 -25.834 1.00 97.69 329 ALA A C 1
ATOM 2426 O O . ALA A 1 329 ? 2.442 0.832 -25.040 1.00 97.69 329 ALA A O 1
ATOM 2427 N N . ALA A 1 330 ? 1.456 2.745 -25.668 1.00 98.00 330 ALA A N 1
ATOM 2428 C CA . ALA A 1 330 ? 0.535 2.784 -24.538 1.00 98.00 330 ALA A CA 1
ATOM 2429 C C . ALA A 1 330 ? -0.435 1.594 -24.569 1.00 98.00 330 ALA A C 1
ATOM 2431 O O . ALA A 1 330 ? -1.164 1.383 -25.534 1.00 98.00 330 ALA A O 1
ATOM 2432 N N . GLY A 1 331 ? -0.483 0.824 -23.481 1.00 97.94 331 GLY A N 1
ATOM 2433 C CA . GLY A 1 331 ? -1.285 -0.401 -23.393 1.00 97.94 331 GLY A CA 1
ATOM 2434 C C . GLY A 1 331 ? -0.606 -1.677 -23.902 1.00 97.94 331 GLY A C 1
ATOM 2435 O O . GLY A 1 331 ? -1.132 -2.757 -23.651 1.00 97.94 331 GLY A O 1
ATOM 2436 N N . HIS A 1 332 ? 0.561 -1.573 -24.546 1.00 98.25 332 HIS A N 1
ATOM 2437 C CA . HIS A 1 332 ? 1.311 -2.714 -25.096 1.00 98.25 332 HIS A CA 1
ATOM 2438 C C . HIS A 1 332 ? 2.458 -3.191 -24.195 1.00 98.25 332 HIS A C 1
ATOM 2440 O O . HIS A 1 332 ? 3.184 -4.123 -24.535 1.00 98.25 332 HIS A O 1
ATOM 2446 N N . ILE A 1 333 ? 2.655 -2.538 -23.047 1.00 98.56 333 ILE A N 1
ATOM 2447 C CA . ILE A 1 333 ? 3.745 -2.837 -22.117 1.00 98.56 333 ILE A CA 1
ATOM 2448 C C . ILE A 1 333 ? 3.161 -3.060 -20.729 1.00 98.56 333 ILE A C 1
ATOM 2450 O O . ILE A 1 333 ? 2.551 -2.157 -20.150 1.00 98.56 333 ILE A O 1
ATOM 2454 N N . ARG A 1 334 ? 3.379 -4.265 -20.195 1.00 98.56 334 ARG A N 1
ATOM 2455 C CA . ARG A 1 334 ? 2.989 -4.670 -18.841 1.00 98.56 334 ARG A CA 1
ATOM 2456 C C . ARG A 1 334 ? 4.237 -4.861 -18.004 1.00 98.56 334 ARG A C 1
ATOM 2458 O O . ARG A 1 334 ? 4.977 -5.820 -18.217 1.00 98.56 334 ARG A O 1
ATOM 2465 N N . ALA A 1 335 ? 4.500 -3.950 -17.075 1.00 98.44 335 ALA A N 1
ATOM 2466 C CA . ALA A 1 335 ? 5.763 -3.950 -16.348 1.00 98.44 335 ALA A CA 1
ATOM 2467 C C . ALA A 1 335 ? 5.627 -3.458 -14.913 1.00 98.44 335 ALA A C 1
ATOM 2469 O O . ALA A 1 335 ? 4.800 -2.606 -14.597 1.00 98.44 335 ALA A O 1
ATOM 2470 N N . LYS A 1 336 ? 6.489 -3.984 -14.045 1.00 98.31 336 LYS A N 1
ATOM 2471 C CA . LYS A 1 336 ? 6.604 -3.564 -12.656 1.00 98.31 336 LYS A CA 1
ATOM 2472 C C . LYS A 1 336 ? 7.741 -2.559 -12.500 1.00 98.31 336 LYS A C 1
ATOM 2474 O O . LYS A 1 336 ? 8.851 -2.758 -12.996 1.00 98.31 336 LYS A O 1
ATOM 2479 N N . THR A 1 337 ? 7.446 -1.479 -11.788 1.00 96.50 337 THR A N 1
ATOM 2480 C CA . THR A 1 337 ? 8.405 -0.450 -11.375 1.00 96.50 337 THR A CA 1
ATOM 2481 C C . THR A 1 337 ? 9.154 -0.864 -10.106 1.00 96.50 337 THR A C 1
ATOM 2483 O O . THR A 1 337 ? 8.609 -1.571 -9.260 1.00 96.50 337 THR A O 1
ATOM 2486 N N . GLY A 1 338 ? 10.384 -0.382 -9.940 1.00 94.94 338 GLY A N 1
ATOM 2487 C CA . GLY A 1 338 ? 11.119 -0.429 -8.675 1.00 94.94 338 GLY A CA 1
ATOM 2488 C C . GLY A 1 338 ? 11.836 0.894 -8.430 1.00 94.94 338 GLY A C 1
ATOM 2489 O O . GLY A 1 338 ? 12.426 1.458 -9.355 1.00 94.94 338 GLY A O 1
ATOM 2490 N N . THR A 1 339 ? 11.763 1.409 -7.206 1.00 93.88 339 THR A N 1
ATOM 2491 C CA . THR A 1 339 ? 12.374 2.684 -6.811 1.00 93.88 339 THR A CA 1
ATOM 2492 C C . THR A 1 339 ? 12.928 2.540 -5.403 1.00 93.88 339 THR A C 1
ATOM 2494 O O . THR A 1 339 ? 12.173 2.262 -4.480 1.00 93.88 339 THR A O 1
ATOM 2497 N N . LEU A 1 340 ? 14.225 2.781 -5.230 1.00 93.31 340 LEU A N 1
ATOM 2498 C CA . LEU A 1 340 ? 14.857 2.816 -3.917 1.00 93.31 340 LEU A CA 1
ATOM 2499 C C . LEU A 1 340 ? 15.706 4.077 -3.800 1.00 93.31 340 LEU A C 1
ATOM 2501 O O . LEU A 1 340 ? 16.654 4.261 -4.565 1.00 93.31 340 LEU A O 1
ATOM 2505 N N . VAL A 1 341 ? 15.385 4.929 -2.828 1.00 90.75 341 VAL A N 1
ATOM 2506 C CA . VAL A 1 341 ? 16.268 6.021 -2.403 1.00 90.75 341 VAL A CA 1
ATOM 2507 C C . VAL A 1 341 ? 17.159 5.492 -1.285 1.00 90.75 341 VAL A C 1
ATOM 2509 O O . VAL A 1 341 ? 16.684 4.889 -0.327 1.00 90.75 341 VAL A O 1
ATOM 2512 N N . SER A 1 342 ? 18.464 5.694 -1.416 1.00 90.12 342 SER A N 1
ATOM 2513 C CA . SER A 1 342 ? 19.468 5.228 -0.464 1.00 90.12 342 SER A CA 1
ATOM 2514 C C . SER A 1 342 ? 20.590 6.254 -0.331 1.00 90.12 342 SER A C 1
ATOM 2516 O O . SER A 1 342 ? 20.498 7.377 -0.832 1.00 90.12 342 SER A O 1
ATOM 2518 N N . THR A 1 343 ? 21.671 5.879 0.347 1.00 88.75 343 THR A N 1
ATOM 2519 C CA . THR A 1 343 ? 22.918 6.637 0.330 1.00 88.75 343 THR A CA 1
ATOM 2520 C C . THR A 1 343 ? 23.953 5.948 -0.559 1.00 88.75 343 THR A C 1
ATOM 2522 O O . THR A 1 343 ? 24.099 4.727 -0.558 1.00 88.75 343 THR A O 1
ATOM 2525 N N . TYR A 1 344 ? 24.701 6.738 -1.324 1.00 88.88 344 TYR A N 1
ATOM 2526 C CA . TYR A 1 344 ? 25.844 6.294 -2.113 1.00 88.88 344 TYR A CA 1
ATOM 2527 C C . TYR A 1 344 ? 26.974 7.313 -1.968 1.00 88.88 344 TYR A C 1
ATOM 2529 O O . TYR A 1 344 ? 26.799 8.502 -2.236 1.00 88.88 344 TYR A O 1
ATOM 2537 N N . LYS A 1 345 ? 28.141 6.850 -1.500 1.00 89.38 345 LYS A N 1
ATOM 2538 C CA . LYS A 1 345 ? 29.322 7.695 -1.229 1.00 89.38 345 LYS A CA 1
ATOM 2539 C C . LYS A 1 345 ? 29.007 8.923 -0.352 1.00 89.38 345 LYS A C 1
ATOM 2541 O O . LYS A 1 345 ? 29.460 10.029 -0.632 1.00 89.38 345 LYS A O 1
ATOM 2546 N N . GLY A 1 346 ? 28.208 8.721 0.699 1.00 88.06 346 GLY A N 1
ATOM 2547 C CA . GLY A 1 346 ? 27.855 9.766 1.669 1.00 88.06 346 GLY A CA 1
ATOM 2548 C C . GLY A 1 346 ? 26.821 10.789 1.184 1.00 88.06 346 GLY A C 1
ATOM 2549 O O . GLY A 1 346 ? 26.592 11.776 1.875 1.00 88.06 346 GLY A O 1
ATOM 2550 N N . LYS A 1 347 ? 26.194 10.572 0.021 1.00 90.62 347 LYS A N 1
ATOM 2551 C CA . LYS A 1 347 ? 25.117 11.416 -0.516 1.00 90.62 347 LYS A CA 1
ATOM 2552 C C . LYS A 1 347 ? 23.852 10.595 -0.733 1.00 90.62 347 LYS A C 1
ATOM 2554 O O . LYS A 1 347 ? 23.948 9.404 -1.017 1.00 90.62 347 LYS A O 1
ATOM 2559 N N . LEU A 1 348 ? 22.685 11.223 -0.638 1.00 93.06 348 LEU A N 1
ATOM 2560 C CA . LEU A 1 348 ? 21.434 10.682 -1.146 1.00 93.06 348 LEU A CA 1
ATOM 2561 C C . LEU A 1 348 ? 21.615 10.297 -2.612 1.00 93.06 348 LEU A C 1
ATOM 2563 O O . LEU A 1 348 ? 22.226 11.019 -3.405 1.00 93.06 348 LEU A O 1
ATOM 2567 N N . ALA A 1 349 ? 21.080 9.141 -2.960 1.00 94.19 349 ALA A N 1
ATOM 2568 C CA . ALA A 1 349 ? 21.108 8.595 -4.296 1.00 94.19 349 ALA A CA 1
ATOM 2569 C C . ALA A 1 349 ? 19.789 7.889 -4.589 1.00 94.19 349 ALA A C 1
ATOM 2571 O O . ALA A 1 349 ? 19.153 7.320 -3.701 1.00 94.19 349 ALA A O 1
ATOM 2572 N N . LEU A 1 350 ? 19.417 7.871 -5.864 1.00 94.12 350 LEU A N 1
ATOM 2573 C CA . LEU A 1 350 ? 18.533 6.842 -6.380 1.00 94.12 350 LEU A CA 1
ATOM 2574 C C . LEU A 1 350 ? 19.353 5.547 -6.415 1.00 94.12 350 LEU A C 1
ATOM 2576 O O . LEU A 1 350 ? 20.106 5.299 -7.361 1.00 94.12 350 LEU A O 1
ATOM 2580 N N . GLY A 1 351 ? 19.280 4.784 -5.323 1.00 93.31 351 GLY A N 1
ATOM 2581 C CA . GLY A 1 351 ? 19.988 3.520 -5.139 1.00 93.31 351 GLY A CA 1
ATOM 2582 C C . GLY A 1 351 ? 19.659 2.540 -6.256 1.00 93.31 351 GLY A C 1
ATOM 2583 O O . GLY A 1 351 ? 20.573 1.981 -6.861 1.00 93.31 351 GLY A O 1
ATOM 2584 N N . THR A 1 352 ? 18.374 2.454 -6.608 1.00 95.50 352 THR A N 1
ATOM 2585 C CA . THR A 1 352 ? 17.880 1.737 -7.785 1.00 95.50 352 THR A CA 1
ATOM 2586 C C . THR A 1 352 ? 16.674 2.447 -8.390 1.00 95.50 352 THR A C 1
ATOM 2588 O O . THR A 1 352 ? 15.764 2.884 -7.683 1.00 95.50 352 THR A O 1
ATOM 2591 N N . LYS A 1 353 ? 16.633 2.479 -9.722 1.00 96.50 353 LYS A N 1
ATOM 2592 C CA . LYS A 1 353 ? 15.410 2.565 -10.514 1.00 96.50 353 LYS A CA 1
ATOM 2593 C C . LYS A 1 353 ? 15.342 1.365 -11.447 1.00 96.50 353 LYS A C 1
ATOM 2595 O O . LYS A 1 353 ? 16.299 1.092 -12.169 1.00 96.50 353 LYS A O 1
ATOM 2600 N N . ALA A 1 354 ? 14.212 0.676 -11.440 1.00 97.62 354 ALA A N 1
ATOM 2601 C CA . ALA A 1 354 ? 13.998 -0.529 -12.219 1.00 97.62 354 ALA A CA 1
ATOM 2602 C C . ALA A 1 354 ? 12.661 -0.494 -12.964 1.00 97.62 354 ALA A C 1
ATOM 2604 O O . ALA A 1 354 ? 11.676 0.070 -12.479 1.00 97.62 354 ALA A O 1
ATOM 2605 N N . LEU A 1 355 ? 12.645 -1.130 -14.132 1.00 98.56 355 LEU A N 1
ATOM 2606 C CA . LEU A 1 355 ? 11.449 -1.453 -14.896 1.00 98.56 355 LEU A CA 1
ATOM 2607 C C . LEU A 1 355 ? 11.654 -2.823 -15.541 1.00 98.56 355 LEU A C 1
ATOM 2609 O O . LEU A 1 355 ? 12.613 -3.008 -16.290 1.00 98.56 355 LEU A O 1
ATOM 2613 N N . ALA A 1 356 ? 10.784 -3.782 -15.244 1.00 98.56 356 ALA A N 1
ATOM 2614 C CA . ALA A 1 356 ? 10.861 -5.117 -15.826 1.00 98.56 356 ALA A CA 1
ATOM 2615 C C . ALA A 1 356 ? 9.468 -5.683 -16.088 1.00 98.56 356 ALA A C 1
ATOM 2617 O O . ALA A 1 356 ? 8.542 -5.452 -15.311 1.00 98.56 356 ALA A O 1
ATOM 2618 N N . GLY A 1 357 ? 9.318 -6.431 -17.175 1.00 98.50 357 GLY A N 1
ATOM 2619 C CA . GLY A 1 357 ? 8.025 -6.970 -17.573 1.00 98.50 357 GLY A CA 1
ATOM 2620 C C . GLY A 1 357 ? 8.018 -7.492 -18.997 1.00 98.50 357 GLY A C 1
ATOM 2621 O O . GLY A 1 357 ? 9.023 -8.017 -19.480 1.00 98.50 357 GLY A O 1
ATOM 2622 N N . TYR A 1 358 ? 6.880 -7.329 -19.658 1.00 98.69 358 TYR A N 1
ATOM 2623 C CA . TYR A 1 358 ? 6.626 -7.820 -21.002 1.00 98.69 358 TYR A CA 1
ATOM 2624 C C . TYR A 1 358 ? 6.220 -6.690 -21.945 1.00 98.69 358 TYR A C 1
ATOM 2626 O O . TYR A 1 358 ? 5.644 -5.684 -21.521 1.00 98.69 358 TYR A O 1
ATOM 2634 N N . ILE A 1 359 ? 6.527 -6.880 -23.222 1.00 98.31 359 ILE A N 1
ATOM 2635 C CA . ILE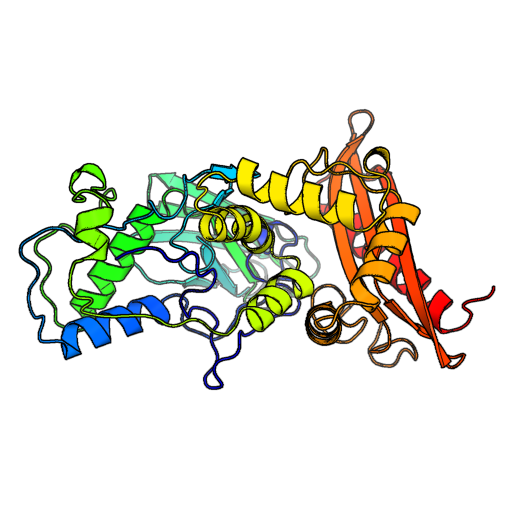 A 1 359 ? 6.219 -5.962 -24.315 1.00 98.31 359 ILE A CA 1
ATOM 2636 C C . ILE A 1 359 ? 5.581 -6.779 -25.433 1.00 98.31 359 ILE A C 1
ATOM 2638 O O . ILE A 1 359 ? 6.226 -7.680 -25.968 1.00 98.31 359 ILE A O 1
ATOM 2642 N N . ASP A 1 360 ? 4.354 -6.435 -25.804 1.00 97.44 360 ASP A N 1
ATOM 2643 C CA . ASP A 1 360 ? 3.722 -6.896 -27.038 1.00 97.44 360 ASP A CA 1
ATOM 2644 C C . ASP A 1 360 ? 4.209 -5.978 -28.168 1.00 97.44 360 ASP A C 1
ATOM 2646 O O . ASP A 1 360 ? 3.609 -4.937 -28.431 1.00 97.44 360 ASP A O 1
ATOM 2650 N N . ALA A 1 361 ? 5.370 -6.291 -28.756 1.00 96.56 361 ALA A N 1
ATOM 2651 C CA . ALA A 1 361 ? 6.076 -5.372 -29.648 1.00 96.56 361 ALA A CA 1
ATOM 2652 C C . ALA A 1 361 ? 5.382 -5.204 -31.005 1.00 96.56 361 ALA A C 1
ATOM 2654 O O . ALA A 1 361 ? 4.623 -6.057 -31.470 1.00 96.56 361 ALA A O 1
ATOM 2655 N N . LYS A 1 362 ? 5.704 -4.101 -31.687 1.00 95.75 362 LYS A N 1
ATOM 2656 C CA . LYS A 1 362 ? 5.110 -3.732 -32.978 1.00 95.75 362 LYS A CA 1
ATOM 2657 C C . LYS A 1 362 ? 5.409 -4.721 -34.107 1.00 95.75 362 LYS A C 1
ATOM 2659 O O . LYS A 1 362 ? 4.658 -4.788 -35.076 1.00 95.75 362 LYS A O 1
ATOM 2664 N N . ASP A 1 363 ? 6.484 -5.497 -33.987 1.00 95.00 363 ASP A N 1
ATOM 2665 C CA . ASP A 1 363 ? 6.818 -6.564 -34.935 1.00 95.00 363 ASP A CA 1
ATOM 2666 C C . ASP A 1 363 ? 5.985 -7.847 -34.737 1.00 95.00 363 ASP A C 1
ATOM 2668 O O . ASP A 1 363 ? 6.159 -8.814 -35.479 1.00 95.00 363 ASP A O 1
ATOM 2672 N N . GLY A 1 364 ? 5.052 -7.844 -33.778 1.00 94.25 364 GLY A N 1
ATOM 2673 C CA . GLY A 1 364 ? 4.125 -8.938 -33.500 1.00 94.25 364 GLY A CA 1
ATOM 2674 C C . GLY A 1 364 ? 4.672 -9.995 -32.542 1.00 94.25 364 GLY A C 1
ATOM 2675 O O . GLY A 1 364 ? 4.000 -11.004 -32.317 1.00 94.25 364 GLY A O 1
ATOM 2676 N N . HIS A 1 365 ? 5.867 -9.798 -31.976 1.00 94.44 365 HIS A N 1
ATOM 2677 C CA . HIS A 1 365 ? 6.462 -10.736 -31.029 1.00 94.44 365 HIS A CA 1
ATOM 2678 C C . HIS A 1 365 ? 6.361 -10.246 -29.573 1.00 94.44 365 HIS A C 1
ATOM 2680 O O . HIS A 1 365 ? 6.602 -9.071 -29.292 1.00 94.44 365 HIS A O 1
ATOM 2686 N N . PRO A 1 366 ? 6.057 -11.144 -28.616 1.00 95.50 366 PRO A N 1
ATOM 2687 C CA . PRO A 1 366 ? 6.149 -10.824 -27.201 1.00 95.50 366 PRO A CA 1
ATOM 2688 C C . PRO A 1 366 ? 7.608 -10.883 -26.730 1.00 95.50 366 PRO A C 1
ATOM 2690 O O . PRO A 1 366 ? 8.325 -11.858 -26.973 1.00 95.50 366 PRO A O 1
ATOM 2693 N N . TYR A 1 367 ? 8.031 -9.867 -25.986 1.00 97.38 367 TYR A N 1
ATOM 2694 C CA . TYR A 1 367 ? 9.353 -9.777 -25.371 1.00 97.38 367 TYR A CA 1
ATOM 2695 C C . TYR A 1 367 ? 9.241 -9.713 -23.853 1.00 97.38 367 TYR A C 1
ATOM 2697 O O . TYR A 1 367 ? 8.322 -9.102 -23.323 1.00 97.38 367 TYR A O 1
ATOM 2705 N N . ALA A 1 368 ? 10.213 -10.298 -23.151 1.00 97.94 368 ALA A N 1
ATOM 2706 C CA . ALA A 1 368 ? 10.452 -10.033 -21.735 1.00 97.94 368 ALA A CA 1
ATOM 2707 C C . ALA A 1 368 ? 11.693 -9.145 -21.601 1.00 97.94 368 ALA A C 1
ATOM 2709 O O . ALA A 1 368 ? 12.693 -9.379 -22.283 1.00 97.94 368 ALA A O 1
ATOM 2710 N N . PHE A 1 369 ? 11.646 -8.149 -20.720 1.00 98.00 369 PHE A N 1
ATOM 2711 C CA . PHE A 1 369 ? 12.717 -7.165 -20.567 1.00 98.00 369 PHE A CA 1
ATOM 2712 C C . PHE A 1 369 ? 12.959 -6.796 -19.100 1.00 98.00 369 PHE A C 1
ATOM 2714 O O . PHE A 1 369 ? 12.089 -6.965 -18.243 1.00 98.00 369 PHE A O 1
ATOM 2721 N N . ALA A 1 370 ? 14.149 -6.262 -18.825 1.00 98.19 370 ALA A N 1
ATOM 2722 C CA . ALA A 1 370 ? 14.506 -5.655 -17.549 1.00 98.19 370 ALA A CA 1
ATOM 2723 C C . ALA A 1 370 ? 15.524 -4.525 -17.775 1.00 98.19 370 ALA A C 1
ATOM 2725 O O . ALA A 1 370 ? 16.561 -4.739 -18.400 1.00 98.19 370 ALA A O 1
ATOM 2726 N N . ILE A 1 371 ? 15.230 -3.331 -17.260 1.00 97.88 371 ILE A N 1
ATOM 2727 C CA . ILE A 1 371 ? 16.075 -2.133 -17.346 1.00 97.88 371 ILE A CA 1
ATOM 2728 C C . ILE A 1 371 ? 16.325 -1.627 -15.931 1.00 97.88 371 ILE A C 1
ATOM 2730 O O . ILE A 1 371 ? 15.380 -1.212 -15.258 1.00 97.88 371 ILE A O 1
ATOM 2734 N N . TYR A 1 372 ? 17.587 -1.634 -15.495 1.00 96.94 372 TYR A N 1
ATOM 2735 C CA . TYR A 1 372 ? 18.002 -1.180 -14.165 1.00 96.94 372 TYR A CA 1
ATOM 2736 C C . TYR A 1 372 ? 19.024 -0.054 -14.268 1.00 96.94 372 TYR A C 1
ATOM 2738 O O . TYR A 1 372 ? 19.976 -0.135 -15.043 1.00 96.94 372 TYR A O 1
ATOM 2746 N N . VAL A 1 373 ? 18.864 0.964 -13.429 1.00 95.75 373 VAL A N 1
ATOM 2747 C CA . VAL A 1 373 ? 19.861 2.014 -13.220 1.00 95.75 373 VAL A CA 1
ATOM 2748 C C . VAL A 1 373 ? 20.080 2.169 -11.724 1.00 95.75 373 VAL A C 1
ATOM 2750 O O . VAL A 1 373 ? 19.124 2.317 -10.968 1.00 95.75 373 VAL A O 1
ATOM 2753 N N . ASN A 1 374 ? 21.338 2.131 -11.295 1.00 95.31 374 ASN A N 1
ATOM 2754 C CA . ASN A 1 374 ? 21.697 2.091 -9.881 1.00 95.31 374 ASN A CA 1
ATOM 2755 C C . ASN A 1 374 ? 22.625 3.243 -9.499 1.00 95.31 374 ASN A C 1
ATOM 2757 O O . ASN A 1 374 ? 23.422 3.707 -10.315 1.00 95.31 374 ASN A O 1
ATOM 2761 N N . ASN A 1 375 ? 22.578 3.623 -8.223 1.00 94.50 375 ASN A N 1
ATOM 2762 C CA . ASN A 1 375 ? 23.513 4.544 -7.578 1.00 94.50 375 ASN A CA 1
ATOM 2763 C C . ASN A 1 375 ? 23.639 5.915 -8.268 1.00 94.50 375 ASN A C 1
ATOM 2765 O O . ASN A 1 375 ? 24.745 6.450 -8.380 1.00 94.50 375 ASN A O 1
ATOM 2769 N N . ILE A 1 376 ? 22.522 6.497 -8.720 1.00 94.75 376 ILE A N 1
ATOM 2770 C CA . ILE A 1 376 ? 22.511 7.843 -9.315 1.00 94.75 376 ILE A CA 1
ATOM 2771 C C . ILE A 1 376 ? 22.499 8.880 -8.181 1.00 94.75 376 ILE A C 1
ATOM 2773 O O . ILE A 1 376 ? 21.511 8.940 -7.446 1.00 94.75 376 ILE A O 1
ATOM 2777 N N . PRO A 1 377 ? 23.542 9.712 -8.008 1.00 94.06 377 PRO A N 1
ATOM 2778 C CA . PRO A 1 377 ? 23.564 10.710 -6.941 1.00 94.06 377 PRO A CA 1
ATOM 2779 C C . PRO A 1 377 ? 22.454 11.757 -7.104 1.00 94.06 377 PRO A C 1
ATOM 2781 O O . PRO A 1 377 ? 22.210 12.245 -8.208 1.00 94.06 377 PRO A O 1
ATOM 2784 N N . VAL A 1 378 ? 21.821 12.148 -5.996 1.00 93.56 378 VAL A N 1
ATOM 2785 C CA . VAL A 1 378 ? 20.834 13.235 -5.968 1.00 93.56 378 VAL A CA 1
ATOM 2786 C C . VAL A 1 378 ? 21.571 14.583 -5.998 1.00 93.56 378 VAL A C 1
ATOM 2788 O O . VAL A 1 378 ? 22.386 14.830 -5.104 1.00 93.56 378 VAL A O 1
ATOM 2791 N N . PRO A 1 379 ? 21.302 15.478 -6.972 1.00 86.19 379 PRO A N 1
ATOM 2792 C CA . PRO A 1 379 ? 22.098 16.691 -7.187 1.00 86.19 379 PRO A CA 1
ATOM 2793 C C . PRO A 1 379 ? 22.243 17.611 -5.965 1.00 86.19 379 PRO A C 1
ATOM 2795 O O . PRO A 1 379 ? 23.362 17.996 -5.632 1.00 86.19 379 PRO A O 1
ATOM 2798 N N . SER A 1 380 ? 21.142 17.938 -5.278 1.00 87.69 380 SER A N 1
ATOM 2799 C CA . SER A 1 380 ? 21.146 18.835 -4.106 1.00 87.69 380 SER A CA 1
ATOM 2800 C C . SER A 1 380 ? 21.220 18.113 -2.762 1.00 87.69 380 SER A C 1
ATOM 2802 O O . SER A 1 380 ? 21.175 18.759 -1.718 1.00 87.69 380 SER A O 1
ATOM 2804 N N . ASN A 1 381 ? 21.312 16.779 -2.767 1.00 88.44 381 ASN A N 1
ATOM 2805 C CA . ASN A 1 381 ? 21.266 15.967 -1.552 1.00 88.44 381 ASN A CA 1
ATOM 2806 C C . ASN A 1 381 ? 20.012 16.214 -0.678 1.00 88.44 381 ASN A C 1
ATOM 2808 O O . ASN A 1 381 ? 20.068 16.051 0.539 1.00 88.44 381 ASN A O 1
ATOM 2812 N N . SER A 1 382 ? 18.885 16.605 -1.286 1.00 90.44 382 SER A N 1
ATOM 2813 C CA . SER A 1 382 ? 17.599 16.799 -0.604 1.00 90.44 382 SER A CA 1
ATOM 2814 C C . SER A 1 382 ? 16.596 15.695 -0.955 1.00 90.44 382 SER A C 1
ATOM 2816 O O . SER A 1 382 ? 16.661 15.098 -2.030 1.00 90.44 382 SER A O 1
ATOM 2818 N N . VAL A 1 383 ? 15.642 15.430 -0.057 1.00 87.81 383 VAL A N 1
ATOM 2819 C CA . VAL A 1 383 ? 14.584 14.422 -0.274 1.00 87.81 383 VAL A CA 1
ATOM 2820 C C . VAL A 1 383 ? 13.701 14.794 -1.463 1.00 87.81 383 VAL A C 1
ATOM 2822 O O . VAL A 1 383 ? 13.390 13.941 -2.288 1.00 87.81 383 VAL A O 1
ATOM 2825 N N . SER A 1 384 ? 13.339 16.071 -1.597 1.00 88.88 384 SER A N 1
ATOM 2826 C CA . SER A 1 384 ? 12.487 16.505 -2.703 1.00 88.88 384 SER A CA 1
ATOM 2827 C C . SER A 1 384 ? 13.150 16.290 -4.065 1.00 88.88 384 SER A C 1
ATOM 2829 O O . SER A 1 384 ? 12.507 15.772 -4.972 1.00 88.88 384 SER A O 1
ATOM 2831 N N . ASP A 1 385 ? 14.443 16.584 -4.201 1.00 91.19 385 ASP A N 1
ATOM 2832 C CA . ASP A 1 385 ? 15.141 16.326 -5.462 1.00 91.19 385 ASP A CA 1
ATOM 2833 C C . ASP A 1 385 ? 15.354 14.828 -5.716 1.00 91.19 385 ASP A C 1
ATOM 2835 O O . ASP A 1 385 ? 15.484 14.415 -6.870 1.00 91.19 385 ASP A O 1
ATOM 2839 N N . ALA A 1 386 ? 15.381 13.998 -4.667 1.00 93.19 386 ALA A N 1
ATOM 2840 C CA . ALA A 1 386 ? 15.390 12.545 -4.815 1.00 93.19 386 ALA A CA 1
ATOM 2841 C C . ALA A 1 386 ? 14.074 12.041 -5.428 1.00 93.19 386 ALA A C 1
ATOM 2843 O O . ALA A 1 386 ? 14.107 11.203 -6.330 1.00 93.19 386 ALA A O 1
ATOM 2844 N N . ILE A 1 387 ? 12.936 12.597 -4.997 1.00 92.50 387 ILE A N 1
ATOM 2845 C CA . ILE A 1 387 ? 11.612 12.315 -5.572 1.00 92.50 387 ILE A CA 1
ATOM 2846 C C . ILE A 1 387 ? 11.566 12.778 -7.034 1.00 92.50 387 ILE A C 1
ATOM 2848 O O . ILE A 1 387 ? 11.254 11.981 -7.920 1.00 92.50 387 ILE A O 1
ATOM 2852 N N . ASP A 1 388 ? 11.974 14.021 -7.315 1.00 93.25 388 ASP A N 1
ATOM 2853 C CA . ASP A 1 388 ? 12.014 14.570 -8.679 1.00 93.25 388 ASP A CA 1
ATOM 2854 C C . ASP A 1 388 ? 12.918 13.728 -9.601 1.00 93.25 388 ASP A C 1
ATOM 2856 O O . ASP A 1 388 ? 12.596 13.466 -10.766 1.00 93.25 388 ASP A O 1
ATOM 2860 N N . LEU A 1 389 ? 14.065 13.264 -9.092 1.00 95.50 389 LEU A N 1
ATOM 2861 C CA . LEU A 1 389 ? 14.957 12.356 -9.810 1.00 95.50 389 LEU A CA 1
ATOM 2862 C C . LEU A 1 389 ? 14.294 10.996 -10.072 1.00 95.50 389 LEU A C 1
ATOM 2864 O O . LEU A 1 389 ? 14.384 10.496 -11.193 1.00 95.50 389 LEU A O 1
ATOM 2868 N N . ALA A 1 390 ? 13.611 10.413 -9.085 1.00 95.06 390 ALA A N 1
ATOM 2869 C CA . ALA A 1 390 ? 12.930 9.128 -9.225 1.00 95.06 390 ALA A CA 1
ATOM 2870 C C . ALA A 1 390 ? 11.795 9.176 -10.263 1.00 95.06 390 ALA A C 1
ATOM 2872 O O . ALA A 1 390 ? 11.665 8.252 -11.073 1.00 95.06 390 ALA A O 1
ATOM 2873 N N . LEU A 1 391 ? 11.012 10.261 -10.285 1.00 94.31 391 LEU A N 1
ATOM 2874 C CA . LEU A 1 391 ? 9.943 10.486 -11.262 1.00 94.31 391 LEU A CA 1
ATOM 2875 C C . LEU A 1 391 ? 10.498 10.662 -12.681 1.00 94.31 391 LEU A C 1
ATOM 2877 O O . LEU A 1 391 ? 10.006 10.035 -13.622 1.00 94.31 391 LEU A O 1
ATOM 2881 N N . ARG A 1 392 ? 11.572 11.448 -12.847 1.00 95.62 392 ARG A N 1
ATOM 2882 C CA . ARG A 1 392 ? 12.254 11.585 -14.146 1.00 95.62 392 ARG A CA 1
ATOM 2883 C C . ARG A 1 392 ? 12.842 10.262 -14.627 1.00 95.62 392 ARG A C 1
ATOM 2885 O O . ARG A 1 392 ? 12.665 9.912 -15.790 1.00 95.62 392 ARG A O 1
ATOM 2892 N N . ALA A 1 393 ? 13.484 9.506 -13.738 1.00 96.38 393 ALA A N 1
ATOM 2893 C CA . ALA A 1 393 ? 14.012 8.188 -14.069 1.00 96.38 393 ALA A CA 1
ATOM 2894 C C . ALA A 1 393 ? 12.888 7.212 -14.465 1.00 96.38 393 ALA A C 1
ATOM 2896 O O . ALA A 1 393 ? 13.067 6.431 -15.394 1.00 96.38 393 ALA A O 1
ATOM 2897 N N . ASN A 1 394 ? 11.704 7.294 -13.838 1.00 95.75 394 ASN A N 1
ATOM 2898 C CA . ASN A 1 394 ? 10.523 6.519 -14.242 1.00 95.75 394 ASN A CA 1
ATOM 2899 C C . ASN A 1 394 ? 10.117 6.803 -15.693 1.00 95.75 394 ASN A C 1
ATOM 2901 O O . ASN A 1 394 ? 9.983 5.871 -16.482 1.00 95.75 394 ASN A O 1
ATOM 2905 N N . LYS A 1 395 ? 10.005 8.086 -16.062 1.00 96.81 395 LYS A N 1
ATOM 2906 C CA . LYS A 1 395 ? 9.700 8.505 -17.440 1.00 96.81 395 LYS A CA 1
ATOM 2907 C C . LYS A 1 395 ? 10.777 8.059 -18.428 1.00 96.81 395 LYS A C 1
ATOM 2909 O O . LYS A 1 395 ? 10.459 7.581 -19.510 1.00 96.81 395 LYS A O 1
ATOM 2914 N N . GLN A 1 396 ? 12.050 8.156 -18.045 1.00 97.25 396 GLN A N 1
ATOM 2915 C CA . GLN A 1 396 ? 13.159 7.752 -18.906 1.00 97.25 396 GLN A CA 1
ATOM 2916 C C . GLN A 1 396 ? 13.176 6.239 -19.167 1.00 97.25 396 GLN A C 1
ATOM 2918 O O . GLN A 1 396 ? 13.335 5.830 -20.315 1.00 97.25 396 GLN A O 1
ATOM 2923 N N . LEU A 1 397 ? 12.975 5.406 -18.140 1.00 97.62 397 LEU A N 1
ATOM 2924 C CA . LEU A 1 397 ? 12.872 3.953 -18.320 1.00 97.62 397 LEU A CA 1
ATOM 2925 C C . LEU A 1 397 ? 11.642 3.578 -19.159 1.00 97.62 397 LEU A C 1
ATOM 2927 O O . LEU A 1 397 ? 11.733 2.689 -20.003 1.00 97.62 397 LEU A O 1
ATOM 2931 N N . GLY A 1 398 ? 10.521 4.281 -18.984 1.00 97.50 398 GLY A N 1
ATOM 2932 C CA . GLY A 1 398 ? 9.340 4.111 -19.830 1.00 97.50 398 GLY A CA 1
ATOM 2933 C C . GLY A 1 398 ? 9.589 4.459 -21.296 1.00 97.50 398 GLY A C 1
ATOM 2934 O O . GLY A 1 398 ? 9.207 3.697 -22.178 1.00 97.50 398 GLY A O 1
ATOM 2935 N N . ALA A 1 399 ? 10.300 5.556 -21.570 1.00 97.12 399 ALA A N 1
ATOM 2936 C CA . ALA A 1 399 ? 10.704 5.920 -22.927 1.00 97.12 399 ALA A CA 1
ATOM 2937 C C . ALA A 1 399 ? 11.637 4.868 -23.555 1.00 97.12 399 ALA A C 1
ATOM 2939 O O . ALA A 1 399 ? 11.482 4.529 -24.725 1.00 97.12 399 ALA A O 1
ATOM 2940 N N . MET A 1 400 ? 12.565 4.297 -22.778 1.00 96.94 400 MET A N 1
ATOM 2941 C CA . MET A 1 400 ? 13.392 3.175 -23.240 1.00 96.94 400 MET A CA 1
ATOM 2942 C C . MET A 1 400 ? 12.535 1.951 -23.591 1.00 96.94 400 MET A C 1
ATOM 2944 O O . MET A 1 400 ? 12.735 1.359 -24.646 1.00 96.94 400 MET A O 1
ATOM 2948 N N . ALA A 1 401 ? 11.554 1.595 -22.758 1.00 97.69 401 ALA A N 1
ATOM 2949 C CA . ALA A 1 401 ? 10.644 0.485 -23.041 1.00 97.69 401 ALA A CA 1
ATOM 2950 C C . ALA A 1 401 ? 9.759 0.752 -24.275 1.00 97.69 401 ALA A C 1
ATOM 2952 O O . ALA A 1 401 ? 9.576 -0.141 -25.099 1.00 97.69 401 ALA A O 1
ATOM 2953 N N . ALA A 1 402 ? 9.273 1.984 -24.458 1.00 97.56 402 ALA A N 1
ATOM 2954 C CA . ALA A 1 402 ? 8.537 2.386 -25.657 1.00 97.56 402 ALA A CA 1
ATOM 2955 C C . ALA A 1 402 ? 9.396 2.273 -26.932 1.00 97.56 402 ALA A C 1
ATOM 2957 O O . ALA A 1 402 ? 8.903 1.842 -27.972 1.00 97.56 402 ALA A O 1
ATOM 2958 N N . ASN A 1 403 ? 10.695 2.576 -26.847 1.00 96.50 403 ASN A N 1
ATOM 2959 C CA . ASN A 1 403 ? 11.619 2.359 -27.962 1.00 96.50 403 ASN A CA 1
ATOM 2960 C C . ASN A 1 403 ? 11.810 0.865 -28.273 1.00 96.50 403 ASN A C 1
ATOM 2962 O O . ASN A 1 403 ? 11.856 0.502 -29.445 1.00 96.50 403 ASN A O 1
ATOM 2966 N N . ILE A 1 404 ? 11.864 -0.005 -27.254 1.00 95.81 404 ILE A N 1
ATOM 2967 C CA . ILE A 1 404 ? 11.905 -1.465 -27.463 1.00 95.81 404 ILE A CA 1
ATOM 2968 C C . ILE A 1 404 ? 10.624 -1.942 -28.164 1.00 95.81 404 ILE A C 1
ATOM 2970 O O . ILE A 1 404 ? 10.703 -2.784 -29.050 1.00 95.81 404 ILE A O 1
ATOM 2974 N N . TYR A 1 405 ? 9.454 -1.390 -27.823 1.00 97.31 405 TYR A N 1
ATOM 2975 C CA . TYR A 1 405 ? 8.202 -1.694 -28.528 1.00 97.31 405 TYR A CA 1
ATOM 2976 C C . TYR A 1 405 ? 8.257 -1.327 -30.022 1.00 97.31 405 TYR A C 1
ATOM 2978 O O . TYR A 1 405 ? 7.837 -2.126 -30.860 1.00 97.31 405 TYR A O 1
ATOM 2986 N N . GLU A 1 406 ? 8.785 -0.146 -30.362 1.00 96.06 406 GLU A N 1
ATOM 2987 C CA . GLU A 1 406 ? 8.884 0.330 -31.750 1.00 96.06 406 GLU A CA 1
ATOM 2988 C C . GLU A 1 406 ? 9.975 -0.386 -32.562 1.00 96.06 406 GLU A C 1
ATOM 2990 O O . GLU A 1 406 ? 9.845 -0.550 -33.776 1.00 96.06 406 GLU A O 1
ATOM 2995 N N . SER A 1 407 ? 11.089 -0.765 -31.932 1.00 92.69 407 SER A N 1
ATOM 2996 C CA . SER A 1 407 ? 12.277 -1.299 -32.615 1.00 92.69 407 SER A CA 1
ATOM 2997 C C . SER A 1 407 ? 13.049 -2.299 -31.739 1.00 92.69 407 SER A C 1
ATOM 2999 O O . SER A 1 407 ? 14.172 -2.018 -31.329 1.00 92.69 407 SER A O 1
ATOM 3001 N N . PRO A 1 408 ? 12.508 -3.505 -31.486 1.00 82.69 408 PRO A N 1
ATOM 3002 C CA . PRO A 1 408 ? 13.080 -4.461 -30.526 1.00 82.69 408 PRO A CA 1
ATOM 3003 C C . PRO A 1 408 ? 14.421 -5.093 -30.948 1.00 82.69 408 PRO A C 1
ATOM 3005 O O . PRO A 1 408 ? 15.039 -5.806 -30.159 1.00 82.69 408 PRO A O 1
ATOM 3008 N N . LYS A 1 409 ? 14.856 -4.889 -32.200 1.00 77.81 409 LYS A N 1
ATOM 3009 C CA . LYS A 1 409 ? 16.091 -5.456 -32.781 1.00 77.81 409 LYS A CA 1
ATOM 3010 C C . LYS A 1 409 ? 17.196 -4.415 -33.023 1.00 77.81 409 LYS A C 1
ATOM 3012 O O . LYS A 1 409 ? 18.239 -4.788 -33.559 1.00 77.81 409 LYS A O 1
ATOM 3017 N N . ALA A 1 410 ? 16.939 -3.146 -32.702 1.00 57.22 410 ALA A N 1
ATOM 3018 C CA . ALA A 1 410 ? 17.909 -2.051 -32.766 1.00 57.22 410 ALA A CA 1
ATOM 3019 C C . ALA A 1 410 ? 18.610 -1.898 -31.413 1.00 57.22 410 ALA A C 1
ATOM 3021 O O . ALA A 1 410 ? 19.820 -1.578 -31.426 1.00 57.22 410 ALA A O 1
#

pLDDT: mean 95.85, std 3.33, range [57.22, 98.75]

Secondary structure (DSSP, 8-state):
-B---BSSTTTTB-TTSSBP--SS-GGGTTTSTTT----SS-TTHHHHHHHHHHHHTT--EE-S----B--SS--EEETTEEE-SB-SGGGEEEEEEE--STTSBPEEEEES--TT-EEEEEEEEEPTTPPPEEEEEEEETTEEEEEEEEETTSPSSEEEEEE-S-HHHHHHHHHHHHHHHTT-EE-S-SSS---GGGPPPHHHHHHSPPS--PPPPPHHHHHHHHHHHT-HHHHHHHHHHHHHHTT---HHHHHHHHHHHHHHTT--GGGEE-S-SS--BTBEE-HHHHHHHHHHHTTSTTHHHHHHHSPBTTTSGGGTTSS-TTSTTTTSEEEEEEEEEEEETTEEEEEEEEEEEEEE-TTS-EEEEEEEEEEEE-TT--HHHHHHHHHHHHHHHHHHHHHHHH-TT-

Foldseek 3Di:
DEQQLDQQLFQQQDPVQFGDAAQADLLCCVLQWLPHDDHPGALCVNLLQQLVLLVVLVAQEAADADFYHQVLFDWDADPNAIQTSDHGSSQKKKKWWAADPAQAWTDIDIPDDFQQADEDETEGEHEAPDDFDWDWDDPDGRYIYIDYYDYNPRPGRTIDIDHNNASGQVSRLSSCVSNVVVNHHYNDDSGDHRPNVPDDDPVVVVVDDRSGDDDHRDCLSLLLNCAQAVNQSSQQSQQQSVLSVVVHHYSVNRVVVVLVVLVVLVADSVQWDDPGRSDAPGTGHDFVSLQSVQVSLCPDPCNVSNQNSFHFACCGHNRVVLDHCPQPQGRQWGWGWDWDWDDDPNAIFRQKTKIWHWGCAPVRDIGTGIDMDGGHGQPVSDSVSSSVVNSVVSSVVSVVVSVCRDPVPD

Solvent-accessible surface area (backbone atoms only — not comparable to full-atom values): 21941 Å² total; per-residue (Å²): 86,76,27,83,55,50,60,44,41,40,19,29,49,42,98,88,55,42,62,67,69,51,43,35,36,53,90,46,5,74,77,46,71,53,62,23,43,79,70,90,45,51,41,52,42,33,46,45,49,37,28,53,35,31,41,72,65,67,52,49,68,39,84,55,78,77,45,48,43,48,77,63,32,60,70,48,70,59,98,85,42,80,48,55,22,48,34,51,39,76,33,39,39,42,34,37,34,35,55,40,56,63,80,34,65,32,52,75,51,62,40,74,85,51,91,67,50,47,77,52,73,55,34,35,7,35,53,64,88,51,79,68,46,72,48,70,45,72,83,47,94,46,35,37,40,33,40,45,33,37,19,40,69,51,54,72,55,28,36,41,54,40,77,53,89,53,49,49,26,48,52,37,24,55,39,48,50,30,25,43,77,64,65,26,50,62,66,42,72,63,72,62,77,52,58,55,89,74,57,70,60,71,70,58,60,71,71,50,84,77,56,51,81,84,81,75,64,62,67,66,45,54,47,23,42,27,40,18,44,61,36,44,71,57,34,51,46,46,26,30,56,52,10,40,79,70,78,38,36,36,50,67,54,11,51,46,54,54,52,54,50,44,50,73,64,73,44,64,68,88,42,44,40,80,76,62,65,62,65,57,98,74,45,44,69,39,51,67,45,52,30,52,49,51,57,47,47,69,72,42,96,60,25,65,62,58,53,71,15,31,10,26,29,19,65,33,17,74,24,25,85,40,44,56,66,85,42,91,44,38,67,37,28,34,36,42,78,45,80,37,80,40,74,48,96,92,32,41,12,39,41,33,40,37,42,37,39,38,30,59,21,76,89,74,50,79,42,67,44,53,51,76,48,64,61,44,71,28,93,83,58,44,71,68,54,40,47,56,48,51,54,52,48,48,31,52,55,42,51,53,51,40,46,40,26,75,43,76,88,116